Protein AF-A0A4R2TGU3-F1 (afdb_monomer)

pLDDT: mean 83.41, std 20.47, range [23.22, 98.56]

Radius of gyration: 32.49 Å; Cα contacts (8 Å, |Δi|>4): 476; chains: 1; bounding box: 88×55×98 Å

Nearest PDB structures (foldseek):
  6xwl-assembly1_F  TM=6.596E-01  e=2.596E-02  Toxoplasma gondii ME49

Secondary structure (DSSP, 8-state):
-----------------PPPPPPPP--------------TTS-SS-----HHHHHHHHHHH-HHHHHHHHTTT--HHHHHHHHHHHHHHHHHHHHHHHHHHHHHHHHHHHHHHHHH-TTTTTS-SSPPPHHHHHHHHHHHHHHHHHHHHTTPPPP-HHHHHHHS-HHHHHHTTSGGGGGG--HHHHHHH-TTPPTT--HHHHHHHHHHHHHHHHHHHTT---SSSS-HHHHHHHHHHHHHHH-HHHHHHHHHH--HHHHHT----SS-SS---BGGGS---PPPEE-TT-BHHHHHHHHHHSSSSEEEE-SSS---EEEHHHHHHHHHHHHHHTTT---GGG-BHHHHHHHSPPPEEEEETTSBHHHHHHHHS-SSTTS---SEEEEEPTTS-EEEEEEPPSS--

Mean predicted aligned error: 12.14 Å

Structure (mmCIF, N/CA/C/O backbone):
data_AF-A0A4R2TGU3-F1
#
_entry.id   AF-A0A4R2TGU3-F1
#
loop_
_atom_site.group_PDB
_atom_site.id
_atom_site.type_symbol
_atom_site.label_atom_id
_atom_site.label_alt_id
_atom_site.label_comp_id
_atom_site.label_asym_id
_atom_site.label_entity_id
_atom_site.label_seq_id
_atom_site.pdbx_PDB_ins_code
_atom_site.Cartn_x
_atom_site.Cartn_y
_atom_site.Cartn_z
_atom_site.occupancy
_atom_site.B_iso_or_equiv
_atom_site.auth_seq_id
_atom_site.auth_comp_id
_atom_site.auth_asym_id
_atom_site.auth_atom_id
_atom_site.pdbx_PDB_model_num
ATOM 1 N N . MET A 1 1 ? 49.206 -29.127 63.005 1.00 26.64 1 MET A N 1
ATOM 2 C CA . MET A 1 1 ? 50.308 -28.362 63.632 1.00 26.64 1 MET A CA 1
ATOM 3 C C . MET A 1 1 ? 51.239 -27.902 62.522 1.00 26.64 1 MET A C 1
ATOM 5 O O . MET A 1 1 ? 51.360 -28.641 61.556 1.00 26.64 1 MET A O 1
ATOM 9 N N . PRO A 1 2 ? 51.779 -26.683 62.606 1.00 42.75 2 PRO A N 1
ATOM 10 C CA . PRO A 1 2 ? 51.248 -25.508 61.911 1.00 42.75 2 PRO A CA 1
ATOM 11 C C . PRO A 1 2 ? 52.262 -24.960 60.891 1.00 42.75 2 PRO A C 1
ATOM 13 O O . PRO A 1 2 ? 53.288 -25.598 60.689 1.00 42.75 2 PRO A O 1
ATOM 16 N N . MET A 1 3 ? 51.944 -23.816 60.271 1.00 26.95 3 MET A N 1
ATOM 17 C CA . MET A 1 3 ? 52.833 -22.732 59.784 1.00 26.95 3 MET A CA 1
ATOM 18 C C . MET A 1 3 ? 52.200 -22.106 58.528 1.00 26.95 3 MET A C 1
ATOM 20 O O . MET A 1 3 ? 51.773 -22.833 57.641 1.00 26.95 3 MET A O 1
ATOM 24 N N . ASP A 1 4 ? 52.125 -20.800 58.323 1.00 26.94 4 ASP A N 1
ATOM 25 C CA . ASP A 1 4 ? 52.245 -19.621 59.180 1.00 26.94 4 ASP A CA 1
ATOM 26 C C . ASP A 1 4 ? 51.727 -18.438 58.331 1.00 26.94 4 ASP A C 1
ATOM 28 O O . ASP A 1 4 ? 51.796 -18.479 57.099 1.00 26.94 4 ASP A O 1
ATOM 32 N N . PHE A 1 5 ? 51.184 -17.410 58.975 1.00 29.19 5 PHE A N 1
ATOM 33 C CA . PHE A 1 5 ? 50.661 -16.183 58.369 1.00 29.19 5 PHE A CA 1
ATOM 34 C C . PHE A 1 5 ? 51.628 -15.038 58.692 1.00 29.19 5 PHE A C 1
ATOM 36 O O . PHE A 1 5 ? 51.722 -14.650 59.850 1.00 29.19 5 PHE A O 1
ATOM 43 N N . ALA A 1 6 ? 52.298 -14.471 57.688 1.00 30.12 6 ALA A N 1
ATOM 44 C CA . ALA A 1 6 ? 52.933 -13.141 57.683 1.00 30.12 6 ALA A CA 1
ATOM 45 C C . ALA A 1 6 ? 53.718 -13.017 56.365 1.00 30.12 6 ALA A C 1
ATOM 47 O O . ALA A 1 6 ? 54.318 -13.988 55.926 1.00 30.12 6 ALA A O 1
ATOM 48 N N . ALA A 1 7 ? 53.829 -11.905 55.656 1.00 28.94 7 ALA A N 1
ATOM 49 C CA . ALA A 1 7 ? 53.311 -10.551 55.739 1.00 28.94 7 ALA A CA 1
ATOM 50 C C . ALA A 1 7 ? 53.665 -9.902 54.382 1.00 28.94 7 ALA A C 1
ATOM 52 O O . ALA A 1 7 ? 54.560 -10.397 53.695 1.00 28.94 7 ALA A O 1
ATOM 53 N N . LEU A 1 8 ? 52.986 -8.811 54.022 1.00 28.75 8 LEU A N 1
ATOM 54 C CA . LEU A 1 8 ? 53.554 -7.553 53.499 1.00 28.75 8 LEU A CA 1
ATOM 55 C C . LEU A 1 8 ? 52.477 -6.789 52.707 1.00 28.75 8 LEU A C 1
ATOM 57 O O . LEU A 1 8 ? 52.068 -7.188 51.621 1.00 28.75 8 LEU A O 1
ATOM 61 N N . GLU A 1 9 ? 51.965 -5.737 53.356 1.00 29.62 9 GLU A N 1
ATOM 62 C CA . GLU A 1 9 ? 51.904 -4.345 52.866 1.00 29.62 9 GLU A CA 1
ATOM 63 C C . GLU A 1 9 ? 51.819 -4.187 51.330 1.00 29.62 9 GLU A C 1
ATOM 65 O O . GLU A 1 9 ? 52.727 -4.559 50.602 1.00 29.62 9 GLU A O 1
ATOM 70 N N . GLY A 1 10 ? 50.752 -3.669 50.719 1.00 26.33 10 GLY A N 1
ATOM 71 C CA . GLY A 1 10 ? 50.072 -2.414 51.023 1.00 26.33 10 GLY A CA 1
ATOM 72 C C . GLY A 1 10 ? 50.561 -1.325 50.060 1.00 26.33 10 GLY A C 1
ATOM 73 O O . GLY A 1 10 ? 51.603 -0.758 50.330 1.00 26.33 10 GLY A O 1
ATOM 74 N N . VAL A 1 11 ? 49.826 -1.063 48.963 1.00 28.41 11 VAL A N 1
ATOM 75 C CA . VAL A 1 11 ? 49.543 0.249 48.317 1.00 28.41 11 VAL A CA 1
ATOM 76 C C . VAL A 1 11 ? 48.564 0.007 47.141 1.00 28.41 11 VAL A C 1
ATOM 78 O O . VAL A 1 11 ? 48.791 -0.852 46.294 1.00 28.41 11 VAL A O 1
ATOM 81 N N . ALA A 1 12 ? 47.452 0.749 47.127 1.00 29.55 12 ALA A N 1
ATOM 82 C CA . ALA A 1 12 ? 46.343 0.731 46.152 1.00 29.55 12 ALA A CA 1
ATOM 83 C C . ALA A 1 12 ? 46.509 1.855 45.085 1.00 29.55 12 ALA A C 1
ATOM 85 O O . ALA A 1 12 ? 47.567 2.484 45.082 1.00 29.55 12 ALA A O 1
ATOM 86 N N . PRO A 1 13 ? 45.489 2.285 44.294 1.00 38.31 13 PRO A N 1
ATOM 87 C CA . PRO A 1 13 ? 44.247 1.644 43.815 1.00 38.31 13 PRO A CA 1
ATOM 88 C C . PRO A 1 13 ? 44.007 1.836 42.287 1.00 38.31 13 PRO A C 1
ATOM 90 O O . PRO A 1 13 ? 44.575 2.727 41.661 1.00 38.31 13 PRO A O 1
ATOM 93 N N . GLY A 1 14 ? 43.081 1.079 41.683 1.00 26.09 14 GLY A N 1
ATOM 94 C CA . GLY A 1 14 ? 42.605 1.380 40.325 1.00 26.09 14 GLY A CA 1
ATOM 95 C C . GLY A 1 14 ? 41.578 0.396 39.763 1.00 26.09 14 GLY A C 1
ATOM 96 O O . GLY A 1 14 ? 41.940 -0.692 39.343 1.00 26.09 14 GLY A O 1
ATOM 97 N N . GLU A 1 15 ? 40.326 0.851 39.711 1.00 28.09 15 GLU A N 1
ATOM 98 C CA . GLU A 1 15 ? 39.184 0.340 38.932 1.00 28.09 15 GLU A CA 1
ATOM 99 C C . GLU A 1 15 ? 38.364 -0.852 39.464 1.00 28.09 15 GLU A C 1
ATOM 101 O O . GLU A 1 15 ? 38.822 -1.961 39.723 1.00 28.09 15 GLU A O 1
ATOM 106 N N . ALA A 1 16 ? 37.072 -0.553 39.628 1.00 28.98 16 ALA A N 1
ATOM 107 C CA . ALA A 1 16 ? 36.042 -1.376 40.226 1.00 28.98 16 ALA A CA 1
ATOM 108 C C . ALA A 1 16 ? 35.499 -2.427 39.247 1.00 28.98 16 ALA A C 1
ATOM 110 O O . ALA A 1 16 ? 35.070 -2.122 38.135 1.00 28.98 16 ALA A O 1
ATOM 111 N N . TYR A 1 17 ? 35.451 -3.669 39.720 1.00 24.62 17 TYR A N 1
ATOM 112 C CA . TYR A 1 17 ? 34.819 -4.808 39.067 1.00 24.62 17 TYR A CA 1
ATOM 113 C C . TYR A 1 17 ? 33.315 -4.820 39.403 1.00 24.62 17 TYR A C 1
ATOM 115 O O . TYR A 1 17 ? 32.938 -4.999 40.561 1.00 24.62 17 TYR A O 1
ATOM 123 N N . LEU A 1 18 ? 32.444 -4.619 38.409 1.00 29.78 18 LEU A N 1
ATOM 124 C CA . LEU A 1 18 ? 30.990 -4.780 38.559 1.00 29.78 18 LEU A CA 1
ATOM 125 C C . LEU A 1 18 ? 30.592 -6.270 38.450 1.00 29.78 18 LEU A C 1
ATOM 127 O O . LEU A 1 18 ? 31.096 -6.969 37.566 1.00 29.78 18 LEU A O 1
ATOM 131 N N . PRO A 1 19 ? 29.682 -6.784 39.304 1.00 30.20 19 PRO A N 1
ATOM 132 C CA . PRO A 1 19 ? 29.303 -8.194 39.308 1.00 30.20 19 PRO A CA 1
ATOM 133 C C . PRO A 1 19 ? 28.300 -8.550 38.197 1.00 30.20 19 PRO A C 1
ATOM 135 O O . PRO A 1 19 ? 27.414 -7.776 37.836 1.00 30.20 19 PRO A O 1
ATOM 138 N N . ARG A 1 20 ? 28.444 -9.776 37.680 1.00 28.58 20 ARG A N 1
ATOM 139 C CA . ARG A 1 20 ? 27.581 -10.417 36.675 1.00 28.58 20 ARG A CA 1
ATOM 140 C C . ARG A 1 20 ? 26.161 -10.626 37.223 1.00 28.58 20 ARG A C 1
ATOM 142 O O . ARG A 1 20 ? 26.000 -11.213 38.289 1.00 28.58 20 ARG A O 1
ATOM 149 N N . GLY A 1 21 ? 25.147 -10.183 36.476 1.00 28.81 21 GLY A N 1
ATOM 150 C CA . GLY A 1 21 ? 23.731 -10.442 36.771 1.00 28.81 21 GLY A CA 1
ATOM 151 C C . GLY A 1 21 ? 23.308 -11.899 36.502 1.00 28.81 21 GLY A C 1
ATOM 152 O O . GLY A 1 21 ? 24.009 -12.611 35.775 1.00 28.81 21 GLY A O 1
ATOM 153 N N . PRO A 1 22 ? 22.181 -12.365 37.077 1.00 31.06 22 PRO A N 1
ATOM 154 C CA . PRO A 1 22 ? 21.722 -13.741 36.922 1.00 31.06 22 PRO A CA 1
ATOM 155 C C . PRO A 1 22 ? 20.982 -13.971 35.591 1.00 31.06 22 PRO A C 1
ATOM 157 O O . PRO A 1 22 ? 20.336 -13.081 35.041 1.00 31.06 22 PRO A O 1
ATOM 160 N N . LEU A 1 23 ? 21.101 -15.206 35.096 1.00 26.06 23 LEU A N 1
ATOM 161 C CA . LEU A 1 23 ? 20.457 -15.761 33.900 1.00 26.06 23 LEU A CA 1
ATOM 162 C C . LEU A 1 23 ? 18.921 -15.864 34.049 1.00 26.06 23 LEU A C 1
ATOM 164 O O . LEU A 1 23 ? 18.432 -16.025 35.168 1.00 26.06 23 LEU A O 1
ATOM 168 N N . PRO A 1 24 ? 18.155 -15.824 32.940 1.00 29.91 24 PRO A N 1
ATOM 169 C CA . PRO A 1 24 ? 16.696 -15.795 32.971 1.00 29.91 24 PRO A CA 1
ATOM 170 C C . PRO A 1 24 ? 16.080 -17.186 33.179 1.00 29.91 24 PRO A C 1
ATOM 172 O O . PRO A 1 24 ? 16.484 -18.173 32.562 1.00 29.91 24 PRO A O 1
ATOM 175 N N . THR A 1 25 ? 15.055 -17.243 34.028 1.00 29.28 25 THR A N 1
ATOM 176 C CA . THR A 1 25 ? 14.210 -18.414 34.259 1.00 29.28 25 THR A CA 1
ATOM 177 C C . THR A 1 25 ? 13.187 -18.619 33.138 1.00 29.28 25 THR A C 1
ATOM 179 O O . THR A 1 25 ? 12.531 -17.699 32.657 1.00 29.28 25 THR A O 1
ATOM 182 N N . LEU A 1 26 ? 13.095 -19.889 32.751 1.00 27.09 26 LEU A N 1
ATOM 183 C CA . LEU A 1 26 ? 12.209 -20.547 31.793 1.00 27.09 26 LEU A CA 1
ATOM 184 C C . LEU A 1 26 ? 10.740 -20.080 31.834 1.00 27.09 26 LEU A C 1
ATOM 186 O O . LEU A 1 26 ? 10.051 -20.259 32.835 1.00 27.09 26 LEU A O 1
ATOM 190 N N . CYS A 1 27 ? 10.242 -19.589 30.694 1.00 24.53 27 CYS A N 1
ATOM 191 C CA . CYS A 1 27 ? 8.815 -19.488 30.383 1.00 24.53 27 CYS A CA 1
ATOM 192 C C . CYS A 1 27 ? 8.413 -20.717 29.551 1.00 24.53 27 CYS A C 1
ATOM 194 O O . CYS A 1 27 ? 8.995 -20.965 28.492 1.00 24.53 27 CYS A O 1
ATOM 196 N N . GLY A 1 28 ? 7.460 -21.506 30.049 1.00 23.22 28 GLY A N 1
ATOM 197 C CA . GLY A 1 28 ? 6.988 -22.735 29.421 1.00 23.22 28 GLY A CA 1
ATOM 198 C C . GLY A 1 28 ? 5.522 -22.656 28.993 1.00 23.22 28 GLY A C 1
ATOM 199 O O . GLY A 1 28 ? 4.654 -22.574 29.850 1.00 23.22 28 GLY A O 1
ATOM 200 N N . ILE A 1 29 ? 5.315 -22.801 27.673 1.00 27.58 29 ILE A N 1
ATOM 201 C CA . ILE A 1 29 ? 4.192 -23.479 26.982 1.00 27.58 29 ILE A CA 1
ATOM 202 C C . ILE A 1 29 ? 2.820 -22.756 27.039 1.00 27.58 29 ILE A C 1
ATOM 204 O O . ILE A 1 29 ? 2.200 -22.686 28.086 1.00 27.58 29 ILE A O 1
ATOM 208 N N . GLY A 1 30 ? 2.208 -22.264 25.953 1.00 23.25 30 GLY A N 1
ATOM 209 C CA . GLY A 1 30 ? 2.550 -22.274 24.532 1.00 23.25 30 GLY A CA 1
ATOM 210 C C . GLY A 1 30 ? 1.420 -21.677 23.661 1.00 23.25 30 GLY A C 1
ATOM 211 O O . GLY A 1 30 ? 0.246 -21.791 24.004 1.00 23.25 30 GLY A O 1
ATOM 212 N N . CYS A 1 31 ? 1.835 -21.128 22.504 1.00 24.09 31 CYS A N 1
ATOM 213 C CA . CYS A 1 31 ? 1.101 -21.025 21.224 1.00 24.09 31 CYS A CA 1
ATOM 214 C C . CYS A 1 31 ? 0.082 -19.857 21.095 1.00 24.09 31 CYS A C 1
ATOM 216 O O . CYS A 1 31 ? -0.869 -19.772 21.856 1.00 24.09 31 CYS A O 1
ATOM 218 N N . TYR A 1 32 ? 0.165 -18.907 20.152 1.00 24.39 32 TYR A N 1
ATOM 219 C CA . TYR A 1 32 ? 0.720 -18.897 18.791 1.00 24.39 32 TYR A CA 1
ATOM 220 C C . TYR A 1 32 ? 1.192 -17.479 18.387 1.00 24.39 32 TYR A C 1
ATOM 222 O O . TYR A 1 32 ? 0.466 -16.503 18.544 1.00 24.39 32 TYR A O 1
ATOM 230 N N . GLU A 1 33 ? 2.412 -17.406 17.849 1.00 30.66 33 GLU A N 1
ATOM 231 C CA . GLU A 1 33 ? 2.862 -16.577 16.715 1.00 30.66 33 GLU A CA 1
ATOM 232 C C . GLU A 1 33 ? 2.076 -15.291 16.377 1.00 30.66 33 GLU A C 1
ATOM 234 O O . GLU A 1 33 ? 1.063 -15.335 15.684 1.00 30.66 33 GLU A O 1
ATOM 239 N N . ASN A 1 34 ? 2.619 -14.128 16.771 1.00 29.66 34 ASN A N 1
ATOM 240 C CA . ASN A 1 34 ? 2.734 -12.931 15.910 1.00 29.66 34 ASN A CA 1
ATOM 241 C C . ASN A 1 34 ? 3.566 -11.797 16.551 1.00 29.66 34 ASN A C 1
ATOM 243 O O . ASN A 1 34 ? 3.284 -10.612 16.383 1.00 29.66 34 ASN A O 1
ATOM 247 N N . CYS A 1 35 ? 4.653 -12.130 17.250 1.00 27.30 35 CYS A N 1
ATOM 248 C CA . CYS A 1 35 ? 5.657 -11.141 17.655 1.00 27.30 35 CYS A CA 1
ATOM 249 C C . CYS A 1 35 ? 6.666 -10.906 16.519 1.00 27.30 35 CYS A C 1
ATOM 251 O O . CYS A 1 35 ? 7.846 -11.213 16.638 1.00 27.30 35 CYS A O 1
ATOM 253 N N . SER A 1 36 ? 6.195 -10.374 15.390 1.00 28.61 36 SER A N 1
ATOM 254 C CA . SER A 1 36 ? 7.056 -9.848 14.318 1.00 28.61 36 SER A CA 1
ATOM 255 C C . SER A 1 36 ? 6.419 -8.639 13.625 1.00 28.61 36 SER A C 1
ATOM 257 O O . SER A 1 36 ? 6.492 -8.486 12.408 1.00 28.61 36 SER A O 1
ATOM 259 N N . GLY A 1 37 ? 5.764 -7.786 14.412 1.00 30.16 37 GLY A N 1
ATOM 260 C CA . GLY A 1 37 ? 5.143 -6.543 13.969 1.00 30.16 37 GLY A CA 1
ATOM 261 C C . GLY A 1 37 ? 5.799 -5.324 14.604 1.00 30.16 37 GLY A C 1
ATOM 262 O O . GLY A 1 37 ? 5.102 -4.492 15.165 1.00 30.16 37 GLY A O 1
ATOM 263 N N . ARG A 1 38 ? 7.131 -5.184 14.534 1.00 32.56 38 ARG A N 1
ATOM 264 C CA . ARG A 1 38 ? 7.703 -3.828 14.566 1.00 32.56 38 ARG A CA 1
ATOM 265 C C . ARG A 1 38 ? 7.360 -3.193 13.222 1.00 32.56 38 ARG A C 1
ATOM 267 O O . ARG A 1 38 ? 8.149 -3.256 12.280 1.00 32.56 38 ARG A O 1
ATOM 274 N N . GLU A 1 39 ? 6.143 -2.661 13.115 1.00 32.94 39 GLU A N 1
ATOM 275 C CA . GLU A 1 39 ? 5.711 -1.828 11.999 1.00 32.94 39 GLU A CA 1
ATOM 276 C C . GLU A 1 39 ? 6.567 -0.551 12.018 1.00 32.94 39 GLU A C 1
ATOM 278 O O . GLU A 1 39 ? 6.217 0.466 12.609 1.00 32.94 39 GLU A O 1
ATOM 283 N N . MET A 1 40 ? 7.749 -0.601 11.396 1.00 30.56 40 MET A N 1
ATOM 284 C CA . MET A 1 40 ? 8.581 0.580 11.164 1.00 30.56 40 MET A CA 1
ATOM 285 C C . MET A 1 40 ? 7.906 1.503 10.143 1.00 30.56 40 MET A C 1
ATOM 287 O O . MET A 1 40 ? 8.268 1.546 8.971 1.00 30.56 40 MET A O 1
ATOM 291 N N . ALA A 1 41 ? 6.890 2.219 10.614 1.00 36.78 41 ALA A N 1
ATOM 292 C CA . ALA A 1 41 ? 6.452 3.546 10.193 1.00 36.78 41 ALA A CA 1
ATOM 293 C C . ALA A 1 41 ? 5.457 4.159 11.207 1.00 36.78 41 ALA A C 1
ATOM 295 O O . ALA A 1 41 ? 4.768 5.125 10.872 1.00 36.78 41 ALA A O 1
ATOM 296 N N . GLU A 1 42 ? 5.348 3.600 12.414 1.00 54.34 42 GLU A N 1
ATOM 297 C CA . GLU A 1 42 ? 4.649 4.214 13.539 1.00 54.34 42 GLU A CA 1
ATOM 298 C C . GLU A 1 42 ? 5.580 5.240 14.193 1.00 54.34 42 GLU A C 1
ATOM 300 O O . GLU A 1 42 ? 6.805 5.124 14.108 1.00 54.34 42 GLU A O 1
ATOM 305 N N . SER A 1 43 ? 5.009 6.322 14.721 1.00 55.50 43 SER A N 1
ATOM 306 C CA . SER A 1 43 ? 5.780 7.400 15.344 1.00 55.50 43 SER A CA 1
ATOM 307 C C . SER A 1 43 ? 6.795 6.827 16.337 1.00 55.50 43 SER A C 1
ATOM 309 O O . SER A 1 43 ? 6.464 5.908 17.081 1.00 55.50 43 SER A O 1
ATOM 311 N N . GLN A 1 44 ? 8.017 7.369 16.367 1.00 60.22 44 GLN A N 1
ATOM 312 C CA . GLN A 1 44 ? 9.012 6.964 17.370 1.00 60.22 44 GLN A CA 1
ATOM 313 C C . GLN A 1 44 ? 8.520 7.254 18.797 1.00 60.22 44 GLN A C 1
ATOM 315 O O . GLN A 1 44 ? 8.942 6.594 19.739 1.00 60.22 44 GLN A O 1
ATOM 320 N N . GLU A 1 45 ? 7.592 8.207 18.931 1.00 57.22 45 GLU A N 1
ATOM 321 C CA . GLU A 1 45 ? 6.972 8.605 20.188 1.00 57.22 45 GLU A CA 1
ATOM 322 C C . GLU A 1 45 ? 5.459 8.784 20.017 1.00 57.22 45 GLU A C 1
ATOM 324 O O . GLU A 1 45 ? 4.988 9.369 19.036 1.00 57.22 45 GLU A O 1
ATOM 329 N N . PHE A 1 46 ? 4.674 8.340 20.997 1.00 55.78 46 PHE A N 1
ATOM 330 C CA . PHE A 1 46 ? 3.252 8.668 21.064 1.00 55.78 46 PHE A CA 1
ATOM 331 C C . PHE A 1 46 ? 3.074 10.106 21.570 1.00 55.78 46 PHE A C 1
ATOM 333 O O . PHE A 1 46 ? 2.903 10.341 22.763 1.00 55.78 46 PHE A O 1
ATOM 340 N N . ALA A 1 47 ? 3.113 11.074 20.654 1.00 62.38 47 ALA A N 1
ATOM 341 C CA . ALA A 1 47 ? 2.841 12.478 20.946 1.00 62.38 47 ALA A CA 1
ATOM 342 C C . ALA A 1 47 ? 1.434 12.877 20.476 1.00 62.38 47 ALA A C 1
ATOM 344 O O . ALA A 1 47 ? 1.020 12.564 19.357 1.00 62.38 47 ALA A O 1
ATOM 345 N N . ALA A 1 48 ? 0.695 13.589 21.328 1.00 67.62 48 ALA A N 1
ATOM 346 C CA . ALA A 1 48 ? -0.603 14.145 20.960 1.00 67.62 48 ALA A CA 1
ATOM 347 C C . ALA A 1 48 ? -0.446 15.276 19.925 1.00 67.62 48 ALA A C 1
ATOM 349 O O . ALA A 1 48 ? 0.471 16.096 20.014 1.00 67.62 48 ALA A O 1
ATOM 350 N N . LEU A 1 49 ? -1.372 15.358 18.965 1.00 78.81 49 LEU A N 1
ATOM 351 C CA . LEU A 1 49 ? -1.426 16.449 17.990 1.00 78.81 49 LEU A CA 1
ATOM 352 C C . LEU A 1 49 ? -2.027 17.700 18.640 1.00 78.81 49 LEU A C 1
ATOM 354 O O . LEU A 1 49 ? -3.239 17.897 18.639 1.00 78.81 49 LEU A O 1
ATOM 358 N N . THR A 1 50 ? -1.176 18.544 19.226 1.00 83.62 50 THR A N 1
ATOM 359 C CA . THR A 1 50 ? -1.632 19.800 19.840 1.00 83.62 50 THR A CA 1
ATOM 360 C C . THR A 1 50 ? -2.107 20.807 18.780 1.00 83.62 50 THR A C 1
ATOM 362 O O . THR A 1 50 ? -1.587 20.803 17.657 1.00 83.62 50 THR A O 1
ATOM 365 N N . PRO A 1 51 ? -3.028 21.731 19.115 1.00 87.00 51 PRO A N 1
ATOM 366 C CA . PRO A 1 51 ? -3.445 22.799 18.202 1.00 87.00 51 PRO A CA 1
ATOM 367 C C . PRO A 1 51 ? -2.272 23.635 17.666 1.00 87.00 51 PRO A C 1
ATOM 369 O O . PRO A 1 51 ? -2.263 24.030 16.499 1.00 87.00 51 PRO A O 1
ATOM 372 N N . GLN A 1 52 ? -1.253 23.871 18.499 1.00 90.06 52 GLN A N 1
ATOM 373 C CA . GLN A 1 52 ? -0.032 24.579 18.114 1.00 90.06 52 GLN A CA 1
ATOM 374 C C . GLN A 1 52 ? 0.744 23.803 17.042 1.00 90.06 52 GLN A C 1
ATOM 376 O O . GLN A 1 52 ? 1.139 24.385 16.030 1.00 90.06 52 GLN A O 1
ATOM 381 N N . THR A 1 53 ? 0.916 22.490 17.230 1.00 87.06 53 THR A N 1
ATOM 382 C CA . THR A 1 53 ? 1.573 21.610 16.254 1.00 87.06 53 THR A CA 1
ATOM 383 C C . THR A 1 53 ? 0.816 21.588 14.931 1.00 87.06 53 THR A C 1
ATOM 385 O O . THR A 1 53 ? 1.429 21.758 13.879 1.00 87.06 53 THR A O 1
ATOM 388 N N . ILE A 1 54 ? -0.510 21.425 14.973 1.00 87.50 54 ILE A N 1
ATOM 389 C CA . ILE A 1 54 ? -1.359 21.377 13.775 1.00 87.50 54 ILE A CA 1
ATOM 390 C C . ILE A 1 54 ? -1.180 22.653 12.946 1.00 87.50 54 ILE A C 1
ATOM 392 O O . ILE A 1 54 ? -0.869 22.577 11.758 1.00 87.50 54 ILE A O 1
ATOM 396 N N . LYS A 1 55 ? -1.279 23.824 13.587 1.00 90.25 55 LYS A N 1
ATOM 397 C CA . LYS A 1 55 ? -1.114 25.120 12.917 1.00 90.25 55 LYS A CA 1
ATOM 398 C C . LYS A 1 55 ? 0.285 25.297 12.318 1.00 90.25 55 LYS A C 1
ATOM 400 O O . LYS A 1 55 ? 0.413 25.802 11.204 1.00 90.25 55 LYS A O 1
ATOM 405 N N . ALA A 1 56 ? 1.331 24.888 13.037 1.00 92.12 56 ALA A N 1
ATOM 406 C CA . ALA A 1 56 ? 2.706 24.977 12.546 1.00 92.12 56 ALA A CA 1
ATOM 407 C C . ALA A 1 56 ? 2.936 24.087 11.312 1.00 92.12 56 ALA A C 1
ATOM 409 O O . ALA A 1 56 ? 3.544 24.530 10.336 1.00 92.12 56 ALA A O 1
ATOM 410 N N . VAL A 1 57 ? 2.413 22.856 11.324 1.00 89.50 57 VAL A N 1
ATOM 411 C CA . VAL A 1 57 ? 2.527 21.935 10.184 1.00 89.50 57 VAL A CA 1
ATOM 412 C C . VAL A 1 57 ? 1.712 22.421 8.985 1.00 89.50 57 VAL A C 1
ATOM 414 O O . VAL A 1 57 ? 2.214 22.384 7.863 1.00 89.50 57 VAL A O 1
ATOM 417 N N . GLU A 1 58 ? 0.495 22.923 9.192 1.00 90.06 58 GLU A N 1
ATOM 418 C CA . GLU A 1 58 ? -0.334 23.485 8.117 1.00 90.06 58 GLU A CA 1
ATOM 419 C C . GLU A 1 58 ? 0.374 24.640 7.390 1.00 90.06 58 GLU A C 1
ATOM 421 O O . GLU A 1 58 ? 0.412 24.673 6.156 1.00 90.06 58 GLU A O 1
ATOM 426 N N . LEU A 1 59 ? 1.004 25.547 8.145 1.00 91.31 59 LEU A N 1
ATOM 427 C CA . LEU A 1 59 ? 1.804 26.638 7.584 1.00 91.31 59 LEU A CA 1
ATOM 428 C C . LEU A 1 59 ? 2.985 26.109 6.758 1.00 91.31 59 LEU A C 1
ATOM 430 O O . LEU A 1 59 ? 3.221 26.597 5.652 1.00 91.31 59 LEU A O 1
ATOM 434 N N . ALA A 1 60 ? 3.690 25.089 7.255 1.00 92.31 60 ALA A N 1
ATOM 435 C CA . ALA A 1 60 ? 4.833 24.496 6.563 1.00 92.31 60 ALA A CA 1
ATOM 436 C C . ALA A 1 60 ? 4.443 23.748 5.274 1.00 92.31 60 ALA A C 1
ATOM 438 O O . ALA A 1 60 ? 5.184 23.777 4.291 1.00 92.31 60 ALA A O 1
ATOM 439 N N . LEU A 1 61 ? 3.282 23.085 5.249 1.00 87.94 61 LEU A N 1
ATOM 440 C CA . LEU A 1 61 ? 2.812 22.337 4.079 1.00 87.94 61 LEU A CA 1
ATOM 441 C C . LEU A 1 61 ? 2.210 23.222 2.990 1.00 87.94 61 LEU A C 1
ATOM 443 O O . LEU A 1 61 ? 2.096 22.757 1.857 1.00 87.94 61 LEU A O 1
ATOM 447 N N . SER A 1 62 ? 1.889 24.481 3.290 1.00 87.06 62 SER A N 1
ATOM 448 C CA . SER A 1 62 ? 1.072 25.399 2.488 1.00 87.06 62 SER A CA 1
ATOM 449 C C . SER A 1 62 ? -0.413 25.028 2.434 1.00 87.06 62 SER A C 1
ATOM 451 O O . SER A 1 62 ? -0.803 23.857 2.368 1.00 87.06 62 SER A O 1
ATOM 453 N N . LYS A 1 63 ? -1.251 26.068 2.362 1.00 82.94 63 LYS A N 1
ATOM 454 C CA . LYS A 1 63 ? -2.711 25.945 2.292 1.00 82.94 63 LYS A CA 1
ATOM 455 C C . LYS A 1 63 ? -3.191 25.040 1.143 1.00 82.94 63 LYS A C 1
ATOM 457 O O . LYS A 1 63 ? -4.021 24.177 1.420 1.00 82.94 63 LYS A O 1
ATOM 462 N N . PRO A 1 64 ? -2.678 25.136 -0.104 1.00 84.44 64 PRO A N 1
ATOM 463 C CA . PRO A 1 64 ? -3.133 24.258 -1.184 1.00 84.44 64 PRO A CA 1
ATOM 464 C C . PRO A 1 64 ? -2.877 22.772 -0.908 1.00 84.44 64 PRO A C 1
ATOM 466 O O . PRO A 1 64 ? -3.776 21.956 -1.095 1.00 84.44 64 PRO A O 1
ATOM 469 N N . ARG A 1 65 ? -1.693 22.400 -0.401 1.00 84.69 65 ARG A N 1
ATOM 470 C CA . ARG A 1 65 ? -1.385 20.986 -0.126 1.00 84.69 65 ARG A CA 1
ATOM 471 C C . ARG A 1 65 ? -2.160 20.448 1.068 1.00 84.69 65 ARG A C 1
ATOM 473 O O . ARG A 1 65 ? -2.611 19.309 1.018 1.00 84.69 65 ARG A O 1
ATOM 480 N N . PHE A 1 66 ? -2.329 21.251 2.119 1.00 87.50 66 PHE A N 1
ATOM 481 C CA . PHE A 1 66 ? -3.097 20.837 3.292 1.00 87.50 66 PHE A CA 1
ATOM 482 C C . PHE A 1 66 ? -4.599 20.734 2.989 1.00 87.50 66 PHE A C 1
ATOM 484 O O . PHE A 1 66 ? -5.258 19.805 3.449 1.00 87.50 66 PHE A O 1
ATOM 491 N N . SER A 1 67 ? -5.128 21.612 2.125 1.00 86.06 67 SER A N 1
ATOM 492 C CA . SER A 1 67 ? -6.545 21.603 1.733 1.00 86.06 67 SER A CA 1
ATOM 493 C C . SER A 1 67 ? -6.999 20.293 1.083 1.00 86.06 67 SER A C 1
ATOM 495 O O . SER A 1 67 ? -8.146 19.892 1.266 1.00 86.06 67 SER A O 1
ATOM 497 N N . ALA A 1 68 ? -6.089 19.572 0.417 1.00 86.25 68 ALA A N 1
ATOM 498 C CA . ALA A 1 68 ? -6.369 18.251 -0.144 1.00 86.25 68 ALA A CA 1
ATOM 499 C C . ALA A 1 68 ? -6.719 17.193 0.923 1.00 86.25 68 ALA A C 1
ATOM 501 O O . ALA A 1 68 ? -7.312 16.173 0.585 1.00 86.25 68 ALA A O 1
ATOM 502 N N . TYR A 1 69 ? -6.367 17.424 2.193 1.00 87.31 69 TYR A N 1
ATOM 503 C CA . TYR A 1 69 ? -6.656 16.528 3.317 1.00 87.31 69 TYR A CA 1
ATOM 504 C C . TYR A 1 69 ? -7.822 17.001 4.198 1.00 87.31 69 TYR A C 1
ATOM 506 O O . TYR A 1 69 ? -8.384 16.187 4.925 1.00 87.31 69 TYR A O 1
ATOM 514 N N . LEU A 1 70 ? -8.202 18.285 4.146 1.00 86.75 70 LEU A N 1
ATOM 515 C CA . LEU A 1 70 ? -9.331 18.815 4.929 1.00 86.75 70 LEU A CA 1
ATOM 516 C C . LEU A 1 70 ? -10.677 18.210 4.502 1.00 86.75 70 LEU A C 1
ATOM 518 O O . LEU A 1 70 ? -11.564 18.002 5.335 1.00 86.75 70 LEU A O 1
ATOM 522 N N . GLY A 1 71 ? -10.836 17.950 3.200 1.00 77.06 71 GLY A N 1
ATOM 523 C CA . GLY A 1 71 ? -12.097 17.486 2.622 1.00 77.06 71 GLY A CA 1
ATOM 524 C C . GLY A 1 71 ? -13.285 18.379 3.008 1.00 77.06 71 GLY A C 1
ATOM 525 O O . GLY A 1 71 ? -13.141 19.585 3.202 1.00 77.06 71 GLY A O 1
ATOM 526 N N . SER A 1 72 ? -14.471 17.780 3.140 1.00 62.50 72 SER A N 1
ATOM 527 C CA . SER A 1 72 ? -15.710 18.468 3.541 1.00 62.50 72 SER A CA 1
ATOM 528 C C . SER A 1 72 ? -15.925 18.564 5.057 1.00 62.50 72 SER A C 1
ATOM 530 O O . SER A 1 72 ? -16.908 19.158 5.485 1.00 62.50 72 SER A O 1
ATOM 532 N N . HIS A 1 73 ? -15.062 17.956 5.878 1.00 70.88 73 HIS A N 1
ATOM 533 C CA . HIS A 1 73 ? -15.283 17.833 7.326 1.00 70.88 73 HIS A CA 1
ATOM 534 C C . HIS A 1 73 ? -14.703 18.996 8.136 1.00 70.88 73 HIS A C 1
ATOM 536 O O . HIS A 1 73 ? -15.154 19.235 9.250 1.00 70.88 73 HIS A O 1
ATOM 542 N N . GLY A 1 74 ? -13.707 19.712 7.600 1.00 80.94 74 GLY A N 1
ATOM 543 C CA . GLY A 1 74 ? -13.112 20.873 8.272 1.00 80.94 74 GLY A CA 1
ATOM 544 C C . GLY A 1 74 ? -12.295 20.547 9.528 1.00 80.94 74 GLY A C 1
ATOM 545 O O . GLY A 1 74 ? -11.900 21.462 10.242 1.00 80.94 74 GLY A O 1
ATOM 546 N N . ASP A 1 75 ? -12.033 19.269 9.810 1.00 87.38 75 ASP A N 1
ATOM 547 C CA . ASP A 1 75 ? -11.261 18.832 10.973 1.00 87.38 75 ASP A CA 1
ATOM 548 C C . ASP A 1 75 ? -9.759 18.802 10.642 1.00 87.38 75 ASP A C 1
ATOM 550 O O . ASP A 1 75 ? -9.277 17.951 9.886 1.00 87.38 75 ASP A O 1
ATOM 554 N N . HIS A 1 76 ? -9.011 19.746 11.219 1.00 89.69 76 HIS A N 1
ATOM 555 C CA . HIS A 1 76 ? -7.573 19.891 10.990 1.00 89.69 76 HIS A CA 1
ATOM 556 C C . HIS A 1 76 ? -6.743 18.773 11.655 1.00 89.69 76 HIS A C 1
ATOM 558 O O . HIS A 1 76 ? -5.690 18.409 11.125 1.00 89.69 76 HIS A O 1
ATOM 564 N N . GLU A 1 77 ? -7.189 18.206 12.785 1.00 85.69 77 GLU A N 1
ATOM 565 C CA . GLU A 1 77 ? -6.499 17.080 13.435 1.00 85.69 77 GLU A CA 1
ATOM 566 C C . GLU A 1 77 ? -6.621 15.834 12.549 1.00 85.69 77 GLU A C 1
ATOM 568 O O . GLU A 1 77 ? -5.627 15.167 12.244 1.00 85.69 77 GLU A O 1
ATOM 573 N N . TYR A 1 78 ? -7.830 15.560 12.058 1.00 84.88 78 TYR A N 1
ATOM 574 C CA . TYR A 1 78 ? -8.080 14.466 11.126 1.00 84.88 78 TYR A CA 1
ATOM 575 C C . TYR A 1 78 ? -7.333 14.643 9.796 1.00 84.88 78 TYR A C 1
ATOM 577 O O . TYR A 1 78 ? -6.692 13.698 9.327 1.00 84.88 78 TYR A O 1
ATOM 585 N N . ALA A 1 79 ? -7.330 15.852 9.224 1.00 89.44 79 ALA A N 1
ATOM 586 C CA . ALA A 1 79 ? -6.575 16.165 8.010 1.00 89.44 79 ALA A CA 1
ATOM 587 C C . ALA A 1 79 ? -5.075 15.869 8.179 1.00 89.44 79 ALA A C 1
ATOM 589 O O . ALA A 1 79 ? -4.444 15.254 7.313 1.00 89.44 79 ALA A O 1
ATOM 590 N N . LEU A 1 80 ? -4.498 16.228 9.330 1.00 88.31 80 LEU A N 1
ATOM 591 C CA . LEU A 1 80 ? -3.102 15.926 9.626 1.00 88.31 80 LEU A CA 1
ATOM 592 C C . LEU A 1 80 ? -2.855 14.417 9.794 1.00 88.31 80 LEU A C 1
ATOM 594 O O . LEU A 1 80 ? -1.834 13.896 9.340 1.00 88.31 80 LEU A O 1
ATOM 598 N N . ARG A 1 81 ? -3.802 13.675 10.375 1.00 86.06 81 ARG A N 1
ATOM 599 C CA . ARG A 1 81 ? -3.722 12.207 10.458 1.00 86.06 81 ARG A CA 1
ATOM 600 C C . ARG A 1 81 ? -3.808 11.545 9.082 1.00 86.06 81 ARG A C 1
ATOM 602 O O . ARG A 1 81 ? -3.073 10.584 8.835 1.00 86.06 81 ARG A O 1
ATOM 609 N N . LEU A 1 82 ? -4.629 12.067 8.167 1.00 88.50 82 LEU A N 1
ATOM 610 C CA . LEU A 1 82 ? -4.655 11.637 6.764 1.00 88.50 82 LEU A CA 1
ATOM 611 C C . LEU A 1 82 ? -3.332 11.937 6.057 1.00 88.50 82 LEU A C 1
ATOM 613 O O . LEU A 1 82 ? -2.821 11.075 5.344 1.00 88.50 82 LEU A O 1
ATOM 617 N N . TYR A 1 83 ? -2.735 13.106 6.298 1.00 90.06 83 TYR A N 1
ATOM 618 C CA . TYR A 1 83 ? -1.407 13.448 5.786 1.00 90.06 83 TYR A CA 1
ATOM 619 C C . TYR A 1 83 ? -0.333 12.455 6.264 1.00 90.06 83 TYR A C 1
ATOM 621 O O . TYR A 1 83 ? 0.438 11.926 5.457 1.00 90.06 83 TYR A O 1
ATOM 629 N N . LEU A 1 84 ? -0.321 12.119 7.558 1.00 88.31 84 LEU A N 1
ATOM 630 C CA . LEU A 1 84 ? 0.595 11.118 8.114 1.00 88.31 84 LEU A CA 1
ATOM 631 C C . LEU A 1 84 ? 0.352 9.726 7.517 1.00 88.31 84 LEU A C 1
ATOM 633 O O . LEU A 1 84 ? 1.301 9.018 7.174 1.00 88.31 84 LEU A O 1
ATOM 637 N N . TRP A 1 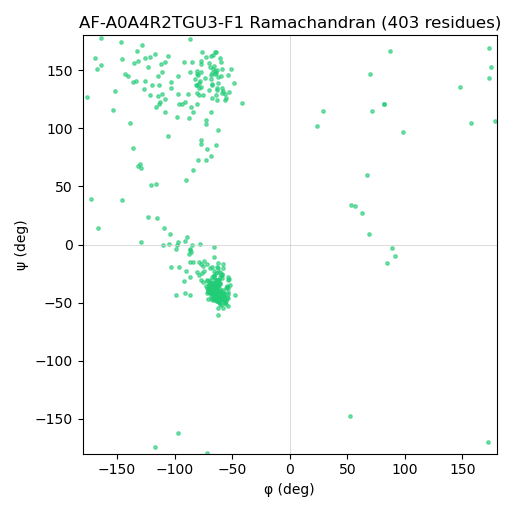85 ? -0.910 9.319 7.357 1.00 88.38 85 TRP A N 1
ATOM 638 C CA . TRP A 1 85 ? -1.256 8.059 6.699 1.00 88.38 85 TRP A CA 1
ATOM 639 C C . TRP A 1 85 ? -0.821 8.026 5.231 1.00 88.38 85 TRP A C 1
ATOM 641 O O . TRP A 1 85 ? -0.226 7.038 4.807 1.00 88.38 85 TRP A O 1
ATOM 651 N N . ASN A 1 86 ? -0.999 9.120 4.489 1.00 92.50 86 ASN A N 1
ATOM 652 C CA . ASN A 1 86 ? -0.496 9.262 3.126 1.00 92.50 86 ASN A CA 1
ATOM 653 C C . ASN A 1 86 ? 1.023 9.075 3.062 1.00 92.50 86 ASN A C 1
ATOM 655 O O . ASN A 1 86 ? 1.519 8.337 2.216 1.00 92.50 86 ASN A O 1
ATOM 659 N N . GLY A 1 87 ? 1.763 9.681 3.994 1.00 92.12 87 GLY A N 1
ATOM 660 C CA . GLY A 1 87 ? 3.208 9.488 4.113 1.00 92.12 87 GLY A CA 1
ATOM 661 C C . GLY A 1 87 ? 3.594 8.026 4.361 1.00 92.12 87 GLY A C 1
ATOM 662 O O . GLY A 1 87 ? 4.493 7.509 3.696 1.00 92.12 87 GLY A O 1
ATOM 663 N N . ARG A 1 88 ? 2.897 7.333 5.273 1.00 90.75 88 ARG A N 1
ATOM 664 C CA . ARG A 1 88 ? 3.114 5.897 5.543 1.00 90.75 88 ARG A CA 1
ATOM 665 C C . ARG A 1 88 ? 2.824 5.039 4.314 1.00 90.75 88 ARG A C 1
ATOM 667 O O . ARG A 1 88 ? 3.612 4.159 3.977 1.00 90.75 88 ARG A O 1
ATOM 674 N N . LEU A 1 89 ? 1.728 5.323 3.621 1.00 92.50 89 LEU A N 1
ATOM 675 C CA . LEU A 1 89 ? 1.328 4.609 2.417 1.00 92.50 89 LEU A CA 1
ATOM 676 C C . LEU A 1 89 ? 2.346 4.810 1.286 1.00 92.50 89 LEU A C 1
ATOM 678 O O . LEU A 1 89 ? 2.787 3.836 0.680 1.00 92.50 89 LEU A O 1
ATOM 682 N N . SER A 1 90 ? 2.781 6.050 1.056 1.00 94.94 90 SER A N 1
ATOM 683 C CA . SER A 1 90 ? 3.826 6.388 0.086 1.00 94.94 90 SER A CA 1
ATOM 684 C C . SER A 1 90 ? 5.121 5.635 0.380 1.00 94.94 90 SER A C 1
ATOM 686 O O . SER A 1 90 ? 5.664 4.995 -0.517 1.00 94.94 90 SER A O 1
ATOM 688 N N . LYS A 1 91 ? 5.570 5.617 1.645 1.00 94.75 91 LYS A N 1
ATOM 689 C CA . LYS A 1 91 ? 6.739 4.833 2.081 1.00 94.75 91 LYS A CA 1
ATOM 690 C C . LYS A 1 91 ? 6.569 3.339 1.796 1.00 94.75 91 LYS A C 1
ATOM 692 O O . LYS A 1 91 ? 7.487 2.720 1.269 1.00 94.75 91 LYS A O 1
ATOM 697 N N . ALA A 1 92 ? 5.401 2.769 2.092 1.00 94.94 92 ALA A N 1
ATOM 698 C CA . ALA A 1 92 ? 5.126 1.354 1.846 1.00 94.94 92 ALA A CA 1
ATOM 699 C C . ALA A 1 92 ? 5.181 0.993 0.351 1.00 94.94 92 ALA A C 1
ATOM 701 O O . ALA A 1 92 ? 5.635 -0.096 -0.000 1.00 94.94 92 ALA A O 1
ATOM 702 N N . PHE A 1 93 ? 4.764 1.904 -0.537 1.00 97.19 93 PHE A N 1
ATOM 703 C CA . PHE A 1 93 ? 4.849 1.715 -1.988 1.00 97.19 93 PHE A CA 1
ATOM 704 C C . PHE A 1 93 ? 6.269 1.854 -2.554 1.00 97.19 93 PHE A C 1
ATOM 706 O O . PHE A 1 93 ? 6.533 1.278 -3.609 1.00 97.19 93 PHE A O 1
ATOM 713 N N . LEU A 1 94 ? 7.196 2.544 -1.876 1.00 97.31 94 LEU A N 1
ATOM 714 C CA . LEU A 1 94 ? 8.574 2.700 -2.370 1.00 97.31 94 LEU A CA 1
ATOM 715 C C . LEU A 1 94 ? 9.273 1.352 -2.588 1.00 97.31 94 LEU A C 1
ATOM 717 O O . LEU A 1 94 ? 9.971 1.190 -3.584 1.00 97.31 94 LEU A O 1
ATOM 721 N N . PHE A 1 95 ? 9.057 0.373 -1.702 1.00 98.06 95 PHE A N 1
ATOM 722 C CA . PHE A 1 95 ? 9.655 -0.957 -1.844 1.00 98.06 95 PHE A CA 1
ATOM 723 C C . PHE A 1 95 ? 9.202 -1.693 -3.122 1.00 98.06 95 PHE A C 1
ATOM 725 O O . PHE A 1 95 ? 10.056 -1.992 -3.959 1.00 98.06 95 PHE A O 1
ATOM 732 N N . PRO A 1 96 ? 7.899 -1.979 -3.337 1.00 98.25 96 PRO A N 1
ATOM 733 C CA . PRO A 1 96 ? 7.464 -2.676 -4.543 1.00 98.25 96 PRO A CA 1
ATOM 734 C C . PRO A 1 96 ? 7.734 -1.870 -5.822 1.00 98.25 96 PRO A C 1
ATOM 736 O O . PRO A 1 96 ? 8.068 -2.474 -6.838 1.00 98.25 96 PRO A O 1
ATOM 739 N N . LEU A 1 97 ? 7.663 -0.533 -5.781 1.00 98.25 97 LEU A N 1
ATOM 740 C CA . LEU A 1 97 ? 8.025 0.314 -6.923 1.00 98.25 97 LEU A CA 1
ATOM 741 C C . LEU A 1 97 ? 9.510 0.205 -7.278 1.00 98.25 97 LEU A C 1
ATOM 743 O O . LEU A 1 97 ? 9.834 0.038 -8.448 1.00 98.25 97 LEU A O 1
ATOM 747 N N . GLY A 1 98 ? 10.403 0.239 -6.286 1.00 97.88 98 GLY A N 1
ATOM 748 C CA . GLY A 1 98 ? 11.840 0.095 -6.515 1.00 97.88 98 GLY A CA 1
ATOM 749 C C . GLY A 1 98 ? 12.196 -1.260 -7.128 1.00 97.88 98 GLY A C 1
ATOM 750 O O . GLY A 1 98 ? 12.959 -1.321 -8.093 1.00 97.88 98 GLY A O 1
ATOM 751 N N . VAL A 1 99 ? 11.593 -2.349 -6.633 1.00 98.44 99 VAL A N 1
ATOM 752 C CA . VAL A 1 99 ? 11.792 -3.680 -7.233 1.00 98.44 99 VAL A CA 1
ATOM 753 C C . VAL A 1 99 ? 11.243 -3.728 -8.659 1.00 98.44 99 VAL A C 1
ATOM 755 O O . VAL A 1 99 ? 11.916 -4.246 -9.546 1.00 98.44 99 VAL A O 1
ATOM 758 N N . CYS A 1 100 ? 10.061 -3.157 -8.900 1.00 98.44 100 CYS A N 1
ATOM 759 C CA . CYS A 1 100 ? 9.466 -3.068 -10.232 1.00 98.44 100 CYS A CA 1
ATOM 760 C C . CYS A 1 100 ? 10.351 -2.312 -11.220 1.00 98.44 100 CYS A C 1
ATOM 762 O O . CYS A 1 100 ? 10.567 -2.795 -12.331 1.00 98.44 100 CYS A O 1
ATOM 764 N N . GLU A 1 101 ? 10.884 -1.161 -10.815 1.00 97.94 101 GLU A N 1
ATOM 765 C CA . GLU A 1 101 ? 11.780 -0.346 -11.630 1.00 97.94 101 GLU A CA 1
ATOM 766 C C . GLU A 1 101 ? 13.033 -1.133 -12.016 1.00 97.94 101 GLU A C 1
ATOM 768 O O . GLU A 1 101 ? 13.333 -1.261 -13.202 1.00 97.94 101 GLU A O 1
ATOM 773 N N . ILE A 1 102 ? 13.716 -1.735 -11.038 1.00 97.88 102 ILE A N 1
ATOM 774 C CA . ILE A 1 102 ? 14.949 -2.496 -11.276 1.00 97.88 102 ILE A CA 1
ATOM 775 C C . ILE A 1 102 ? 14.681 -3.742 -12.131 1.00 97.88 102 ILE A C 1
ATOM 777 O O . ILE A 1 102 ? 15.416 -3.995 -13.086 1.00 97.88 102 ILE A O 1
ATOM 781 N N . ALA A 1 103 ? 13.641 -4.516 -11.812 1.00 98.06 103 ALA A N 1
ATOM 782 C CA . ALA A 1 103 ? 13.314 -5.746 -12.529 1.00 98.06 103 ALA A CA 1
ATOM 783 C C . ALA A 1 103 ? 12.921 -5.461 -13.983 1.00 98.06 103 ALA A C 1
ATOM 785 O O . ALA A 1 103 ? 13.436 -6.103 -14.896 1.00 98.06 103 ALA A O 1
ATOM 786 N N . THR A 1 104 ? 12.059 -4.464 -14.203 1.00 97.69 104 THR A N 1
ATOM 787 C CA . THR A 1 104 ? 11.623 -4.064 -15.548 1.00 97.69 104 THR A CA 1
ATOM 788 C C . THR A 1 104 ? 12.801 -3.528 -16.350 1.00 97.69 104 THR A C 1
ATOM 790 O O . THR A 1 104 ? 13.035 -3.978 -17.466 1.00 97.69 104 THR A O 1
ATOM 793 N N . ARG A 1 105 ? 13.602 -2.627 -15.769 1.00 97.69 105 ARG A N 1
ATOM 794 C CA . ARG A 1 105 ? 14.812 -2.106 -16.407 1.00 97.69 105 ARG A CA 1
ATOM 795 C C . ARG A 1 105 ? 15.752 -3.218 -16.854 1.00 97.69 105 ARG A C 1
ATOM 797 O O . ARG A 1 105 ? 16.188 -3.227 -18.000 1.00 97.69 105 ARG A O 1
ATOM 804 N N . ASN A 1 106 ? 16.099 -4.124 -15.943 1.00 97.69 106 ASN A N 1
ATOM 805 C CA . ASN A 1 106 ? 17.082 -5.163 -16.227 1.00 97.69 106 ASN A CA 1
ATOM 806 C C . ASN A 1 106 ? 16.552 -6.153 -17.272 1.00 97.69 106 ASN A C 1
ATOM 808 O O . ASN A 1 106 ? 17.323 -6.604 -18.115 1.00 97.69 106 ASN A O 1
ATOM 812 N N . ALA A 1 107 ? 15.246 -6.435 -17.261 1.00 98.00 107 ALA A N 1
ATOM 813 C CA . ALA A 1 107 ? 14.589 -7.246 -18.279 1.00 98.00 107 ALA A CA 1
ATOM 814 C C . ALA A 1 107 ? 14.653 -6.596 -19.672 1.00 98.00 107 ALA A C 1
ATOM 816 O O . ALA A 1 107 ? 15.070 -7.244 -20.632 1.00 98.00 107 ALA A O 1
ATOM 817 N N . ILE A 1 108 ? 14.314 -5.303 -19.777 1.00 97.75 108 ILE A N 1
ATOM 818 C CA . ILE A 1 108 ? 14.417 -4.547 -21.035 1.00 97.75 108 ILE A CA 1
ATOM 819 C C . ILE A 1 108 ? 15.871 -4.516 -21.509 1.00 97.75 108 ILE A C 1
ATOM 821 O O . ILE A 1 108 ? 16.154 -4.856 -22.655 1.00 97.75 108 ILE A O 1
ATOM 825 N N . ASN A 1 109 ? 16.802 -4.134 -20.630 1.00 98.00 109 ASN A N 1
ATOM 826 C CA . ASN A 1 109 ? 18.212 -4.032 -20.983 1.00 98.00 109 ASN A CA 1
ATOM 827 C C . ASN A 1 109 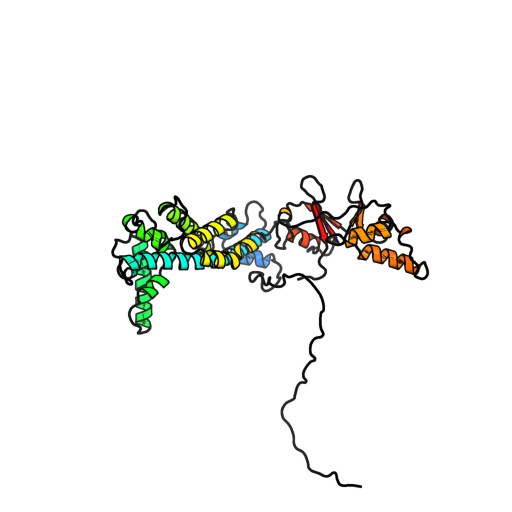? 18.775 -5.375 -21.457 1.00 98.00 109 ASN A C 1
ATOM 829 O O . ASN A 1 109 ? 19.435 -5.410 -22.485 1.00 98.00 109 ASN A O 1
ATOM 833 N N . GLY A 1 110 ? 18.475 -6.476 -20.760 1.00 97.88 110 GLY A N 1
ATOM 834 C CA . GLY A 1 110 ? 18.915 -7.813 -21.160 1.00 97.88 110 GLY A CA 1
ATOM 835 C C . GLY A 1 110 ? 18.394 -8.220 -22.540 1.00 97.88 110 GLY A C 1
ATOM 836 O O . GLY A 1 110 ? 19.170 -8.693 -23.370 1.00 97.88 110 GLY A O 1
ATOM 837 N N . ALA A 1 111 ? 17.110 -7.973 -22.817 1.00 97.81 111 ALA A N 1
ATOM 838 C CA . ALA A 1 111 ? 16.512 -8.276 -24.115 1.00 97.81 111 ALA A CA 1
ATOM 839 C C . ALA A 1 111 ? 17.129 -7.443 -25.251 1.00 97.81 111 ALA A C 1
ATOM 841 O O . ALA A 1 111 ? 17.491 -7.990 -26.293 1.00 97.81 111 ALA A O 1
ATOM 842 N N . LEU A 1 112 ? 17.307 -6.134 -25.042 1.00 97.56 112 LEU A N 1
ATOM 843 C CA . LEU A 1 112 ? 17.902 -5.244 -26.042 1.00 97.56 112 LEU A CA 1
ATOM 844 C C . LEU A 1 112 ? 19.399 -5.498 -26.233 1.00 97.56 112 LEU A C 1
ATOM 846 O O . LEU A 1 112 ? 19.880 -5.450 -27.363 1.00 97.56 112 LEU A O 1
ATOM 850 N N . SER A 1 113 ? 20.129 -5.851 -25.173 1.00 97.38 113 SER A N 1
ATOM 851 C CA . SER A 1 113 ? 21.531 -6.257 -25.277 1.00 97.38 113 SER A CA 1
ATOM 852 C C . SER A 1 113 ? 21.720 -7.521 -26.112 1.00 97.38 113 SER A C 1
ATOM 854 O O . SER A 1 113 ? 22.744 -7.642 -26.780 1.00 97.38 113 SER A O 1
ATOM 856 N N . GLY A 1 114 ? 20.744 -8.434 -26.124 1.00 96.19 114 GLY A N 1
ATOM 857 C CA . GLY A 1 114 ? 20.776 -9.622 -26.981 1.00 96.19 114 GLY A CA 1
ATOM 858 C C . GLY A 1 114 ? 20.696 -9.308 -28.480 1.00 96.19 114 GLY A C 1
ATOM 859 O O . GLY A 1 114 ? 21.212 -10.076 -29.284 1.00 96.19 114 GLY A O 1
ATOM 860 N N . VAL A 1 115 ? 20.088 -8.177 -28.856 1.00 96.00 115 VAL A N 1
ATOM 861 C CA . VAL A 1 115 ? 19.917 -7.764 -30.261 1.00 96.00 115 VAL A CA 1
ATOM 862 C C . VAL A 1 115 ? 20.980 -6.756 -30.692 1.00 96.00 115 VAL A C 1
ATOM 864 O O . VAL A 1 115 ? 21.533 -6.860 -31.782 1.00 96.00 115 VAL A O 1
ATOM 867 N N . TYR A 1 116 ? 21.272 -5.780 -29.837 1.00 96.12 116 TYR A N 1
ATOM 868 C CA . TYR A 1 116 ? 22.087 -4.611 -30.170 1.00 96.12 116 TYR A CA 1
ATOM 869 C C . TYR A 1 116 ? 23.460 -4.596 -29.485 1.00 96.12 116 TYR A C 1
ATOM 871 O O . TYR A 1 116 ? 24.249 -3.672 -29.682 1.00 96.12 116 TYR A O 1
ATOM 879 N N . GLY A 1 117 ? 23.759 -5.609 -28.671 1.00 96.31 117 GLY A N 1
ATOM 880 C CA . GLY A 1 117 ? 24.994 -5.712 -27.904 1.00 96.31 117 GLY A CA 1
ATOM 881 C C . GLY A 1 117 ? 24.937 -5.018 -26.533 1.00 96.31 117 GLY A C 1
ATOM 882 O O . GLY A 1 117 ? 24.041 -4.224 -26.240 1.00 96.31 117 GLY A O 1
ATOM 883 N N . PRO A 1 118 ? 25.913 -5.290 -25.648 1.00 94.88 118 PRO A N 1
ATOM 884 C CA . PRO A 1 118 ? 25.876 -4.878 -24.238 1.00 94.88 118 PRO A CA 1
ATOM 885 C C . PRO A 1 118 ? 25.963 -3.359 -24.015 1.00 94.88 118 PRO A C 1
ATOM 887 O O . PRO A 1 118 ? 25.582 -2.865 -22.954 1.00 94.88 118 PRO A O 1
ATOM 890 N N . ASN A 1 119 ? 26.441 -2.610 -25.011 1.00 95.50 119 ASN A N 1
ATOM 891 C CA . ASN A 1 119 ? 26.667 -1.165 -24.931 1.00 95.50 119 ASN A CA 1
ATOM 892 C C . ASN A 1 119 ? 25.602 -0.333 -25.660 1.00 95.50 119 ASN A C 1
ATOM 894 O O . ASN A 1 119 ? 25.771 0.880 -25.772 1.00 95.50 119 ASN A O 1
ATOM 898 N N . TRP A 1 120 ? 24.506 -0.950 -26.127 1.00 95.62 120 TRP A N 1
ATOM 899 C CA . TRP A 1 120 ? 23.448 -0.262 -26.882 1.00 95.62 120 TRP A CA 1
ATOM 900 C C . TRP A 1 120 ? 22.929 0.990 -26.165 1.00 95.62 120 TRP A C 1
ATOM 902 O O . TRP A 1 120 ? 22.612 1.979 -26.805 1.00 95.62 120 TRP A O 1
ATOM 912 N N . VAL A 1 121 ? 22.865 0.984 -24.831 1.00 95.50 121 VAL A N 1
ATOM 913 C CA . VAL A 1 121 ? 22.333 2.112 -24.057 1.00 95.50 121 VAL A CA 1
ATOM 914 C C . VAL A 1 121 ? 23.225 3.352 -24.141 1.00 95.50 121 VAL A C 1
ATOM 916 O O . VAL A 1 121 ? 22.716 4.459 -24.022 1.00 95.50 121 VAL A O 1
ATOM 919 N N . LEU A 1 122 ? 24.539 3.200 -24.354 1.00 94.94 122 LEU A N 1
ATOM 920 C CA . LEU A 1 122 ? 25.460 4.334 -24.501 1.00 94.94 122 LEU A CA 1
ATOM 921 C C . LEU A 1 122 ? 25.222 5.061 -25.827 1.00 94.94 122 LEU A C 1
ATOM 923 O O . LEU A 1 122 ? 25.273 6.287 -25.876 1.00 94.94 122 LEU A O 1
ATOM 927 N N . ALA A 1 123 ? 24.916 4.295 -26.874 1.00 93.06 123 ALA A N 1
ATOM 928 C CA . ALA A 1 123 ? 24.596 4.786 -28.207 1.00 93.06 123 ALA A CA 1
ATOM 929 C C . ALA A 1 123 ? 23.383 4.014 -28.760 1.00 93.06 123 ALA A C 1
ATOM 931 O O . ALA A 1 123 ? 23.570 3.021 -29.471 1.00 93.06 123 ALA A O 1
ATOM 932 N N . PRO A 1 124 ? 22.147 4.427 -28.404 1.00 93.94 124 PRO A N 1
ATOM 933 C CA . PRO A 1 124 ? 20.936 3.730 -28.826 1.00 93.94 124 PRO A CA 1
ATOM 934 C C . PRO A 1 124 ? 20.883 3.590 -30.354 1.00 93.94 124 PRO A C 1
ATOM 936 O O . PRO A 1 124 ? 20.982 4.597 -31.055 1.00 93.94 124 PRO A O 1
ATOM 939 N N . PRO A 1 125 ? 20.717 2.368 -30.896 1.00 92.62 125 PRO A N 1
ATOM 940 C CA . PRO A 1 125 ? 20.740 2.121 -32.342 1.00 92.62 125 PRO A CA 1
ATOM 941 C C . PRO A 1 125 ? 19.433 2.521 -33.044 1.00 92.62 125 PRO A C 1
ATOM 943 O O . PRO A 1 125 ? 19.290 2.348 -34.251 1.00 92.62 125 PRO A O 1
ATOM 946 N N . PHE A 1 126 ? 18.473 3.039 -32.282 1.00 92.88 126 PHE A N 1
ATOM 947 C CA . PHE A 1 126 ? 17.205 3.581 -32.741 1.00 92.88 126 PHE A CA 1
ATOM 948 C C . PHE A 1 126 ? 17.070 5.027 -32.256 1.00 92.88 126 PHE A C 1
ATOM 950 O O . PHE A 1 126 ? 17.628 5.410 -31.225 1.00 92.88 126 PHE A O 1
ATOM 957 N N . GLY A 1 127 ? 16.307 5.836 -32.991 1.00 91.75 127 GLY A N 1
ATOM 958 C CA . GLY A 1 127 ? 16.056 7.223 -32.609 1.00 91.75 127 GLY A CA 1
ATOM 959 C C . GLY A 1 127 ? 15.308 7.305 -31.278 1.00 91.75 127 GLY A C 1
ATOM 960 O O . GLY A 1 127 ? 14.222 6.744 -31.136 1.00 91.75 127 GLY A O 1
ATOM 961 N N . LEU A 1 128 ? 15.870 8.024 -30.304 1.00 94.81 128 LEU A N 1
ATOM 962 C CA . LEU A 1 128 ? 15.142 8.395 -29.095 1.00 94.81 128 LEU A CA 1
ATOM 963 C C . LEU A 1 128 ? 14.219 9.576 -29.395 1.00 94.81 128 LEU A C 1
ATOM 965 O O . LEU A 1 128 ? 14.638 10.573 -29.982 1.00 94.81 128 LEU A O 1
ATOM 969 N N . ASN A 1 129 ? 12.973 9.495 -28.934 1.00 93.75 129 ASN A N 1
ATOM 970 C CA . ASN A 1 129 ? 12.090 10.654 -28.926 1.00 93.75 129 ASN A CA 1
ATOM 971 C C . ASN A 1 129 ? 12.639 11.748 -27.991 1.00 93.75 129 ASN A C 1
ATOM 973 O O . ASN A 1 129 ? 13.512 11.507 -27.152 1.00 93.75 129 ASN A O 1
ATOM 977 N N . VAL A 1 130 ? 12.093 12.960 -28.109 1.00 93.19 130 VAL A N 1
ATOM 978 C CA . VAL A 1 130 ? 12.592 14.148 -27.395 1.00 93.19 130 VAL A CA 1
ATOM 979 C C . VAL A 1 130 ? 12.689 13.924 -25.880 1.00 93.19 130 VAL A C 1
ATOM 981 O O . VAL A 1 130 ? 13.678 14.316 -25.263 1.00 93.19 130 VAL A O 1
ATOM 984 N N . PHE A 1 131 ? 11.705 13.258 -25.271 1.00 91.12 131 PHE A N 1
ATOM 985 C CA . PHE A 1 131 ? 11.679 13.029 -23.824 1.00 91.12 131 PHE A CA 1
ATOM 986 C C . PHE A 1 131 ? 12.734 12.012 -23.372 1.00 91.12 131 PHE A C 1
ATOM 988 O O . PHE A 1 131 ? 13.467 12.267 -22.413 1.00 91.12 131 PHE A O 1
ATOM 995 N N . SER A 1 132 ? 12.848 10.877 -24.067 1.00 94.12 132 SER A N 1
ATOM 996 C CA . SER A 1 132 ? 13.850 9.857 -23.749 1.00 94.12 132 SER A CA 1
ATOM 997 C C . SER A 1 132 ? 15.265 10.354 -24.023 1.00 94.12 132 SER A C 1
ATOM 999 O O . SER A 1 132 ? 16.153 10.087 -23.217 1.00 94.12 132 SER A O 1
ATOM 1001 N N . ALA A 1 133 ? 15.470 11.124 -25.098 1.00 95.44 133 ALA A N 1
ATOM 1002 C CA . ALA A 1 133 ? 16.749 11.751 -25.417 1.00 95.44 133 ALA A CA 1
ATOM 1003 C C . ALA A 1 133 ? 17.178 12.726 -24.313 1.00 95.44 133 ALA A C 1
ATOM 1005 O O . ALA A 1 133 ? 18.284 12.619 -23.796 1.00 95.44 133 ALA A O 1
ATOM 1006 N N . GLN A 1 134 ? 16.280 13.611 -23.864 1.00 95.31 134 GLN A N 1
ATOM 1007 C CA . GLN A 1 134 ? 16.577 14.526 -22.757 1.00 95.31 134 GLN A CA 1
ATOM 1008 C C . GLN A 1 134 ? 16.929 13.781 -21.465 1.00 95.31 134 GLN A C 1
ATOM 1010 O O . GLN A 1 134 ? 17.869 14.167 -20.770 1.00 95.31 134 GLN A O 1
ATOM 1015 N N . SER A 1 135 ? 16.183 12.724 -21.129 1.00 94.81 135 SER A N 1
ATOM 1016 C CA . SER A 1 135 ? 16.470 11.898 -19.950 1.00 94.81 135 SER A CA 1
ATOM 1017 C C . SER A 1 135 ? 17.836 11.217 -20.057 1.00 94.81 135 SER A C 1
ATOM 1019 O O . SER A 1 135 ? 18.601 11.215 -19.092 1.00 94.81 135 SER A O 1
ATOM 1021 N N . HIS A 1 136 ? 18.145 10.662 -21.229 1.00 96.75 136 HIS A N 1
ATOM 1022 C CA . HIS A 1 136 ? 19.409 9.998 -21.529 1.00 96.75 136 HIS A CA 1
ATOM 1023 C C . HIS A 1 136 ? 20.597 10.954 -21.426 1.00 96.75 136 HIS A C 1
ATOM 102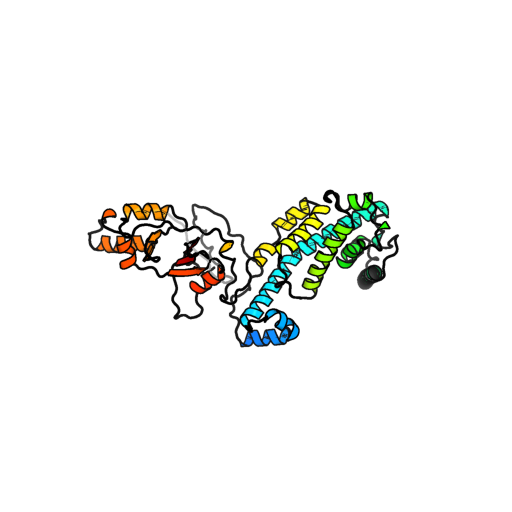5 O O . HIS A 1 136 ? 21.486 10.721 -20.606 1.00 96.75 136 HIS A O 1
ATOM 1031 N N . THR A 1 137 ? 20.557 12.079 -22.144 1.00 96.06 137 THR A N 1
ATOM 1032 C CA . THR A 1 137 ? 21.621 13.091 -22.128 1.00 96.06 137 THR A CA 1
ATOM 1033 C C . THR A 1 137 ? 21.862 13.619 -20.718 1.00 96.06 137 THR A C 1
ATOM 1035 O O . THR A 1 137 ? 22.998 13.644 -20.258 1.00 96.06 137 THR A O 1
ATOM 1038 N N . ARG A 1 138 ? 20.803 13.954 -19.964 1.00 96.06 138 ARG A N 1
ATOM 1039 C CA . ARG A 1 138 ? 20.950 14.426 -18.574 1.00 96.06 138 ARG A CA 1
ATOM 1040 C C . ARG A 1 138 ? 21.636 13.396 -17.678 1.00 96.06 138 ARG A C 1
ATOM 1042 O O . ARG A 1 138 ? 22.469 13.772 -16.851 1.00 96.06 138 ARG A O 1
ATOM 1049 N N . ALA A 1 139 ? 21.269 12.120 -17.802 1.00 95.88 139 ALA A N 1
ATOM 1050 C CA . ALA A 1 139 ? 21.867 11.047 -17.016 1.00 95.88 139 ALA A CA 1
ATOM 1051 C C . ALA A 1 139 ? 23.346 10.850 -17.380 1.00 95.88 139 ALA A C 1
ATOM 1053 O O . ALA A 1 139 ? 24.186 10.817 -16.477 1.00 95.88 139 ALA A O 1
ATOM 1054 N N . LEU A 1 140 ? 23.660 10.794 -18.677 1.00 95.44 140 LEU A N 1
ATOM 1055 C CA . LEU A 1 140 ? 25.021 10.636 -19.179 1.00 95.44 140 LEU A CA 1
ATOM 1056 C C . LEU A 1 140 ? 25.909 11.821 -18.781 1.00 95.44 140 LEU A C 1
ATOM 1058 O O . LEU A 1 140 ? 26.959 11.611 -18.186 1.00 95.44 140 LEU A O 1
ATOM 1062 N N . ASP A 1 141 ? 25.462 13.062 -18.981 1.00 96.19 141 ASP A N 1
ATOM 1063 C CA . ASP A 1 141 ? 26.211 14.268 -18.602 1.00 96.19 141 ASP A CA 1
ATOM 1064 C C . ASP A 1 141 ? 26.481 14.337 -17.098 1.00 96.19 141 ASP A C 1
ATOM 1066 O O . ASP A 1 141 ? 27.532 14.804 -16.650 1.00 96.19 141 ASP A O 1
ATOM 1070 N N . ARG A 1 142 ? 25.512 13.915 -16.277 1.00 96.31 142 ARG A N 1
ATOM 1071 C CA . ARG A 1 142 ? 25.685 13.847 -14.822 1.00 96.31 142 ARG A CA 1
ATOM 1072 C C . ARG A 1 142 ? 26.761 12.827 -14.453 1.00 96.31 142 ARG A C 1
ATOM 1074 O O . ARG A 1 142 ? 27.614 13.141 -13.627 1.00 96.31 142 ARG A O 1
ATOM 1081 N N . LEU A 1 143 ? 26.720 11.635 -15.046 1.00 95.94 143 LEU A N 1
ATOM 1082 C CA . LEU A 1 143 ? 27.699 10.580 -14.785 1.00 95.94 143 LEU A CA 1
ATOM 1083 C C . LEU A 1 143 ? 29.095 10.962 -15.281 1.00 95.94 143 LEU A C 1
ATOM 1085 O O . LEU A 1 143 ? 30.055 10.830 -14.529 1.00 95.94 143 LEU A O 1
ATOM 1089 N N . THR A 1 144 ? 29.203 11.501 -16.493 1.00 95.44 144 THR A N 1
ATOM 1090 C CA . THR A 1 144 ? 30.469 11.955 -17.079 1.00 95.44 144 THR A CA 1
ATOM 1091 C C . THR A 1 144 ? 31.114 13.038 -16.221 1.00 95.44 144 THR A C 1
ATOM 1093 O O . THR A 1 144 ? 32.285 12.913 -15.872 1.00 95.44 144 THR A O 1
ATOM 1096 N N . ARG A 1 145 ? 30.352 14.050 -15.778 1.00 95.81 145 ARG A N 1
ATOM 1097 C CA . ARG A 1 145 ? 30.865 15.077 -14.851 1.00 95.81 145 ARG A CA 1
ATOM 1098 C C . ARG A 1 145 ? 31.290 14.489 -13.508 1.00 95.81 145 ARG A C 1
ATOM 1100 O O . ARG A 1 145 ? 32.326 14.870 -12.972 1.00 95.81 145 ARG A O 1
ATOM 1107 N N . ALA A 1 146 ? 30.515 13.554 -12.957 1.00 94.88 146 ALA A N 1
ATOM 1108 C CA . ALA A 1 146 ? 30.863 12.900 -11.698 1.00 94.88 146 ALA A CA 1
ATOM 1109 C C . ALA A 1 146 ? 32.149 12.061 -11.810 1.00 94.88 146 ALA A C 1
ATOM 1111 O O . ALA A 1 146 ? 32.953 12.071 -10.880 1.00 94.88 146 ALA A O 1
ATOM 1112 N N . ALA A 1 147 ? 32.356 11.372 -12.936 1.00 95.31 147 ALA A N 1
ATOM 1113 C CA . ALA A 1 147 ? 33.574 10.619 -13.216 1.00 95.31 147 ALA A CA 1
ATOM 1114 C C . ALA A 1 147 ? 34.783 11.551 -13.385 1.00 95.31 147 ALA A C 1
ATOM 1116 O O . ALA A 1 147 ? 35.796 11.358 -12.716 1.00 95.31 147 ALA A O 1
ATOM 1117 N N . GLN A 1 148 ? 34.639 12.617 -14.181 1.00 95.50 148 GLN A N 1
ATOM 1118 C CA . GLN A 1 148 ? 35.674 13.638 -14.389 1.00 95.50 148 GLN A CA 1
ATOM 1119 C C . GLN A 1 148 ? 36.120 14.282 -13.073 1.00 95.50 148 GLN A C 1
ATOM 1121 O O . GLN A 1 148 ? 37.312 14.318 -12.781 1.00 95.50 148 GLN A O 1
ATOM 1126 N N . ASN A 1 149 ? 35.173 14.702 -12.229 1.00 95.62 149 ASN A N 1
ATOM 1127 C CA . ASN A 1 149 ? 35.470 15.312 -10.928 1.00 95.62 149 ASN A CA 1
ATOM 1128 C C . ASN A 1 149 ? 36.202 14.365 -9.962 1.00 95.62 149 ASN A C 1
ATOM 1130 O O . ASN A 1 149 ? 36.797 14.822 -8.990 1.00 95.62 149 ASN A O 1
ATOM 1134 N N . ARG A 1 150 ? 36.132 13.051 -10.197 1.00 95.19 150 ARG A N 1
ATOM 1135 C CA . ARG A 1 150 ? 36.773 12.014 -9.377 1.00 95.19 150 ARG A CA 1
ATOM 1136 C C . ARG A 1 150 ? 38.020 11.413 -10.033 1.00 95.19 150 ARG A C 1
ATOM 1138 O O . ARG A 1 150 ? 38.603 10.506 -9.451 1.00 95.19 150 ARG A O 1
ATOM 1145 N N . GLY A 1 151 ? 38.408 11.869 -11.228 1.00 94.75 151 GLY A N 1
ATOM 1146 C CA . GLY A 1 151 ? 39.500 11.267 -12.001 1.00 94.75 151 GLY A CA 1
ATOM 1147 C C . GLY A 1 151 ? 39.236 9.811 -12.411 1.00 94.75 151 GLY A C 1
ATOM 1148 O O . GLY A 1 151 ? 40.176 9.037 -12.561 1.00 94.75 151 GLY A O 1
ATOM 1149 N N . LEU A 1 152 ? 37.965 9.418 -12.545 1.00 94.25 152 LEU A N 1
ATOM 1150 C CA . LEU A 1 152 ? 37.544 8.067 -12.927 1.00 94.25 152 LEU A CA 1
ATOM 1151 C C . LEU A 1 152 ? 37.360 7.951 -14.451 1.00 94.25 152 LEU A C 1
ATOM 1153 O O . LEU A 1 152 ? 37.115 8.964 -15.114 1.00 94.25 152 LEU A O 1
ATOM 1157 N N . PRO A 1 153 ? 37.442 6.731 -15.022 1.00 93.00 153 PRO A N 1
ATOM 1158 C CA . PRO A 1 153 ? 37.149 6.513 -16.437 1.00 93.00 153 PRO A CA 1
ATOM 1159 C C . PRO A 1 153 ? 35.701 6.904 -16.794 1.00 93.00 153 PRO A C 1
ATOM 1161 O O . PRO A 1 153 ? 34.846 6.979 -15.904 1.00 93.00 153 PRO A O 1
ATOM 1164 N N . PRO A 1 154 ? 35.401 7.135 -18.089 1.00 91.12 154 PRO A N 1
ATOM 1165 C CA . PRO A 1 154 ? 34.045 7.423 -18.547 1.00 91.12 154 PRO A CA 1
ATOM 1166 C C . PRO A 1 154 ? 33.035 6.358 -18.088 1.00 91.12 154 PRO A C 1
ATOM 1168 O O . PRO A 1 154 ? 33.390 5.178 -18.019 1.00 91.12 154 PRO A O 1
ATOM 1171 N N . PRO A 1 155 ? 31.781 6.752 -17.797 1.00 92.94 155 PRO A N 1
ATOM 1172 C CA . PRO A 1 155 ? 30.766 5.826 -17.308 1.00 92.94 155 PRO A CA 1
ATOM 1173 C C . PRO A 1 155 ? 30.461 4.727 -18.331 1.00 92.94 155 PRO A C 1
ATOM 1175 O O . PRO A 1 155 ? 30.339 4.986 -19.530 1.00 92.94 155 PRO A O 1
ATOM 1178 N N . GLY A 1 156 ? 30.308 3.498 -17.841 1.00 94.25 156 GLY A N 1
ATOM 1179 C CA . GLY A 1 156 ? 29.958 2.339 -18.653 1.00 94.25 156 GLY A CA 1
ATOM 1180 C C . GLY A 1 156 ? 28.448 2.162 -18.842 1.00 94.25 156 GLY A C 1
ATOM 1181 O O . GLY A 1 156 ? 27.624 2.868 -18.258 1.00 94.25 156 GLY A O 1
ATOM 1182 N N . SER A 1 157 ? 28.075 1.149 -19.632 1.00 94.12 157 SER A N 1
ATOM 1183 C CA . SER A 1 157 ? 26.673 0.776 -19.889 1.00 94.12 157 SER A CA 1
ATOM 1184 C C . SER A 1 157 ? 25.891 0.538 -18.589 1.00 94.12 157 SER A C 1
ATOM 1186 O O . SER A 1 157 ? 24.818 1.105 -18.394 1.00 94.12 157 SER A O 1
ATOM 1188 N N . ASN A 1 158 ? 26.472 -0.206 -17.641 1.00 94.44 158 ASN A N 1
ATOM 1189 C CA . ASN A 1 158 ? 25.839 -0.493 -16.350 1.00 94.44 158 ASN A CA 1
ATOM 1190 C C . ASN A 1 158 ? 25.591 0.769 -15.509 1.00 94.44 158 ASN A C 1
ATOM 1192 O O . ASN A 1 158 ? 24.550 0.861 -14.856 1.00 94.44 158 ASN A O 1
ATOM 1196 N N . ASP A 1 159 ? 26.502 1.747 -15.551 1.00 95.44 159 ASP A N 1
ATOM 1197 C CA . ASP A 1 159 ? 26.343 3.014 -14.831 1.00 95.44 159 ASP A CA 1
ATOM 1198 C C . ASP A 1 159 ? 25.169 3.809 -15.401 1.00 95.44 159 ASP A C 1
ATOM 1200 O O . ASP A 1 159 ? 24.329 4.318 -14.654 1.00 95.44 159 ASP A O 1
ATOM 1204 N N . LEU A 1 160 ? 25.070 3.870 -16.733 1.00 96.62 160 LEU A N 1
ATOM 1205 C CA . LEU A 1 160 ? 23.981 4.569 -17.402 1.00 96.62 160 LEU A CA 1
ATOM 1206 C C . LEU A 1 160 ? 22.637 3.867 -17.179 1.00 96.62 160 LEU A C 1
ATOM 1208 O O . LEU A 1 160 ? 21.656 4.533 -16.850 1.00 96.62 160 LEU A O 1
ATOM 1212 N N . VAL A 1 161 ? 22.596 2.533 -17.260 1.00 96.81 161 VAL A N 1
ATOM 1213 C CA . VAL A 1 161 ? 21.404 1.744 -16.915 1.00 96.81 161 VAL A CA 1
ATOM 1214 C C . VAL A 1 161 ? 20.958 2.064 -15.489 1.00 96.81 161 VAL A C 1
ATOM 1216 O O . VAL A 1 161 ? 19.787 2.368 -15.258 1.00 96.81 161 VAL A O 1
ATOM 1219 N N . ALA A 1 162 ? 21.889 2.069 -14.532 1.00 94.69 162 ALA A N 1
ATOM 1220 C CA . ALA A 1 162 ? 21.600 2.384 -13.138 1.00 94.69 162 ALA A CA 1
ATOM 1221 C C . ALA A 1 162 ? 21.074 3.817 -12.931 1.00 94.69 162 ALA A C 1
ATOM 1223 O O . ALA A 1 162 ? 20.222 4.033 -12.069 1.00 94.69 162 ALA A O 1
ATOM 1224 N N . ALA A 1 163 ? 21.571 4.779 -13.713 1.00 95.62 163 ALA A N 1
ATOM 1225 C CA . ALA A 1 163 ? 21.247 6.198 -13.591 1.00 95.62 163 ALA A CA 1
ATOM 1226 C C . ALA A 1 163 ? 19.916 6.616 -14.232 1.00 95.62 163 ALA A C 1
ATOM 1228 O O . ALA A 1 163 ? 19.374 7.657 -13.845 1.00 95.62 163 ALA A O 1
ATOM 1229 N N . LEU A 1 164 ? 19.422 5.855 -15.211 1.00 96.56 164 LEU A N 1
ATOM 1230 C CA . LEU A 1 164 ? 18.152 6.107 -15.890 1.00 96.56 164 LEU A CA 1
ATOM 1231 C C . LEU A 1 164 ? 16.969 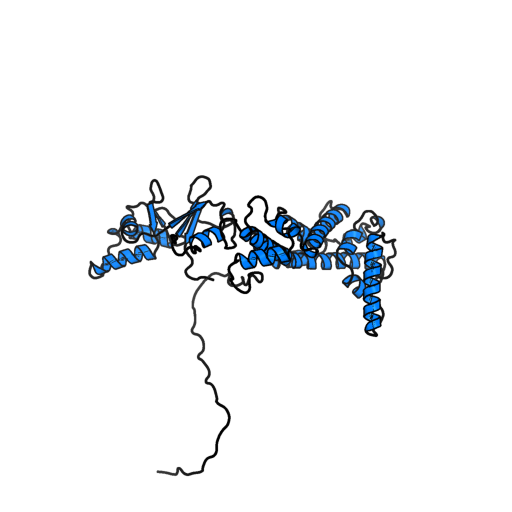5.711 -15.000 1.00 96.56 164 LEU A C 1
ATOM 1233 O O . LEU A 1 164 ? 16.906 4.584 -14.506 1.00 96.56 164 LEU A O 1
ATOM 1237 N N . THR A 1 165 ? 16.023 6.638 -14.831 1.00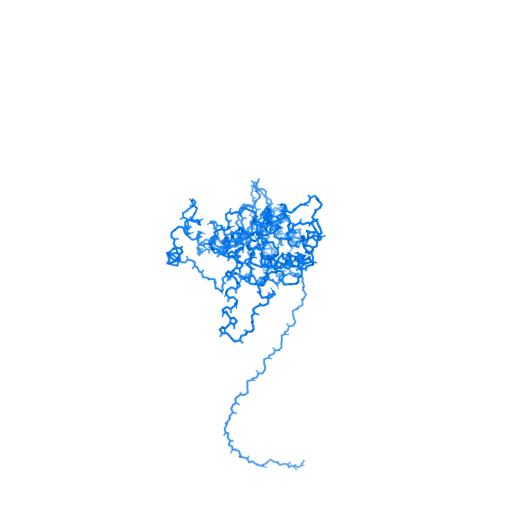 94.50 165 THR A N 1
ATOM 1238 C CA . THR A 1 165 ? 14.820 6.452 -14.007 1.00 94.50 165 THR A CA 1
ATOM 1239 C C . THR A 1 165 ? 13.783 5.574 -14.702 1.00 94.50 165 THR A C 1
ATOM 1241 O O . THR A 1 165 ? 13.818 5.383 -15.921 1.00 94.50 165 THR A O 1
ATOM 1244 N N . PHE A 1 166 ? 12.794 5.098 -13.941 1.00 95.00 166 PHE A N 1
ATOM 1245 C CA . PHE A 1 166 ? 11.648 4.372 -14.496 1.00 95.00 166 PHE A CA 1
ATO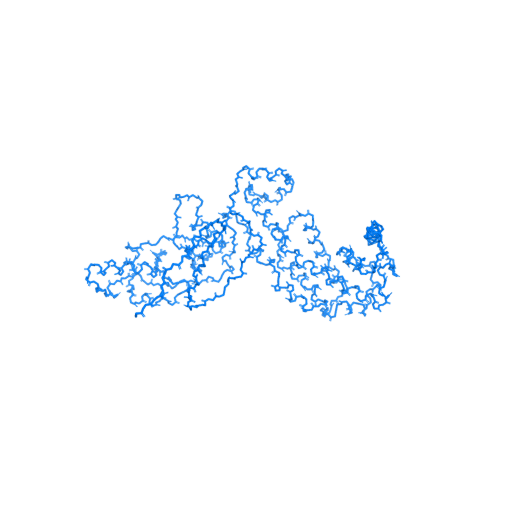M 1246 C C . PHE A 1 166 ? 10.915 5.109 -15.632 1.00 95.00 166 PHE A C 1
ATOM 1248 O O . PHE A 1 166 ? 10.395 4.449 -16.531 1.00 95.00 166 PHE A O 1
ATOM 1255 N N . ASP A 1 167 ? 10.909 6.449 -15.658 1.00 94.44 167 ASP A N 1
ATOM 1256 C CA . ASP A 1 167 ? 10.324 7.222 -16.764 1.00 94.44 167 ASP A CA 1
ATOM 1257 C C . ASP A 1 167 ? 10.964 6.850 -18.110 1.00 94.44 167 ASP A C 1
ATOM 1259 O O . ASP A 1 167 ? 10.257 6.616 -19.087 1.00 94.44 167 ASP A O 1
ATOM 1263 N N . PHE A 1 168 ? 12.297 6.748 -18.176 1.00 96.44 168 PHE A N 1
ATOM 1264 C CA . PHE A 1 168 ? 12.992 6.365 -19.408 1.00 96.44 168 PHE A CA 1
ATOM 1265 C C . PHE A 1 168 ? 12.583 4.957 -19.853 1.00 96.44 168 PHE A C 1
ATOM 1267 O O . PHE A 1 168 ? 12.187 4.756 -21.000 1.00 96.44 168 PHE A O 1
ATOM 1274 N N . TRP A 1 169 ? 12.625 3.994 -18.930 1.00 96.69 169 TRP A N 1
ATOM 1275 C CA . TRP A 1 169 ? 12.341 2.587 -19.215 1.00 96.69 169 TRP A CA 1
ATOM 1276 C C . TRP A 1 169 ? 10.879 2.342 -19.591 1.00 96.69 169 TRP A C 1
ATOM 1278 O O . TRP A 1 169 ? 10.602 1.607 -20.534 1.00 96.69 169 TRP A O 1
ATOM 1288 N N . SER A 1 170 ? 9.939 2.992 -18.904 1.00 94.56 170 SER A N 1
ATOM 1289 C CA . SER A 1 170 ? 8.513 2.918 -19.236 1.00 94.56 170 SER A CA 1
ATOM 1290 C C . SER A 1 170 ? 8.191 3.614 -20.565 1.00 94.56 170 SER A C 1
ATOM 1292 O O . SER A 1 170 ? 7.339 3.136 -21.316 1.00 94.56 170 SER A O 1
ATOM 1294 N N . ASN A 1 171 ? 8.908 4.689 -20.916 1.00 94.44 171 ASN A N 1
ATOM 1295 C CA . ASN A 1 171 ? 8.741 5.374 -22.199 1.00 94.44 171 ASN A CA 1
ATOM 1296 C C . ASN A 1 171 ? 9.145 4.516 -23.399 1.00 94.44 171 ASN A C 1
ATOM 1298 O O . ASN A 1 171 ? 8.574 4.717 -24.468 1.00 94.44 171 ASN A O 1
ATOM 1302 N N . LEU A 1 172 ? 10.054 3.549 -23.239 1.00 95.94 172 LEU A N 1
ATOM 1303 C CA . LEU A 1 172 ? 10.418 2.631 -24.323 1.00 95.94 172 LEU A CA 1
ATOM 1304 C C . LEU A 1 172 ? 9.238 1.776 -24.796 1.00 95.94 172 LEU A C 1
ATOM 1306 O O . LEU A 1 172 ? 9.306 1.233 -25.886 1.00 95.94 172 LEU A O 1
ATOM 1310 N N . PHE A 1 173 ? 8.140 1.676 -24.040 1.00 95.19 173 PHE A N 1
ATOM 1311 C CA . PHE A 1 173 ? 6.920 1.007 -24.498 1.00 95.19 173 PHE A CA 1
ATOM 1312 C C . PHE A 1 173 ? 5.988 1.895 -25.325 1.00 95.19 173 PHE A C 1
ATOM 1314 O O . PHE A 1 173 ? 4.927 1.415 -25.709 1.00 95.19 173 PHE A O 1
ATOM 1321 N N . ARG A 1 174 ? 6.300 3.173 -25.569 1.00 93.19 174 ARG A N 1
ATOM 1322 C CA . ARG A 1 174 ? 5.454 4.055 -26.394 1.00 93.19 174 ARG A CA 1
ATOM 1323 C C . ARG A 1 174 ? 5.455 3.631 -27.863 1.00 93.19 174 ARG A C 1
ATOM 1325 O O . ARG A 1 174 ? 6.353 2.926 -28.313 1.00 93.19 174 ARG A O 1
ATOM 1332 N N . ASP A 1 175 ? 4.460 4.109 -28.607 1.00 92.56 175 ASP A N 1
ATOM 1333 C CA . ASP A 1 175 ? 4.288 3.781 -30.027 1.00 92.56 175 ASP A CA 1
ATOM 1334 C C . ASP A 1 175 ? 5.487 4.222 -30.892 1.00 92.56 175 ASP A C 1
ATOM 1336 O O . ASP A 1 175 ? 5.816 3.532 -31.853 1.00 92.56 175 ASP A O 1
ATOM 1340 N N . ASP A 1 176 ? 6.220 5.273 -30.494 1.00 93.50 176 ASP A N 1
ATOM 1341 C CA . ASP A 1 176 ? 7.477 5.701 -31.142 1.00 93.50 176 ASP A CA 1
ATOM 1342 C C . ASP A 1 176 ? 8.519 4.564 -31.247 1.00 93.50 176 ASP A C 1
ATOM 1344 O O . ASP A 1 176 ? 9.353 4.539 -32.153 1.00 93.50 176 ASP A O 1
ATOM 1348 N N . TYR A 1 177 ? 8.466 3.606 -30.319 1.00 95.00 177 TYR A N 1
ATOM 1349 C CA . TYR A 1 177 ? 9.419 2.507 -30.181 1.00 95.00 177 TYR A CA 1
ATOM 1350 C C . TYR A 1 177 ? 8.823 1.149 -30.570 1.00 95.00 177 TYR A C 1
ATOM 1352 O O . TYR A 1 177 ? 9.413 0.117 -30.260 1.00 95.00 177 TYR A O 1
ATOM 1360 N N . ASP A 1 178 ? 7.667 1.104 -31.240 1.00 93.31 178 ASP A N 1
ATOM 1361 C CA . ASP A 1 178 ? 6.997 -0.160 -31.591 1.00 93.31 178 ASP A CA 1
ATOM 1362 C C . ASP A 1 178 ? 7.921 -1.103 -32.387 1.00 93.31 178 ASP A C 1
ATOM 1364 O O . ASP A 1 178 ? 7.973 -2.301 -32.119 1.00 93.31 178 ASP A O 1
ATOM 1368 N N . HIS A 1 179 ? 8.753 -0.537 -33.270 1.00 92.81 179 HIS A N 1
ATOM 1369 C CA . HIS A 1 179 ? 9.753 -1.254 -34.069 1.00 92.81 179 HIS A CA 1
ATOM 1370 C C . HIS A 1 179 ? 10.851 -1.952 -33.243 1.00 92.81 179 HIS A C 1
ATOM 1372 O O . HIS A 1 179 ? 11.447 -2.920 -33.713 1.00 92.81 179 HIS A O 1
ATOM 1378 N N . VAL A 1 180 ? 11.118 -1.489 -32.017 1.00 94.19 180 VAL A N 1
ATOM 1379 C CA . VAL A 1 180 ? 12.084 -2.106 -31.091 1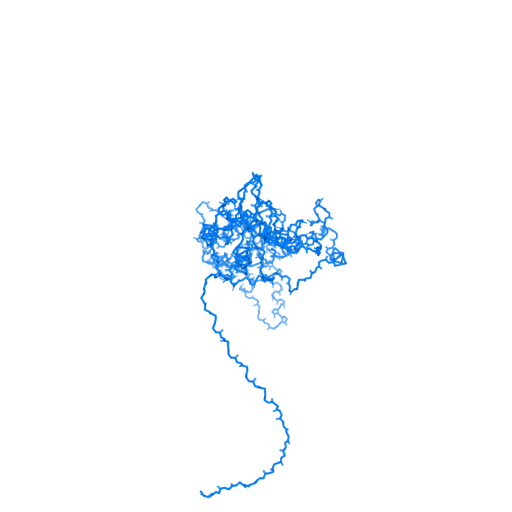.00 94.19 180 VAL A CA 1
ATOM 1380 C C . VAL A 1 180 ? 11.506 -3.393 -30.484 1.00 94.19 180 VAL A C 1
ATOM 1382 O O . VAL A 1 180 ? 12.226 -4.360 -30.234 1.00 94.19 180 VAL A O 1
ATOM 1385 N N . TRP A 1 181 ? 10.187 -3.443 -30.286 1.00 95.69 181 TRP A N 1
ATOM 1386 C CA . TRP A 1 181 ? 9.475 -4.516 -29.587 1.00 95.69 181 TRP A CA 1
ATOM 1387 C C . TRP A 1 181 ? 9.029 -5.651 -30.510 1.00 95.69 181 TRP A C 1
ATOM 1389 O O . TRP A 1 181 ? 7.860 -6.044 -30.536 1.00 95.69 181 TRP A O 1
ATOM 1399 N N . THR A 1 182 ? 9.978 -6.229 -31.246 1.00 94.75 182 THR A N 1
ATOM 1400 C CA . THR A 1 182 ? 9.732 -7.474 -31.989 1.00 94.75 182 THR A CA 1
ATOM 1401 C C . THR A 1 182 ? 9.321 -8.610 -31.041 1.00 94.75 182 THR A C 1
ATOM 1403 O O . THR A 1 182 ? 9.639 -8.591 -29.850 1.00 94.75 182 THR A O 1
ATOM 1406 N N . GLN A 1 183 ? 8.629 -9.633 -31.557 1.00 92.81 183 GLN A N 1
ATOM 1407 C CA . GLN A 1 183 ? 8.185 -10.769 -30.733 1.00 92.81 183 GLN A CA 1
ATOM 1408 C C . GLN A 1 183 ? 9.329 -11.440 -29.945 1.00 92.81 183 GLN A C 1
ATOM 1410 O O . GLN A 1 183 ? 9.137 -11.683 -28.753 1.00 92.81 183 GLN A O 1
ATOM 1415 N N . PRO A 1 184 ? 10.530 -11.676 -30.521 1.00 94.69 184 PRO A N 1
ATOM 1416 C CA . PRO A 1 184 ? 11.660 -12.206 -29.758 1.00 94.69 184 PRO A CA 1
ATOM 1417 C C . PRO A 1 184 ? 12.108 -11.293 -28.610 1.00 94.69 184 PRO A C 1
ATOM 1419 O O . PRO A 1 184 ? 12.366 -11.785 -27.515 1.00 94.69 184 PRO A O 1
ATOM 1422 N N . VAL A 1 185 ? 12.158 -9.972 -28.824 1.00 96.69 185 VAL A N 1
ATOM 1423 C CA . VAL A 1 185 ? 12.545 -8.999 -27.784 1.00 96.69 185 VAL A CA 1
ATOM 1424 C C . VAL A 1 185 ? 11.516 -8.972 -26.659 1.00 96.69 185 VAL A C 1
ATOM 1426 O O . VAL A 1 185 ? 11.878 -9.023 -25.484 1.00 96.69 185 VAL A O 1
ATOM 1429 N N . LEU A 1 186 ? 10.226 -8.938 -27.007 1.00 96.19 186 LEU A N 1
ATOM 1430 C CA . LEU A 1 186 ? 9.147 -8.940 -26.024 1.00 96.19 186 LEU A CA 1
ATOM 1431 C C . LEU A 1 186 ? 9.144 -10.235 -25.199 1.00 96.19 186 LEU A C 1
ATOM 1433 O O . LEU A 1 186 ? 9.034 -10.170 -23.977 1.00 96.19 186 LEU A O 1
ATOM 1437 N N . ALA A 1 187 ? 9.315 -11.391 -25.847 1.00 95.81 187 ALA A N 1
ATOM 1438 C CA . ALA A 1 187 ? 9.382 -12.689 -25.178 1.00 95.81 187 ALA A CA 1
ATOM 1439 C C . ALA A 1 187 ? 10.631 -12.836 -24.292 1.00 95.81 187 ALA A C 1
ATOM 1441 O O . ALA A 1 187 ? 10.551 -13.441 -23.225 1.00 95.81 187 ALA A O 1
ATOM 1442 N N . ALA A 1 188 ? 11.767 -12.261 -24.699 1.00 97.25 188 ALA A N 1
ATOM 1443 C CA . ALA A 1 188 ? 12.990 -12.260 -23.901 1.00 97.25 188 ALA A CA 1
ATOM 1444 C C . ALA A 1 188 ? 12.872 -11.369 -22.653 1.00 97.25 188 ALA A C 1
ATOM 1446 O O . ALA A 1 188 ? 13.302 -11.770 -21.573 1.00 97.25 188 ALA A O 1
ATOM 1447 N N . ALA A 1 189 ? 12.272 -10.180 -22.778 1.00 97.44 189 ALA A N 1
ATOM 1448 C CA . ALA A 1 189 ? 12.058 -9.280 -21.643 1.00 97.44 189 ALA A CA 1
ATOM 1449 C C . ALA A 1 189 ? 10.960 -9.795 -20.693 1.00 97.44 189 ALA A C 1
ATOM 1451 O O . ALA A 1 189 ? 11.063 -9.654 -19.474 1.00 97.44 189 ALA A O 1
ATOM 1452 N N . PHE A 1 190 ? 9.906 -10.399 -21.244 1.00 97.75 190 PHE A N 1
ATOM 1453 C CA . PHE A 1 190 ? 8.720 -10.816 -20.499 1.00 97.75 190 PHE A CA 1
ATOM 1454 C C . PHE A 1 190 ? 8.347 -12.278 -20.796 1.00 97.75 190 PHE A C 1
ATOM 1456 O O . PHE A 1 190 ? 7.305 -12.548 -21.400 1.00 97.75 190 PHE A O 1
ATOM 1463 N N . PRO A 1 191 ? 9.157 -13.255 -20.347 1.00 97.19 191 PRO A N 1
ATOM 1464 C CA . PRO A 1 191 ? 8.933 -14.681 -20.611 1.00 97.19 191 PRO A CA 1
ATOM 1465 C C . PRO A 1 191 ? 7.664 -15.249 -19.956 1.00 97.19 191 PRO A C 1
ATOM 1467 O O . PRO A 1 191 ? 7.267 -16.382 -20.231 1.00 97.19 191 PRO A O 1
ATOM 1470 N N . HIS A 1 192 ? 7.025 -14.502 -19.056 1.00 97.38 192 HIS A N 1
ATOM 1471 C CA . HIS A 1 192 ? 5.788 -14.891 -18.379 1.00 97.38 192 HIS A CA 1
ATOM 1472 C C . HIS A 1 192 ? 4.612 -13.980 -18.741 1.00 97.38 192 HIS A C 1
ATOM 1474 O O . HIS A 1 192 ? 3.652 -13.875 -17.974 1.00 97.38 192 HIS A O 1
ATOM 1480 N N . LEU A 1 193 ? 4.688 -13.309 -19.892 1.00 95.06 193 LEU A N 1
ATOM 1481 C CA . LEU A 1 193 ? 3.602 -12.487 -20.402 1.00 95.06 193 LEU A CA 1
ATOM 1482 C C . LEU A 1 193 ? 2.309 -13.328 -20.536 1.00 95.06 193 LEU A C 1
ATOM 1484 O O . LEU A 1 193 ? 2.354 -14.415 -21.120 1.00 95.06 193 LEU A O 1
ATOM 1488 N N . PRO A 1 194 ? 1.159 -12.873 -19.998 1.00 93.31 194 PRO A N 1
ATOM 1489 C CA . PRO A 1 194 ? -0.093 -13.615 -20.108 1.00 93.31 194 PRO A CA 1
ATOM 1490 C C . PRO A 1 194 ? -0.517 -13.859 -21.562 1.00 93.31 194 PRO A C 1
ATOM 1492 O O . PRO A 1 194 ? -0.247 -13.054 -22.455 1.00 93.31 194 PRO A O 1
ATOM 1495 N N . ALA A 1 195 ? -1.241 -14.953 -21.804 1.00 90.50 195 ALA A N 1
ATOM 1496 C CA . ALA A 1 195 ? -1.773 -15.245 -23.131 1.00 90.50 195 ALA A CA 1
ATOM 1497 C C . ALA A 1 195 ? -2.668 -14.094 -23.626 1.00 90.50 195 ALA A C 1
ATOM 1499 O O . ALA A 1 195 ? -3.526 -13.596 -22.900 1.00 90.50 195 ALA A O 1
ATOM 1500 N N . GLY A 1 196 ? -2.450 -13.662 -24.869 1.00 88.06 196 GLY A N 1
ATOM 1501 C CA . GLY A 1 196 ? -3.187 -12.551 -25.478 1.00 88.06 196 GLY A CA 1
ATOM 1502 C C . GLY A 1 196 ? -2.640 -11.156 -25.160 1.00 88.06 196 GLY A C 1
ATOM 1503 O O . GLY A 1 196 ? -2.948 -10.236 -25.912 1.00 88.06 196 GLY A O 1
ATOM 1504 N N . PHE A 1 197 ? -1.777 -10.994 -24.149 1.00 91.56 197 PHE A N 1
ATOM 1505 C CA . PHE A 1 197 ? -1.145 -9.701 -23.878 1.00 91.56 197 PHE A CA 1
ATOM 1506 C C . PHE A 1 197 ? -0.180 -9.322 -25.005 1.00 91.56 197 PHE A C 1
ATOM 1508 O O . PHE A 1 197 ? 0.444 -10.167 -25.661 1.00 91.56 197 PHE A O 1
ATOM 1515 N N . ARG A 1 198 ? -0.082 -8.018 -25.246 1.00 91.56 198 ARG A N 1
ATOM 1516 C CA . ARG A 1 198 ? 0.795 -7.381 -26.228 1.00 91.56 198 ARG A CA 1
ATOM 1517 C C . ARG A 1 198 ? 1.594 -6.269 -25.552 1.00 91.56 198 ARG A C 1
ATOM 1519 O O . ARG A 1 198 ? 1.303 -5.869 -24.426 1.00 91.56 198 ARG A O 1
ATOM 1526 N N . ARG A 1 199 ? 2.565 -5.698 -26.273 1.00 93.81 199 ARG A N 1
ATOM 1527 C CA . ARG A 1 199 ? 3.335 -4.524 -25.822 1.00 93.81 199 ARG A CA 1
ATOM 1528 C C . ARG A 1 199 ? 2.434 -3.411 -25.268 1.00 93.81 199 ARG A C 1
ATOM 1530 O O . ARG A 1 199 ? 2.750 -2.848 -24.228 1.00 93.81 199 ARG A O 1
ATOM 1537 N N . LYS A 1 200 ? 1.309 -3.112 -25.929 1.00 94.00 200 LYS A N 1
ATOM 1538 C CA . LYS A 1 200 ? 0.367 -2.060 -25.498 1.00 94.00 200 LYS A CA 1
ATOM 1539 C C . LYS A 1 200 ? -0.225 -2.311 -24.107 1.00 94.00 200 LYS A C 1
ATOM 1541 O O . LYS A 1 200 ? -0.440 -1.361 -23.359 1.00 94.00 200 LYS A O 1
ATOM 1546 N N . ASP A 1 201 ? -0.433 -3.568 -23.723 1.00 94.38 201 ASP A N 1
ATOM 1547 C CA . ASP A 1 201 ? -0.916 -3.910 -22.382 1.00 94.38 201 ASP A CA 1
ATOM 1548 C C . ASP A 1 201 ? 0.175 -3.672 -21.331 1.00 94.38 201 ASP A C 1
ATOM 1550 O O . ASP A 1 201 ? -0.092 -3.088 -20.279 1.00 94.38 201 ASP A O 1
ATOM 1554 N N . VAL A 1 202 ? 1.423 -4.037 -21.654 1.00 95.56 202 VAL A N 1
ATOM 1555 C CA . VAL A 1 202 ? 2.601 -3.742 -20.819 1.00 95.56 202 VAL A CA 1
ATOM 1556 C C . VAL A 1 202 ? 2.791 -2.231 -20.674 1.00 95.56 202 VAL A C 1
ATOM 1558 O O . VAL A 1 202 ? 2.972 -1.738 -19.564 1.00 95.56 202 VAL A O 1
ATOM 1561 N N . GLN A 1 203 ? 2.663 -1.479 -21.773 1.00 95.75 203 GLN A N 1
ATOM 1562 C CA . GLN A 1 203 ? 2.723 -0.016 -21.787 1.00 95.75 203 GLN A CA 1
ATOM 1563 C C . GLN A 1 203 ? 1.688 0.589 -20.839 1.00 95.75 203 GLN A C 1
ATOM 1565 O O . GLN A 1 203 ? 2.030 1.451 -20.032 1.00 95.75 203 GLN A O 1
ATOM 1570 N N . LYS A 1 204 ? 0.428 0.145 -20.927 1.00 94.81 204 LYS A N 1
ATOM 1571 C CA . LYS A 1 204 ? -0.649 0.643 -20.070 1.00 94.81 204 LYS A CA 1
ATOM 1572 C C . LYS A 1 204 ? -0.327 0.408 -18.595 1.00 94.81 204 LYS A C 1
ATOM 1574 O O . LYS A 1 204 ? -0.448 1.329 -17.791 1.00 94.81 204 LYS A O 1
ATOM 1579 N N . GLN A 1 205 ? 0.132 -0.795 -18.244 1.00 94.44 205 GLN A N 1
ATOM 1580 C CA . GLN A 1 205 ? 0.520 -1.094 -16.866 1.00 94.44 205 GLN A CA 1
ATOM 1581 C C . GLN A 1 205 ? 1.699 -0.236 -16.398 1.00 94.44 205 GLN A C 1
ATOM 1583 O O . GLN A 1 205 ? 1.621 0.371 -15.330 1.00 94.44 205 GLN A O 1
ATOM 1588 N N . ALA A 1 206 ? 2.759 -0.140 -17.202 1.00 96.19 206 ALA A N 1
ATOM 1589 C CA . ALA A 1 206 ? 3.940 0.652 -16.882 1.00 96.19 206 ALA A CA 1
ATOM 1590 C C . ALA A 1 206 ? 3.607 2.145 -16.721 1.00 96.19 206 ALA A C 1
ATOM 1592 O O . ALA A 1 206 ? 4.101 2.774 -15.789 1.00 96.19 206 ALA A O 1
ATOM 1593 N N . ALA A 1 207 ? 2.732 2.700 -17.566 1.00 94.75 207 ALA A N 1
ATOM 1594 C CA . ALA A 1 207 ? 2.303 4.096 -17.489 1.00 94.75 207 ALA A CA 1
ATOM 1595 C C . ALA A 1 207 ? 1.551 4.404 -16.185 1.00 94.75 207 ALA A C 1
ATOM 1597 O O . ALA A 1 207 ? 1.829 5.408 -15.533 1.00 94.75 207 ALA A O 1
ATOM 1598 N N . GLU A 1 208 ? 0.639 3.527 -15.764 1.00 94.00 208 GLU A N 1
ATOM 1599 C CA . GLU A 1 208 ? -0.109 3.703 -14.514 1.00 94.00 208 GLU A CA 1
ATOM 1600 C C . GLU A 1 208 ? 0.777 3.520 -13.268 1.00 94.00 208 GLU A C 1
ATOM 1602 O O . GLU A 1 208 ? 0.607 4.223 -12.270 1.00 94.00 208 GLU A O 1
ATOM 1607 N N . ILE A 1 209 ? 1.755 2.607 -13.323 1.00 96.50 209 ILE A N 1
ATOM 1608 C CA . ILE A 1 209 ? 2.777 2.459 -12.272 1.00 96.50 209 ILE A CA 1
ATOM 1609 C C . ILE A 1 209 ? 3.645 3.720 -12.198 1.00 96.50 209 ILE A C 1
ATOM 1611 O O . ILE A 1 209 ? 3.951 4.197 -11.104 1.00 96.50 209 ILE A O 1
ATOM 1615 N N . ASN A 1 210 ? 4.010 4.280 -13.351 1.00 95.19 210 ASN A N 1
ATOM 1616 C CA . ASN A 1 210 ? 4.825 5.481 -13.431 1.00 95.19 210 ASN A CA 1
ATOM 1617 C C . ASN A 1 210 ? 4.085 6.727 -12.904 1.00 95.19 210 ASN A C 1
ATOM 1619 O O . ASN A 1 210 ? 4.681 7.508 -12.166 1.00 95.19 210 ASN A O 1
ATOM 1623 N N . ASP A 1 211 ? 2.779 6.874 -13.173 1.00 94.31 211 ASP A N 1
ATOM 1624 C CA . ASP A 1 211 ? 1.936 7.917 -12.551 1.00 94.31 211 ASP A CA 1
ATOM 1625 C C . ASP A 1 211 ? 1.978 7.824 -11.021 1.00 94.31 211 ASP A C 1
ATOM 1627 O O . ASP A 1 211 ? 2.271 8.805 -10.334 1.00 94.31 211 ASP A O 1
ATOM 1631 N N . LEU A 1 212 ? 1.762 6.623 -10.472 1.00 95.12 212 LEU A N 1
ATOM 1632 C CA . LEU A 1 212 ? 1.818 6.403 -9.027 1.00 95.12 212 LEU A CA 1
ATOM 1633 C C . LEU A 1 212 ? 3.195 6.756 -8.449 1.00 95.12 212 LEU A C 1
ATOM 1635 O O . LEU A 1 212 ? 3.276 7.439 -7.425 1.00 95.12 212 LEU A O 1
ATOM 1639 N N . ARG A 1 213 ? 4.272 6.308 -9.104 1.00 95.81 213 ARG A N 1
ATOM 1640 C CA . ARG A 1 213 ? 5.651 6.612 -8.704 1.00 95.81 213 ARG A CA 1
ATOM 1641 C C . ARG A 1 213 ? 5.903 8.116 -8.701 1.00 95.81 213 ARG A C 1
ATOM 1643 O O . ARG A 1 213 ? 6.479 8.626 -7.741 1.00 95.81 213 ARG A O 1
ATOM 1650 N N . ASN A 1 214 ? 5.463 8.824 -9.739 1.00 94.50 214 ASN A N 1
ATOM 1651 C CA . ASN A 1 214 ? 5.667 10.264 -9.867 1.00 94.50 214 ASN A CA 1
ATOM 1652 C C . ASN A 1 214 ? 4.891 11.036 -8.801 1.00 94.50 214 ASN A C 1
ATOM 1654 O O . ASN A 1 214 ? 5.468 11.902 -8.151 1.00 94.50 214 ASN A O 1
ATOM 1658 N N . ARG A 1 215 ? 3.652 10.647 -8.494 1.00 93.69 215 ARG A N 1
ATOM 1659 C CA . ARG A 1 215 ? 2.906 11.231 -7.367 1.00 93.69 215 ARG A CA 1
ATOM 1660 C C . ARG A 1 215 ? 3.614 11.065 -6.034 1.00 93.69 215 ARG A C 1
ATOM 1662 O O . ARG A 1 215 ? 3.730 12.026 -5.278 1.00 93.69 215 ARG A O 1
ATOM 1669 N N . ILE A 1 216 ? 4.111 9.860 -5.753 1.00 94.81 216 ILE A N 1
ATOM 1670 C CA . ILE A 1 216 ? 4.861 9.587 -4.522 1.00 94.81 216 ILE A CA 1
ATOM 1671 C C . ILE A 1 216 ? 6.126 10.453 -4.464 1.00 94.81 216 ILE A C 1
ATOM 1673 O O . ILE A 1 216 ? 6.391 11.069 -3.432 1.00 94.81 216 ILE A O 1
ATOM 1677 N N . ALA A 1 217 ? 6.870 10.551 -5.571 1.00 92.94 217 ALA A N 1
ATOM 1678 C CA . ALA A 1 217 ? 8.078 11.370 -5.666 1.00 92.94 217 ALA A CA 1
ATOM 1679 C C . ALA A 1 217 ? 7.800 12.879 -5.524 1.00 92.94 217 ALA A C 1
ATOM 1681 O O . ALA A 1 217 ? 8.637 13.607 -4.997 1.00 92.94 217 ALA A O 1
ATOM 1682 N N . HIS A 1 218 ? 6.625 13.345 -5.951 1.00 91.69 218 HIS A N 1
ATOM 1683 C CA . HIS A 1 218 ? 6.185 14.736 -5.815 1.00 91.69 218 HIS A CA 1
ATOM 1684 C C . HIS A 1 218 ? 5.436 15.029 -4.504 1.00 91.69 218 HIS A C 1
ATOM 1686 O O . HIS A 1 218 ? 4.953 16.146 -4.313 1.00 91.69 218 HIS A O 1
ATOM 1692 N N . HIS A 1 219 ? 5.374 14.065 -3.576 1.00 90.06 219 HIS A N 1
ATOM 1693 C CA . HIS A 1 219 ? 4.644 14.171 -2.306 1.00 90.06 219 HIS A CA 1
ATOM 1694 C C . HIS A 1 219 ? 3.151 14.502 -2.477 1.00 90.06 219 HIS A C 1
ATOM 1696 O O . HIS A 1 219 ? 2.546 15.174 -1.638 1.00 90.06 219 HIS A O 1
ATOM 1702 N N . GLU A 1 220 ? 2.545 14.018 -3.559 1.00 90.44 220 GLU A N 1
ATOM 1703 C CA . GLU A 1 220 ? 1.119 14.182 -3.809 1.00 90.44 220 GLU A CA 1
ATOM 1704 C C . GLU A 1 220 ? 0.267 13.213 -2.965 1.00 90.44 220 GLU A C 1
ATOM 1706 O O . GLU A 1 220 ? 0.726 12.133 -2.566 1.00 90.44 220 GLU A O 1
ATOM 1711 N N . PRO A 1 221 ? -1.004 13.562 -2.698 1.00 89.31 221 PRO A N 1
ATOM 1712 C CA . PRO A 1 221 ? -1.958 12.650 -2.080 1.00 89.31 221 PRO A CA 1
ATOM 1713 C C . PRO A 1 221 ? -2.160 11.362 -2.898 1.00 89.31 221 PRO A C 1
ATOM 1715 O O . PRO A 1 221 ? -2.350 11.393 -4.109 1.00 89.31 221 PRO A O 1
ATOM 1718 N N . ILE A 1 222 ? -2.160 10.208 -2.246 1.00 91.56 222 ILE A N 1
ATOM 1719 C CA . ILE A 1 222 ? -2.534 8.897 -2.801 1.00 91.56 222 ILE A CA 1
ATOM 1720 C C . ILE A 1 222 ? -3.560 8.167 -1.914 1.00 91.56 222 ILE A C 1
ATOM 1722 O O . ILE A 1 222 ? -3.937 7.029 -2.212 1.00 91.56 222 ILE A O 1
ATOM 1726 N N . HIS A 1 223 ? -3.991 8.808 -0.823 1.00 83.44 223 HIS A N 1
ATOM 1727 C CA . HIS A 1 223 ? -4.917 8.288 0.184 1.00 83.44 223 HIS A CA 1
ATOM 1728 C C . HIS A 1 223 ? -6.372 8.202 -0.315 1.00 83.44 223 HIS A C 1
ATOM 1730 O O . HIS A 1 223 ? -7.079 7.255 0.014 1.00 83.44 223 HIS A O 1
ATOM 1736 N N . ASP A 1 224 ? -6.787 9.162 -1.142 1.00 73.50 224 ASP A N 1
ATOM 1737 C CA . ASP A 1 224 ? -8.123 9.338 -1.730 1.00 73.50 224 ASP A CA 1
ATOM 1738 C C . ASP A 1 224 ? -8.384 8.414 -2.930 1.00 73.50 224 ASP A C 1
ATOM 1740 O O . ASP A 1 224 ? -9.519 8.045 -3.239 1.00 73.50 224 ASP A O 1
ATOM 1744 N N . ARG A 1 225 ? -7.318 8.004 -3.619 1.00 61.53 22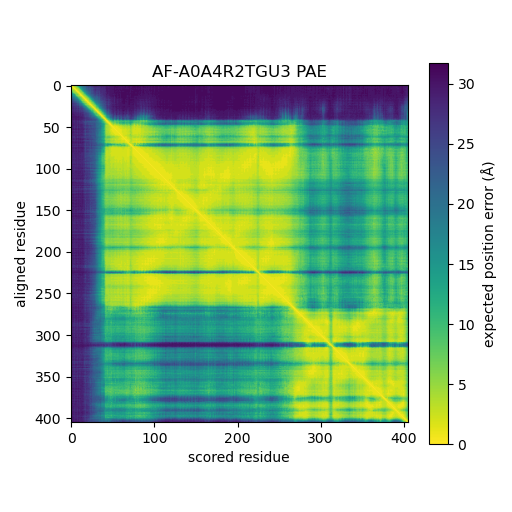5 ARG A N 1
ATOM 1745 C CA . ARG A 1 225 ? -7.415 7.128 -4.782 1.00 61.53 225 ARG A CA 1
ATOM 1746 C C . ARG A 1 225 ? -7.759 5.719 -4.339 1.00 61.53 225 ARG A C 1
ATOM 1748 O O . ARG A 1 225 ? -6.889 4.988 -3.859 1.00 61.53 225 ARG A O 1
ATOM 1755 N N . GLN A 1 226 ? -9.001 5.323 -4.595 1.00 65.75 226 GLN A N 1
ATOM 1756 C CA . GLN A 1 226 ? -9.516 3.997 -4.276 1.00 65.75 226 GLN A CA 1
ATOM 1757 C C . GLN A 1 226 ? -8.605 2.869 -4.802 1.00 65.75 226 GLN A C 1
ATOM 1759 O O . GLN A 1 226 ? -7.891 2.998 -5.801 1.00 65.75 226 GLN A O 1
ATOM 1764 N N . ASN A 1 227 ? -8.638 1.749 -4.079 1.00 83.75 227 ASN A N 1
ATOM 1765 C CA . ASN A 1 227 ? -8.037 0.465 -4.433 1.00 83.75 227 ASN A CA 1
ATOM 1766 C C . ASN A 1 227 ? -6.492 0.416 -4.479 1.00 83.75 227 ASN A C 1
ATOM 1768 O O . ASN A 1 227 ? -5.881 0.081 -5.496 1.00 83.75 227 ASN A O 1
ATOM 1772 N N . HIS A 1 228 ? -5.829 0.702 -3.349 1.00 91.88 228 HIS A N 1
ATOM 1773 C CA . HIS A 1 228 ? -4.383 0.455 -3.169 1.00 91.88 228 HIS A CA 1
ATOM 1774 C C . HIS A 1 228 ? -3.983 -0.996 -3.468 1.00 91.88 228 HIS A C 1
ATOM 1776 O O . HIS A 1 228 ? -2.890 -1.225 -3.983 1.00 91.88 228 HIS A O 1
ATOM 1782 N N . GLY A 1 229 ? -4.887 -1.951 -3.227 1.00 92.44 229 GLY A N 1
ATOM 1783 C CA . GLY A 1 229 ? -4.702 -3.358 -3.582 1.00 92.44 229 GLY A CA 1
ATOM 1784 C C . GLY A 1 229 ? -4.534 -3.582 -5.084 1.00 92.44 229 GLY A C 1
ATOM 1785 O O . GLY A 1 229 ? -3.593 -4.258 -5.486 1.00 92.44 229 GLY A O 1
ATOM 1786 N N . ALA A 1 230 ? -5.366 -2.963 -5.925 1.00 92.75 230 ALA A N 1
ATOM 1787 C CA . ALA A 1 230 ? -5.222 -3.043 -7.380 1.00 92.75 230 ALA A CA 1
ATOM 1788 C C . ALA A 1 230 ? -3.935 -2.377 -7.881 1.00 92.75 230 ALA A C 1
ATOM 1790 O O . ALA A 1 230 ? -3.298 -2.892 -8.796 1.00 92.75 230 ALA A O 1
ATOM 1791 N N . LYS A 1 231 ? -3.518 -1.263 -7.264 1.00 95.19 231 LYS A N 1
ATOM 1792 C CA . LYS A 1 231 ? -2.235 -0.619 -7.593 1.00 95.19 231 LYS A CA 1
ATOM 1793 C C . LYS A 1 231 ? -1.059 -1.546 -7.286 1.00 95.19 231 LYS A C 1
ATOM 1795 O O . LYS A 1 231 ? -0.189 -1.728 -8.131 1.00 95.19 231 LYS A O 1
ATOM 1800 N N . LEU A 1 232 ? -1.058 -2.171 -6.105 1.00 97.12 232 LEU A N 1
ATOM 1801 C CA . LEU A 1 232 ? -0.052 -3.170 -5.744 1.00 97.12 232 LEU A CA 1
ATOM 1802 C C . LEU A 1 232 ? -0.095 -4.374 -6.692 1.00 97.12 232 LEU A C 1
ATOM 1804 O O . LEU A 1 232 ? 0.955 -4.810 -7.148 1.00 97.12 232 LEU A O 1
ATOM 1808 N N . ALA A 1 233 ? -1.286 -4.889 -7.008 1.00 96.81 233 ALA A N 1
ATOM 1809 C CA . ALA A 1 233 ? -1.451 -6.009 -7.930 1.00 96.81 233 ALA A CA 1
ATOM 1810 C C . ALA A 1 233 ? -0.830 -5.702 -9.296 1.00 96.81 233 ALA A C 1
ATOM 1812 O O . ALA A 1 233 ? -0.045 -6.498 -9.784 1.00 96.81 233 ALA A O 1
ATOM 1813 N N . ARG A 1 234 ? -1.062 -4.507 -9.846 1.00 96.62 234 ARG A N 1
ATOM 1814 C CA . ARG A 1 234 ? -0.471 -4.079 -11.121 1.00 96.62 234 ARG A CA 1
ATOM 1815 C C . ARG A 1 234 ? 1.056 -4.034 -11.092 1.00 96.62 234 ARG A C 1
ATOM 1817 O O . ARG A 1 234 ? 1.695 -4.477 -12.039 1.00 96.62 234 ARG A O 1
ATOM 1824 N N . ILE A 1 235 ? 1.639 -3.540 -9.997 1.00 98.19 235 ILE A N 1
ATOM 1825 C CA . ILE A 1 235 ? 3.096 -3.563 -9.793 1.00 98.19 235 ILE A CA 1
ATOM 1826 C C . ILE A 1 235 ? 3.608 -5.011 -9.783 1.00 98.19 235 ILE A C 1
ATOM 1828 O O . ILE A 1 235 ? 4.585 -5.336 -10.454 1.00 98.19 235 ILE A O 1
ATOM 1832 N N . LEU A 1 236 ? 2.935 -5.889 -9.037 1.00 98.56 236 LEU A N 1
ATOM 1833 C CA . LEU A 1 236 ? 3.283 -7.306 -8.959 1.00 98.56 236 LEU A CA 1
ATOM 1834 C C . LEU A 1 236 ? 3.105 -8.016 -10.308 1.00 98.56 236 LEU A C 1
ATOM 1836 O O . LEU A 1 236 ? 3.919 -8.868 -10.648 1.00 98.56 236 LEU A O 1
ATOM 1840 N N . ASP A 1 237 ? 2.087 -7.668 -11.086 1.00 98.00 237 ASP A N 1
ATOM 1841 C CA . ASP A 1 237 ? 1.843 -8.250 -12.402 1.00 98.00 237 ASP A CA 1
ATOM 1842 C C . ASP A 1 237 ? 2.974 -7.898 -13.369 1.00 98.00 237 ASP A C 1
ATOM 1844 O O . ASP A 1 237 ? 3.536 -8.808 -13.975 1.00 98.00 237 ASP A O 1
ATOM 1848 N N . LEU A 1 238 ? 3.392 -6.626 -13.439 1.00 98.06 238 LEU A N 1
ATOM 1849 C CA . LEU A 1 238 ? 4.508 -6.212 -14.298 1.00 98.06 238 LEU A CA 1
ATOM 1850 C C . LEU A 1 238 ? 5.826 -6.899 -13.904 1.00 98.06 238 LEU A C 1
ATOM 1852 O O . LEU A 1 238 ? 6.548 -7.391 -14.770 1.00 98.06 238 LEU A O 1
ATOM 1856 N N . ILE A 1 239 ? 6.118 -7.007 -12.602 1.00 98.50 239 ILE A N 1
ATOM 1857 C CA . ILE A 1 239 ? 7.259 -7.804 -12.115 1.00 98.50 239 ILE A CA 1
ATOM 1858 C C . ILE A 1 239 ? 7.096 -9.272 -12.528 1.00 98.50 239 ILE A C 1
ATOM 1860 O O . ILE A 1 239 ? 8.046 -9.910 -12.968 1.00 98.50 239 ILE A O 1
ATOM 1864 N N . GLY A 1 240 ? 5.890 -9.821 -12.388 1.00 98.25 240 GLY A N 1
ATOM 1865 C CA . GLY A 1 240 ? 5.581 -11.216 -12.679 1.00 98.25 240 GLY A CA 1
ATOM 1866 C C . GLY A 1 240 ? 5.757 -11.589 -14.145 1.00 98.25 240 GLY A C 1
ATOM 1867 O O . GLY A 1 240 ? 6.128 -12.730 -14.416 1.00 98.25 240 GLY A O 1
ATOM 1868 N N . MET A 1 241 ? 5.546 -10.638 -15.062 1.00 97.75 241 MET A N 1
ATOM 1869 C CA . MET A 1 241 ? 5.779 -10.815 -16.498 1.00 97.75 241 MET A CA 1
ATOM 1870 C C . MET A 1 241 ? 7.254 -11.096 -16.811 1.00 97.75 241 MET A C 1
ATOM 1872 O O . MET A 1 241 ? 7.531 -11.887 -17.712 1.00 97.75 241 MET A O 1
ATOM 1876 N N . SER A 1 242 ? 8.191 -10.490 -16.068 1.00 97.38 242 SER A N 1
ATOM 1877 C CA . SER A 1 242 ? 9.630 -10.743 -16.221 1.00 97.38 242 SER A CA 1
ATOM 1878 C C . SER A 1 242 ? 10.133 -11.877 -15.320 1.00 97.38 242 SER A C 1
ATOM 1880 O O . SER A 1 242 ? 10.906 -12.721 -15.765 1.00 97.38 242 SER A O 1
ATOM 1882 N N . SER A 1 243 ? 9.680 -11.949 -14.063 1.00 98.19 243 SER A N 1
ATOM 1883 C CA . SER A 1 243 ? 10.058 -13.003 -13.116 1.00 98.19 243 SER A CA 1
ATOM 1884 C C . SER A 1 243 ? 8.992 -13.261 -12.048 1.00 98.19 243 SER A C 1
ATOM 1886 O O . SER A 1 243 ? 8.746 -12.444 -11.154 1.00 98.19 243 SER A O 1
ATOM 1888 N N . ARG A 1 244 ? 8.421 -14.474 -12.056 1.00 98.06 244 ARG A N 1
ATOM 1889 C CA . ARG A 1 244 ? 7.474 -14.919 -11.015 1.00 98.06 244 ARG A CA 1
ATOM 1890 C C . ARG A 1 244 ? 8.119 -15.016 -9.632 1.00 98.06 244 ARG A C 1
ATOM 1892 O O . ARG A 1 244 ? 7.485 -14.675 -8.637 1.00 98.06 244 ARG A O 1
ATOM 1899 N N . THR A 1 245 ? 9.387 -15.418 -9.568 1.00 98.38 245 THR A N 1
ATOM 1900 C CA . THR A 1 245 ? 10.136 -15.519 -8.308 1.00 98.38 245 THR A CA 1
ATOM 1901 C C . THR A 1 245 ? 10.303 -14.151 -7.654 1.00 98.38 245 THR A C 1
ATOM 1903 O O . THR A 1 245 ? 10.031 -14.003 -6.462 1.00 98.38 245 THR A O 1
ATOM 1906 N N . VAL A 1 246 ? 10.690 -13.132 -8.434 1.00 98.38 246 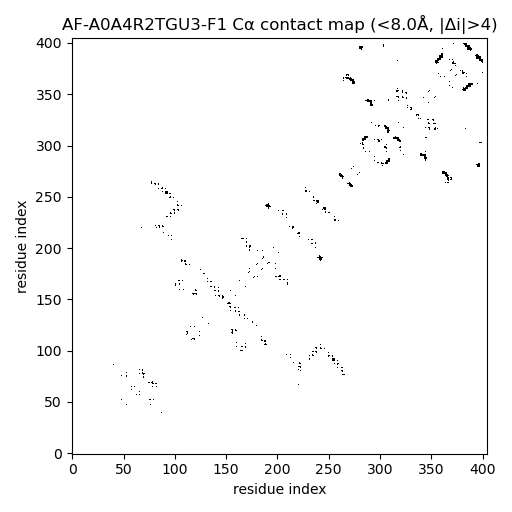VAL A N 1
ATOM 1907 C CA . VAL A 1 246 ? 10.830 -11.761 -7.921 1.00 98.38 246 VAL A CA 1
ATOM 1908 C C . VAL A 1 246 ? 9.470 -11.209 -7.504 1.00 98.38 246 VAL A C 1
ATOM 1910 O O . VAL A 1 246 ? 9.371 -10.615 -6.435 1.00 98.38 246 VAL A O 1
ATOM 1913 N N . ARG A 1 247 ? 8.400 -11.476 -8.266 1.00 98.56 247 ARG A N 1
ATOM 1914 C CA . ARG A 1 247 ? 7.035 -11.086 -7.877 1.00 98.56 247 ARG A CA 1
ATOM 1915 C C . ARG A 1 247 ? 6.666 -11.623 -6.500 1.00 98.56 247 ARG A C 1
ATOM 1917 O O . ARG A 1 247 ? 6.178 -10.874 -5.655 1.00 98.56 247 ARG A O 1
ATOM 1924 N N . ASP A 1 248 ? 6.854 -12.920 -6.283 1.00 98.19 248 ASP A N 1
ATOM 1925 C CA . ASP A 1 248 ? 6.452 -13.560 -5.035 1.00 98.19 248 ASP A CA 1
ATOM 1926 C C . ASP A 1 248 ? 7.309 -13.077 -3.856 1.00 98.19 248 ASP A C 1
ATOM 1928 O O . ASP A 1 248 ? 6.770 -12.864 -2.768 1.00 98.19 248 ASP A O 1
ATOM 1932 N N . PHE A 1 249 ? 8.602 -12.812 -4.077 1.00 98.19 249 PHE A N 1
ATOM 1933 C CA . PHE A 1 249 ? 9.458 -12.118 -3.113 1.00 98.19 249 PHE A CA 1
ATOM 1934 C C . PHE A 1 249 ? 8.896 -10.727 -2.772 1.00 98.19 249 PHE A C 1
ATOM 1936 O O . PHE A 1 249 ? 8.599 -10.448 -1.609 1.00 98.19 249 PHE A O 1
ATOM 1943 N N . THR A 1 250 ? 8.649 -9.875 -3.771 1.00 98.31 250 THR A N 1
ATOM 1944 C CA . THR A 1 250 ? 8.098 -8.528 -3.561 1.00 98.31 250 THR A CA 1
ATOM 1945 C C . THR A 1 250 ? 6.764 -8.567 -2.825 1.00 98.31 250 THR A C 1
ATOM 1947 O O . THR A 1 250 ? 6.538 -7.768 -1.918 1.00 98.31 250 THR A O 1
ATOM 1950 N N . ARG A 1 251 ? 5.884 -9.514 -3.167 1.00 97.56 251 ARG A N 1
ATOM 1951 C CA . ARG A 1 251 ? 4.586 -9.686 -2.507 1.00 97.56 251 ARG A CA 1
ATOM 1952 C C . ARG A 1 251 ? 4.741 -9.997 -1.018 1.00 97.56 251 ARG A C 1
ATOM 1954 O O . ARG A 1 251 ? 4.028 -9.398 -0.220 1.00 97.56 251 ARG A O 1
ATOM 1961 N N . ARG A 1 252 ? 5.639 -10.916 -0.643 1.00 94.44 252 ARG A N 1
ATOM 1962 C CA . ARG A 1 252 ? 5.848 -11.329 0.761 1.00 94.44 252 ARG A CA 1
ATOM 1963 C C . ARG A 1 252 ? 6.427 -10.214 1.628 1.00 94.44 252 ARG A C 1
ATOM 1965 O O . ARG A 1 252 ? 6.103 -10.145 2.806 1.00 94.44 252 ARG A O 1
ATOM 1972 N N . HIS A 1 253 ? 7.257 -9.352 1.047 1.00 96.12 253 HIS A N 1
ATOM 1973 C CA . HIS A 1 253 ? 7.934 -8.273 1.769 1.00 96.12 253 HIS A CA 1
ATOM 1974 C C . HIS A 1 253 ? 7.232 -6.907 1.643 1.00 96.12 253 HIS A C 1
ATOM 1976 O O . HIS A 1 253 ? 7.687 -5.923 2.222 1.00 96.12 253 HIS A O 1
ATOM 1982 N N . SER A 1 254 ? 6.120 -6.816 0.905 1.00 94.50 254 SER A N 1
ATOM 1983 C CA . SER A 1 254 ? 5.356 -5.572 0.773 1.00 94.50 254 SER A CA 1
ATOM 1984 C C . SER A 1 254 ? 4.478 -5.309 1.998 1.00 94.50 254 SER A C 1
ATOM 1986 O O . SER A 1 254 ? 3.648 -6.131 2.381 1.00 94.50 254 SER A O 1
ATOM 1988 N N . THR A 1 255 ? 4.586 -4.103 2.556 1.00 93.75 255 THR A N 1
ATOM 1989 C CA . THR A 1 255 ? 3.763 -3.624 3.679 1.00 93.75 255 THR A CA 1
ATOM 1990 C C . THR A 1 255 ? 2.566 -2.777 3.235 1.00 93.75 255 THR A C 1
ATOM 1992 O O . THR A 1 255 ? 1.788 -2.315 4.069 1.00 93.75 255 THR A O 1
ATOM 1995 N N . VAL A 1 256 ? 2.358 -2.594 1.923 1.00 93.44 256 VAL A N 1
ATOM 1996 C CA . VAL A 1 256 ? 1.300 -1.724 1.370 1.00 93.44 256 VAL A CA 1
ATOM 1997 C C . VAL A 1 256 ? -0.078 -2.106 1.901 1.00 93.44 256 VAL A C 1
ATOM 1999 O O . VAL A 1 256 ? -0.818 -1.242 2.366 1.00 93.44 256 VAL A O 1
ATOM 2002 N N . MET A 1 257 ? -0.422 -3.398 1.875 1.00 89.69 257 MET A N 1
ATOM 2003 C CA . MET A 1 257 ? -1.747 -3.842 2.316 1.00 89.69 257 MET A CA 1
ATOM 2004 C C . MET A 1 257 ? -1.958 -3.652 3.816 1.00 89.69 257 MET A C 1
ATOM 2006 O O . MET A 1 257 ? -3.061 -3.304 4.228 1.00 89.69 257 MET A O 1
ATOM 2010 N N . MET A 1 258 ? -0.909 -3.834 4.616 1.00 85.56 258 MET A N 1
ATOM 2011 C CA . MET A 1 258 ? -0.937 -3.615 6.061 1.00 85.56 258 MET A CA 1
ATOM 2012 C C . MET A 1 258 ? -1.271 -2.153 6.381 1.00 85.56 258 MET A C 1
ATOM 2014 O O . MET A 1 258 ? -2.227 -1.897 7.106 1.00 85.56 258 MET A O 1
ATOM 2018 N N . VAL A 1 259 ? -0.578 -1.210 5.736 1.00 88.19 259 VAL A N 1
ATOM 2019 C CA . VAL A 1 259 ? -0.797 0.234 5.920 1.00 88.19 259 VAL A CA 1
ATOM 2020 C C . VAL A 1 259 ? -2.127 0.698 5.320 1.00 88.19 259 VAL A C 1
ATOM 2022 O O . VAL A 1 259 ? -2.833 1.510 5.914 1.00 88.19 259 VAL A O 1
ATOM 2025 N N . SER A 1 260 ? -2.515 0.181 4.150 1.00 87.62 260 SER A N 1
ATOM 2026 C CA . SER A 1 260 ? -3.772 0.574 3.489 1.00 87.62 260 SER A CA 1
ATOM 2027 C C . SER A 1 260 ? -5.021 0.201 4.294 1.00 87.62 260 SER A C 1
ATOM 2029 O O . SER A 1 260 ? -6.069 0.816 4.132 1.00 87.62 260 SER A O 1
ATOM 2031 N N . ARG A 1 261 ? -4.909 -0.809 5.167 1.00 82.81 261 ARG A N 1
ATOM 2032 C CA . ARG A 1 261 ? -5.999 -1.298 6.015 1.00 82.81 261 ARG A CA 1
ATOM 2033 C C . ARG A 1 261 ? -6.128 -0.537 7.326 1.00 82.81 261 ARG A C 1
ATOM 2035 O O . ARG A 1 261 ? -7.047 -0.846 8.069 1.00 82.81 261 ARG A O 1
ATOM 2042 N N . THR A 1 262 ? -5.246 0.414 7.622 1.00 80.75 262 THR A N 1
ATOM 2043 C CA . THR A 1 262 ? -5.267 1.195 8.867 1.00 80.75 262 THR A CA 1
ATOM 2044 C C . THR A 1 262 ? -5.418 2.703 8.617 1.00 80.75 262 THR A C 1
ATOM 2046 O O . THR A 1 262 ? -4.617 3.497 9.130 1.00 80.75 262 THR A O 1
ATOM 2049 N N . PRO A 1 263 ? -6.423 3.138 7.821 1.00 82.44 263 PRO A N 1
ATOM 2050 C CA . PRO A 1 263 ? -6.691 4.559 7.656 1.00 82.44 263 PRO A CA 1
ATOM 2051 C C . PRO A 1 263 ? -7.096 5.185 9.000 1.00 82.44 263 PRO A C 1
ATOM 2053 O O . PRO A 1 263 ? -7.681 4.508 9.851 1.00 82.44 263 PRO A O 1
ATOM 2056 N N . PRO A 1 264 ? -6.803 6.475 9.216 1.00 80.56 264 PRO A N 1
ATOM 2057 C CA . PRO A 1 264 ? -7.392 7.202 10.329 1.00 80.56 264 PRO A CA 1
ATOM 2058 C C . PRO A 1 264 ? -8.910 7.319 10.127 1.00 80.56 264 PRO A C 1
ATOM 2060 O O . PRO A 1 264 ? -9.384 7.410 8.996 1.00 80.56 264 PRO A O 1
ATOM 2063 N N . THR A 1 265 ? -9.668 7.365 11.221 1.00 77.62 265 THR A N 1
ATOM 2064 C CA . THR A 1 265 ? -11.107 7.672 11.220 1.00 77.62 265 THR A CA 1
ATOM 2065 C C . THR A 1 265 ? -11.354 9.059 11.804 1.00 77.62 265 THR A C 1
ATOM 2067 O O . THR A 1 265 ? -10.533 9.561 12.572 1.00 77.62 265 THR A O 1
ATOM 2070 N N . LEU A 1 266 ? -12.488 9.679 11.473 1.00 75.31 266 LEU A N 1
ATOM 2071 C CA . LEU A 1 266 ? -12.903 10.944 12.096 1.00 75.31 266 LEU A CA 1
ATOM 2072 C C . LEU A 1 266 ? -13.123 10.798 13.611 1.00 75.31 266 LEU A C 1
ATOM 2074 O O . LEU A 1 266 ? -12.923 11.745 14.359 1.00 75.31 266 LEU A O 1
ATOM 2078 N N . HIS A 1 267 ? -13.536 9.613 14.064 1.00 71.25 267 HIS A N 1
ATOM 2079 C CA . HIS A 1 267 ? -14.022 9.397 15.429 1.00 71.25 267 HIS A CA 1
ATOM 2080 C C . HIS A 1 267 ? -12.962 8.871 16.399 1.00 71.25 267 HIS A C 1
ATOM 2082 O O . HIS A 1 267 ? -13.129 8.998 17.610 1.00 71.25 267 HIS A O 1
ATOM 2088 N N . SER A 1 268 ? -11.866 8.298 15.899 1.00 71.06 268 SER A N 1
ATOM 2089 C CA . SER A 1 268 ? -10.798 7.762 16.738 1.00 71.06 268 SER A CA 1
ATOM 2090 C C . SER A 1 268 ? -9.467 8.341 16.364 1.00 71.06 268 SER A C 1
ATOM 2092 O O . SER A 1 268 ? -9.164 8.443 15.185 1.00 71.06 268 SER A O 1
ATOM 2094 N N . ARG A 1 269 ? -8.637 8.625 17.369 1.00 71.19 269 ARG A N 1
ATOM 2095 C CA . ARG A 1 269 ? -7.228 9.009 17.220 1.00 71.19 269 ARG A CA 1
ATOM 2096 C C . ARG A 1 269 ? -6.328 7.821 16.887 1.00 71.19 269 ARG A C 1
ATOM 2098 O O . ARG A 1 269 ? -5.294 8.003 16.242 1.00 71.19 269 ARG A O 1
ATOM 2105 N N . PHE A 1 270 ? -6.742 6.612 17.255 1.00 70.88 270 PHE A N 1
ATOM 2106 C CA . PHE A 1 270 ? -5.986 5.393 17.007 1.00 70.88 270 PHE A CA 1
ATOM 2107 C C . PHE A 1 270 ? -6.148 4.934 15.552 1.00 70.88 270 PHE A C 1
ATOM 2109 O O . PHE A 1 270 ? -7.248 5.013 14.999 1.00 70.88 270 PHE A O 1
ATOM 2116 N N . PRO A 1 271 ? -5.075 4.460 14.897 1.00 68.44 271 PRO A N 1
ATOM 2117 C CA . PRO A 1 271 ? -5.217 3.733 13.644 1.00 68.44 271 PRO A CA 1
ATOM 2118 C C . PRO A 1 271 ? -5.936 2.404 13.904 1.00 68.44 271 PRO A C 1
ATOM 2120 O O . PRO A 1 271 ? -5.820 1.816 14.980 1.00 68.44 271 PRO A O 1
ATOM 2123 N N . GLY A 1 272 ? -6.668 1.901 12.913 1.00 71.88 272 GLY A N 1
ATOM 2124 C CA . GLY A 1 272 ? -7.372 0.640 13.089 1.00 71.88 272 GLY A CA 1
ATOM 2125 C C . GLY A 1 272 ? -7.845 -0.002 11.804 1.00 71.88 272 GLY A C 1
ATOM 2126 O O . GLY A 1 272 ? -8.076 0.673 10.806 1.00 71.88 272 GLY A O 1
ATOM 2127 N N . ARG A 1 273 ? -7.998 -1.326 11.845 1.00 77.44 273 ARG A N 1
ATOM 2128 C CA . ARG A 1 273 ? -8.568 -2.098 10.739 1.00 77.44 273 ARG A CA 1
ATOM 2129 C C . ARG A 1 273 ? -10.091 -2.049 10.800 1.00 77.44 273 ARG A C 1
ATOM 2131 O O . ARG A 1 273 ? -10.620 -2.114 11.909 1.00 77.44 273 ARG A O 1
ATOM 2138 N N . PRO A 1 274 ? -10.803 -1.977 9.661 1.00 82.69 274 PRO A N 1
ATOM 2139 C CA . PRO A 1 274 ? -12.256 -2.111 9.652 1.00 82.69 274 PRO A CA 1
ATOM 2140 C C . PRO A 1 274 ? -12.684 -3.396 10.364 1.00 82.69 274 PRO A C 1
ATOM 2142 O O . PRO A 1 274 ? -12.159 -4.471 10.058 1.00 82.69 274 PRO A O 1
ATOM 2145 N N . LEU A 1 275 ? -13.643 -3.297 11.284 1.00 86.00 275 LEU A N 1
ATOM 2146 C CA . LEU A 1 275 ? -14.143 -4.439 12.054 1.00 86.00 275 LEU A CA 1
ATOM 2147 C C . LEU A 1 275 ? -14.750 -5.503 11.131 1.00 86.00 275 LEU A C 1
ATOM 2149 O O . LEU A 1 275 ? -14.549 -6.692 11.356 1.00 86.00 275 LEU A O 1
ATOM 2153 N N . ALA A 1 276 ? -15.372 -5.088 10.024 1.00 85.19 276 ALA A N 1
ATOM 2154 C CA . ALA A 1 276 ? -15.861 -5.977 8.967 1.00 85.19 276 ALA A CA 1
ATOM 2155 C C . ALA A 1 276 ? -14.779 -6.868 8.315 1.00 85.19 276 ALA A C 1
ATOM 2157 O O . ALA A 1 276 ? -15.111 -7.867 7.685 1.00 85.19 276 ALA A O 1
ATOM 2158 N N . GLN A 1 277 ? -13.492 -6.514 8.425 1.00 81.94 277 GLN A N 1
ATOM 2159 C CA . GLN A 1 277 ? -12.370 -7.317 7.917 1.00 81.94 277 GLN A CA 1
ATOM 2160 C C . GLN A 1 277 ? -11.697 -8.160 9.010 1.00 81.94 277 GLN A C 1
ATOM 2162 O O . GLN A 1 277 ? -10.753 -8.899 8.721 1.00 81.94 277 GLN A O 1
ATOM 2167 N N . MET A 1 278 ? -12.128 -8.026 10.266 1.00 83.81 278 MET A N 1
ATOM 2168 C CA . MET A 1 278 ? -11.606 -8.802 11.384 1.00 83.81 278 MET A CA 1
ATOM 2169 C C . MET A 1 278 ? -12.361 -10.125 11.511 1.00 83.81 278 MET A C 1
ATOM 2171 O O . MET A 1 278 ? -13.550 -10.215 11.217 1.00 83.81 278 MET A O 1
ATOM 2175 N N . ASN A 1 279 ? -11.666 -11.160 11.985 1.00 86.00 279 ASN A N 1
ATOM 2176 C CA . ASN A 1 279 ? -12.281 -12.453 12.274 1.00 86.00 279 ASN A CA 1
ATOM 2177 C C . ASN A 1 279 ? -13.006 -12.395 13.628 1.00 86.00 279 ASN A C 1
ATOM 2179 O O . ASN A 1 279 ? -12.507 -12.895 14.636 1.00 86.00 279 ASN A O 1
ATOM 2183 N N . LEU A 1 280 ? -14.136 -11.691 13.653 1.00 87.62 280 LEU A N 1
ATOM 2184 C CA . LEU A 1 280 ? -14.990 -11.557 14.827 1.00 87.62 280 LEU A CA 1
ATOM 2185 C C . LEU A 1 280 ? -15.834 -12.820 15.006 1.00 87.62 280 LEU A C 1
ATOM 2187 O O . LEU A 1 280 ? -16.308 -13.404 14.032 1.00 87.62 280 LEU A O 1
ATOM 2191 N N . ARG A 1 281 ? -16.013 -13.241 16.259 1.00 85.19 281 ARG A N 1
ATOM 2192 C CA . ARG A 1 281 ? -16.853 -14.387 16.612 1.00 85.19 281 ARG A CA 1
ATOM 2193 C C . ARG A 1 281 ? -17.946 -13.937 17.573 1.00 85.19 281 ARG A C 1
ATOM 2195 O O . ARG A 1 281 ? -17.607 -13.302 18.577 1.00 85.19 281 ARG A O 1
ATOM 2202 N N . PRO A 1 282 ? -19.225 -14.249 17.298 1.00 88.69 282 PRO A N 1
ATOM 2203 C CA . PRO A 1 282 ? -20.284 -14.017 18.264 1.00 88.69 282 PRO A CA 1
ATOM 2204 C C . PRO A 1 282 ? -20.031 -14.888 19.501 1.00 88.69 282 PRO A C 1
ATOM 2206 O O . PRO A 1 282 ? -19.685 -16.066 19.356 1.00 88.69 282 PRO A O 1
ATOM 2209 N N . PRO A 1 283 ? -20.163 -14.330 20.712 1.00 90.69 283 PRO A N 1
ATOM 2210 C CA . PRO A 1 283 ? -20.050 -15.119 21.925 1.00 90.69 283 PRO A CA 1
ATOM 2211 C C . PRO A 1 283 ? -21.263 -16.047 22.078 1.00 90.69 283 PRO A C 1
ATOM 2213 O O . PRO A 1 283 ? -22.340 -15.744 21.551 1.00 90.69 283 PRO A O 1
ATOM 2216 N N . PRO A 1 284 ? -21.122 -17.160 22.817 1.00 92.81 284 PRO A N 1
ATOM 2217 C CA . PRO A 1 284 ? -22.266 -17.967 23.202 1.00 92.81 284 PRO A CA 1
ATOM 2218 C C . PRO A 1 284 ? -23.251 -17.136 24.027 1.00 92.81 284 PRO A C 1
ATOM 2220 O O . PRO A 1 284 ? -22.862 -16.275 24.824 1.00 92.81 284 PRO A O 1
ATOM 2223 N N . VAL A 1 285 ? -24.533 -17.424 23.831 1.00 91.94 285 VAL A N 1
ATOM 2224 C CA . VAL A 1 285 ? -25.620 -16.803 24.580 1.00 91.94 285 VAL A CA 1
ATOM 2225 C C . VAL A 1 285 ? -26.193 -17.841 25.538 1.00 91.94 285 VAL A C 1
ATOM 2227 O O . VAL A 1 285 ? -26.570 -18.928 25.107 1.00 91.94 285 VAL A O 1
ATOM 2230 N N . VAL A 1 286 ? -26.246 -17.499 26.821 1.00 92.75 286 VAL A N 1
ATOM 2231 C CA . VAL A 1 286 ? -26.804 -18.324 27.900 1.00 92.75 286 VAL A CA 1
ATOM 2232 C C . VAL A 1 286 ? -28.079 -17.682 28.438 1.00 92.75 286 VAL A C 1
ATOM 2234 O O . VAL A 1 286 ? -28.283 -16.468 28.316 1.00 92.75 286 VAL A O 1
ATOM 2237 N N . ALA A 1 287 ? -28.972 -18.476 29.019 1.00 91.75 287 ALA A N 1
ATOM 2238 C CA . ALA A 1 287 ? -30.142 -17.937 29.693 1.00 91.75 287 ALA A CA 1
ATOM 2239 C C . ALA A 1 287 ? -29.745 -17.379 31.064 1.00 91.75 287 ALA A C 1
ATOM 2241 O O . ALA A 1 287 ? -28.868 -17.902 31.744 1.00 91.75 287 ALA A O 1
ATOM 2242 N N . ALA A 1 288 ? -30.443 -16.340 31.520 1.00 91.00 288 ALA A N 1
ATOM 2243 C CA . ALA A 1 288 ? -30.153 -15.713 32.811 1.00 91.00 288 ALA A CA 1
ATOM 2244 C C . ALA A 1 288 ? -30.275 -16.682 34.007 1.00 91.00 288 ALA A C 1
ATOM 2246 O O . ALA A 1 288 ? -29.645 -16.480 35.039 1.00 91.00 288 ALA A O 1
ATOM 2247 N N . LYS A 1 289 ? -31.094 -17.727 33.850 1.00 92.69 289 LYS A N 1
ATOM 2248 C CA . LYS A 1 289 ? -31.336 -18.781 34.841 1.00 92.69 289 LYS A CA 1
ATOM 2249 C C . LYS A 1 289 ? -30.346 -19.948 34.769 1.00 92.69 289 LYS A C 1
ATOM 2251 O O . LYS A 1 289 ? -30.436 -20.832 35.612 1.00 92.69 289 LYS A O 1
ATOM 2256 N N . ASP A 1 290 ? -29.482 -19.994 33.754 1.00 94.69 290 ASP A N 1
ATOM 2257 C CA . ASP A 1 290 ? -28.513 -21.080 33.623 1.00 94.69 290 ASP A CA 1
ATOM 2258 C C . ASP A 1 290 ? -27.496 -20.984 34.762 1.00 94.69 290 ASP A C 1
ATOM 2260 O O . ASP A 1 290 ? -27.046 -19.891 35.124 1.00 94.69 290 ASP A O 1
ATOM 2264 N N . THR A 1 291 ? -27.163 -22.132 35.336 1.00 96.62 291 THR A N 1
ATOM 2265 C CA . THR A 1 291 ? -26.290 -22.264 36.501 1.00 96.62 291 THR A CA 1
ATOM 2266 C C . THR A 1 291 ? -24.815 -22.281 36.103 1.00 96.62 291 THR A C 1
ATOM 2268 O O . THR A 1 291 ? -24.464 -22.573 34.954 1.00 96.62 291 THR A O 1
ATOM 2271 N N . LEU A 1 292 ? -23.915 -21.934 37.028 1.00 95.81 292 LEU A N 1
ATOM 2272 C CA . LEU A 1 292 ? -22.495 -21.764 36.709 1.00 95.81 292 LEU A CA 1
ATOM 2273 C C . LEU A 1 292 ? -21.800 -23.058 36.279 1.00 95.81 292 LEU A C 1
ATOM 2275 O O . LEU A 1 292 ? -20.867 -22.991 35.480 1.00 95.81 292 LEU A O 1
ATOM 2279 N N . ASP A 1 293 ? -22.258 -24.222 36.731 1.00 95.75 293 ASP A N 1
ATOM 2280 C CA . ASP A 1 293 ? -21.752 -25.520 36.272 1.00 95.75 293 ASP A CA 1
ATOM 2281 C C . ASP A 1 293 ? -21.998 -25.753 34.769 1.00 95.75 293 ASP A C 1
ATOM 2283 O O . ASP A 1 293 ? -21.171 -26.380 34.109 1.00 95.75 293 ASP A O 1
ATOM 2287 N N . ILE A 1 294 ? -23.072 -25.186 34.208 1.00 95.19 294 ILE A N 1
ATOM 2288 C CA . ILE A 1 294 ? -23.373 -25.218 32.768 1.00 95.19 294 ILE A CA 1
ATOM 2289 C C . ILE A 1 294 ? -22.677 -24.064 32.036 1.00 95.19 294 ILE A C 1
ATOM 2291 O O . ILE A 1 294 ? -22.106 -24.249 30.957 1.00 95.19 294 ILE A O 1
ATOM 2295 N N . VAL A 1 295 ? -22.710 -22.861 32.612 1.00 94.38 295 VAL A N 1
ATOM 2296 C CA . VAL A 1 295 ? -22.220 -21.637 31.961 1.00 94.38 295 VAL A CA 1
ATOM 2297 C C . VAL A 1 295 ? -20.691 -21.627 31.836 1.00 94.38 295 VAL A C 1
ATOM 2299 O O . VAL A 1 295 ? -20.165 -21.257 30.783 1.00 94.38 295 VAL A O 1
ATOM 2302 N N . LEU A 1 296 ? -19.956 -22.069 32.863 1.00 94.69 296 LEU A N 1
ATOM 2303 C CA . LEU A 1 296 ? -18.487 -22.042 32.872 1.00 94.69 296 LEU A CA 1
ATOM 2304 C C . LEU A 1 296 ? -17.852 -22.910 31.765 1.00 94.69 296 LEU A C 1
ATOM 2306 O O . LEU A 1 296 ? -16.960 -22.406 31.074 1.00 94.69 296 LEU A O 1
ATOM 2310 N N . PRO A 1 297 ? -18.284 -24.166 31.515 1.00 94.75 297 PRO A N 1
ATOM 2311 C CA . PRO A 1 297 ? -17.803 -24.947 30.375 1.00 94.75 297 PRO A CA 1
ATOM 2312 C C . PRO A 1 297 ? -18.051 -24.272 29.022 1.00 94.75 297 PRO A C 1
ATOM 2314 O O . PRO A 1 297 ? -17.161 -24.271 28.168 1.00 94.75 297 PRO A O 1
ATOM 2317 N N . VAL A 1 298 ? -19.229 -23.664 28.836 1.00 93.69 298 VAL A N 1
ATOM 2318 C CA . VAL A 1 298 ? -19.587 -22.944 27.603 1.00 93.69 298 VAL A CA 1
ATOM 2319 C C . VAL A 1 298 ? -18.658 -21.748 27.387 1.00 93.69 298 VAL A C 1
ATOM 2321 O O . VAL A 1 298 ? -18.123 -21.570 26.292 1.00 93.69 298 VAL A O 1
ATOM 2324 N N . MET A 1 299 ? -18.400 -20.965 28.437 1.00 92.69 299 MET A N 1
ATOM 2325 C CA . MET A 1 299 ? -17.474 -19.828 28.391 1.00 92.69 299 MET A CA 1
ATOM 2326 C C . MET A 1 299 ? -16.033 -20.258 28.121 1.00 92.69 299 MET A C 1
ATOM 2328 O O . MET A 1 299 ? -15.357 -19.651 27.293 1.00 92.69 299 MET A O 1
ATOM 2332 N N . ARG A 1 300 ? -15.567 -21.334 28.763 1.00 91.94 300 ARG A N 1
ATOM 2333 C CA . ARG A 1 300 ? -14.210 -21.870 28.579 1.00 91.94 300 ARG A CA 1
ATOM 2334 C C . ARG A 1 300 ? -13.951 -22.333 27.142 1.00 91.94 300 ARG A C 1
ATOM 2336 O O . ARG A 1 300 ? -12.827 -22.236 26.652 1.00 91.94 300 ARG A O 1
ATOM 2343 N N . ALA A 1 301 ? -14.978 -22.837 26.460 1.00 90.81 301 ALA A N 1
ATOM 2344 C CA . ALA A 1 301 ? -14.893 -23.224 25.054 1.00 90.81 301 ALA A CA 1
ATOM 2345 C C . ALA A 1 301 ? -14.937 -22.019 24.089 1.00 90.81 301 ALA A C 1
ATOM 2347 O O . ALA A 1 301 ? -14.570 -22.150 22.917 1.00 90.81 301 ALA A O 1
ATOM 2348 N N . ALA A 1 302 ? -15.371 -20.846 24.558 1.00 89.94 302 ALA A N 1
ATOM 2349 C CA . ALA A 1 302 ? -15.506 -19.648 23.743 1.00 89.94 302 ALA A CA 1
ATOM 2350 C C . ALA A 1 302 ? -14.158 -18.960 23.466 1.00 89.94 302 ALA A C 1
ATOM 2352 O O . ALA A 1 302 ? -13.150 -19.137 24.160 1.00 89.94 302 ALA A O 1
ATOM 2353 N N . ARG A 1 303 ? -14.129 -18.159 22.395 1.00 87.69 303 ARG A N 1
ATOM 2354 C CA . ARG A 1 303 ? -12.975 -17.343 21.994 1.00 87.69 303 ARG A CA 1
ATOM 2355 C C . ARG A 1 303 ? -13.465 -15.966 21.525 1.00 87.69 303 ARG A C 1
ATOM 2357 O O . ARG A 1 303 ? -13.964 -15.889 20.400 1.00 87.69 303 ARG A O 1
ATOM 2364 N N . PRO A 1 304 ? -13.301 -14.895 22.327 1.00 87.62 304 PRO A N 1
ATOM 2365 C CA . PRO A 1 304 ? -12.728 -14.869 23.686 1.00 87.62 304 PRO A CA 1
ATOM 2366 C C . PRO A 1 304 ? -13.591 -15.608 24.735 1.00 87.62 304 PRO A C 1
ATOM 2368 O O . PRO A 1 304 ? -14.758 -15.886 24.470 1.00 87.62 304 PRO A O 1
ATOM 2371 N N . GLU A 1 305 ? -13.015 -15.938 25.900 1.00 90.75 305 GLU A N 1
ATOM 2372 C CA . GLU A 1 305 ? -13.666 -16.702 26.990 1.00 90.75 305 GLU A CA 1
ATOM 2373 C C . GLU A 1 305 ? -14.722 -15.870 27.739 1.00 90.75 305 GLU A C 1
ATOM 2375 O O . GLU A 1 305 ? -14.517 -15.400 28.860 1.00 90.75 305 GLU A O 1
ATOM 2380 N N . LEU A 1 306 ? -15.854 -15.632 27.078 1.00 92.06 306 LEU A N 1
ATOM 2381 C CA . LEU A 1 306 ? -16.979 -14.872 27.613 1.00 92.06 306 LEU A CA 1
ATOM 2382 C C . LEU A 1 306 ? -18.314 -15.424 27.106 1.00 92.06 306 LEU A C 1
ATOM 2384 O O . LEU A 1 306 ? -18.362 -16.077 26.063 1.00 92.06 306 LEU A O 1
ATOM 2388 N N . ALA A 1 307 ? -19.397 -15.112 27.816 1.00 93.12 307 ALA A N 1
ATOM 2389 C CA . ALA A 1 307 ? -20.768 -15.382 27.384 1.00 93.12 307 ALA A CA 1
ATOM 2390 C C . ALA A 1 307 ? -21.654 -14.140 27.543 1.00 93.12 307 ALA A C 1
ATOM 2392 O O . ALA A 1 307 ? -21.359 -13.237 28.327 1.00 93.12 307 ALA A O 1
ATOM 2393 N N . MET A 1 308 ? -22.749 -14.099 26.788 1.00 91.81 308 MET A N 1
ATOM 2394 C CA . MET A 1 308 ? -23.785 -13.071 26.901 1.00 91.81 308 MET A CA 1
ATOM 2395 C C . MET A 1 308 ? -25.075 -13.660 27.465 1.00 91.81 308 MET A C 1
ATOM 2397 O O . MET A 1 308 ? -25.398 -14.810 27.185 1.00 91.81 308 MET A O 1
ATOM 2401 N N . ILE A 1 309 ? -25.844 -12.861 28.204 1.00 89.19 309 ILE A N 1
ATOM 2402 C CA . ILE A 1 309 ? -27.183 -13.259 28.662 1.00 89.19 309 ILE A CA 1
ATOM 2403 C C . ILE A 1 309 ? -28.237 -12.886 27.612 1.00 89.19 309 ILE A C 1
ATOM 2405 O O . ILE A 1 309 ? -28.285 -11.739 27.159 1.00 89.19 309 ILE A O 1
ATOM 2409 N N . ALA A 1 310 ? -29.089 -13.846 27.232 1.00 72.19 310 ALA A N 1
ATOM 2410 C CA . ALA A 1 310 ? -30.245 -13.611 26.363 1.00 72.19 310 ALA A CA 1
ATOM 2411 C C . ALA A 1 310 ? -31.319 -12.752 27.058 1.00 72.19 310 ALA A C 1
ATOM 2413 O O . ALA A 1 310 ? -31.828 -13.138 28.109 1.00 72.19 310 ALA A O 1
ATOM 2414 N N . GLY A 1 311 ? -31.727 -11.654 26.413 1.00 62.66 311 GLY A N 1
ATOM 2415 C CA . GLY A 1 311 ? -32.858 -10.797 26.789 1.00 62.66 311 GLY A CA 1
ATOM 2416 C C . GLY A 1 311 ? -33.269 -9.876 25.628 1.00 62.66 311 GLY A C 1
ATOM 2417 O O . GLY A 1 311 ? -32.635 -9.889 24.572 1.00 62.66 311 GLY A O 1
ATOM 2418 N N . ALA A 1 312 ? -34.320 -9.061 25.797 1.00 47.88 312 ALA A N 1
ATOM 2419 C CA . ALA A 1 312 ? -34.781 -8.090 24.781 1.00 47.88 312 ALA A CA 1
ATOM 2420 C C . ALA A 1 312 ? -33.767 -6.949 24.491 1.00 47.88 312 ALA A C 1
ATOM 2422 O O . ALA A 1 312 ? -33.973 -6.127 23.601 1.00 47.88 312 ALA A O 1
ATOM 2423 N N . GLY A 1 313 ? -32.645 -6.943 25.208 1.00 49.00 313 GLY A N 1
ATOM 2424 C CA . GLY A 1 313 ? -31.369 -6.300 24.907 1.00 49.00 313 GLY A CA 1
ATOM 2425 C C . GLY A 1 313 ? -30.261 -7.195 25.479 1.00 49.00 313 GLY A C 1
ATOM 2426 O O . GLY A 1 313 ? -30.560 -8.188 26.141 1.00 49.00 313 GLY A O 1
ATOM 2427 N N . ALA A 1 314 ? -28.985 -6.895 25.238 1.00 51.84 314 ALA A N 1
ATOM 2428 C CA . ALA A 1 314 ? -27.912 -7.596 25.946 1.00 51.84 314 ALA A CA 1
ATOM 2429 C C . ALA A 1 314 ? -28.046 -7.313 27.460 1.00 51.84 314 ALA A C 1
ATOM 2431 O O . ALA A 1 314 ? -27.660 -6.240 27.908 1.00 51.84 314 ALA A O 1
ATOM 2432 N N . GLU A 1 315 ? -28.640 -8.233 28.234 1.00 67.88 315 GLU A N 1
ATOM 2433 C CA . GLU A 1 315 ? -28.899 -8.039 29.677 1.00 67.88 315 GLU A CA 1
ATOM 2434 C C . GLU A 1 315 ? -27.602 -8.034 30.501 1.00 67.88 315 GLU A C 1
ATOM 2436 O O . GLU A 1 315 ? -27.569 -7.494 31.602 1.00 67.88 315 GLU A O 1
ATOM 2441 N N . GLY A 1 316 ? -26.516 -8.590 29.962 1.00 84.94 316 GLY A N 1
ATOM 2442 C CA . GLY A 1 316 ? -25.202 -8.547 30.585 1.00 84.94 316 GLY A CA 1
ATOM 2443 C C . GLY A 1 316 ? -24.166 -9.394 29.858 1.00 84.94 316 GLY A C 1
ATOM 2444 O O . GLY A 1 316 ? -24.484 -10.192 28.969 1.00 84.94 316 GLY A O 1
ATOM 2445 N N . VAL A 1 317 ? -22.911 -9.208 30.257 1.00 90.19 317 VAL A N 1
ATOM 2446 C CA . VAL A 1 317 ? -21.756 -9.975 29.787 1.00 90.19 317 VAL A CA 1
ATOM 2447 C C . VAL A 1 317 ? -21.119 -10.664 30.986 1.00 90.19 317 VAL A C 1
ATOM 2449 O O . VAL A 1 317 ? -20.958 -10.041 32.034 1.00 90.19 317 VAL A O 1
ATOM 2452 N N . LEU A 1 318 ? -20.737 -11.929 30.821 1.00 91.81 318 LEU A N 1
ATOM 2453 C CA . LEU A 1 318 ? -20.011 -12.701 31.824 1.00 91.81 318 LEU A CA 1
ATOM 2454 C C . LEU A 1 318 ? -18.604 -13.011 31.326 1.00 91.81 318 LEU A C 1
ATOM 2456 O O . LEU A 1 318 ? -18.425 -13.422 30.178 1.00 91.81 318 LEU A O 1
ATOM 2460 N N . THR A 1 319 ? -17.617 -12.880 32.206 1.00 91.31 319 THR A N 1
ATOM 2461 C CA . THR A 1 319 ? -16.245 -13.353 31.984 1.00 91.31 319 THR A CA 1
ATOM 2462 C C . THR A 1 319 ? -15.861 -14.341 33.074 1.00 91.31 319 THR A C 1
ATOM 2464 O O . THR A 1 319 ? -16.485 -14.394 34.136 1.00 91.31 319 THR A O 1
ATOM 2467 N N . THR A 1 320 ? -14.826 -15.143 32.829 1.00 89.12 320 THR A N 1
ATOM 2468 C CA . THR A 1 320 ? -14.305 -16.066 33.846 1.00 89.12 320 THR A CA 1
ATOM 2469 C C . THR A 1 320 ? -13.976 -15.315 35.141 1.00 89.12 320 THR A C 1
ATOM 2471 O O . THR A 1 320 ? -14.297 -15.787 36.225 1.00 89.12 320 THR A O 1
ATOM 2474 N N . THR A 1 321 ? -13.448 -14.092 35.034 1.00 90.06 321 THR A N 1
ATOM 2475 C CA . THR A 1 321 ? -13.144 -13.227 36.179 1.00 90.06 321 THR A CA 1
ATOM 2476 C C . THR A 1 321 ? -14.389 -12.821 36.970 1.00 90.06 321 THR A C 1
ATOM 2478 O O . THR A 1 321 ? -14.357 -12.878 38.197 1.00 90.06 321 THR A O 1
ATOM 2481 N N . SER A 1 322 ? -15.494 -12.442 36.313 1.00 91.94 322 SER A N 1
ATOM 2482 C CA . SER A 1 322 ? -16.724 -12.058 37.029 1.00 91.94 322 SER A CA 1
ATOM 2483 C C . SER A 1 322 ? -17.389 -13.260 37.707 1.00 91.94 322 SER A C 1
ATOM 2485 O O . SER A 1 322 ? -17.879 -13.143 38.827 1.00 91.94 322 SER A O 1
ATOM 2487 N N . ALA A 1 323 ? -17.358 -14.436 37.070 1.00 92.81 323 ALA A N 1
ATOM 2488 C CA . ALA A 1 323 ? -17.859 -15.672 37.672 1.00 92.81 323 ALA A CA 1
ATOM 2489 C C . ALA A 1 323 ? -16.986 -16.142 38.854 1.00 92.81 323 ALA A C 1
ATOM 2491 O O . ALA A 1 323 ? -17.507 -16.589 39.877 1.00 92.81 323 ALA A O 1
ATOM 2492 N N . MET A 1 324 ? -15.660 -15.996 38.749 1.00 92.69 324 MET A N 1
ATOM 2493 C CA . MET A 1 324 ? -14.735 -16.273 39.852 1.00 92.69 324 MET A CA 1
ATOM 2494 C C . MET A 1 324 ? -14.946 -15.327 41.034 1.00 92.69 324 MET A C 1
ATOM 2496 O O . MET A 1 324 ? -14.900 -15.789 42.170 1.00 92.69 324 MET A O 1
ATOM 2500 N N . ALA A 1 325 ? -15.209 -14.040 40.786 1.00 93.69 325 ALA A N 1
ATOM 2501 C CA . ALA A 1 325 ? -15.522 -13.081 41.844 1.00 93.69 325 ALA A CA 1
ATOM 2502 C C . ALA A 1 325 ? -16.768 -13.513 42.636 1.00 93.69 325 ALA A C 1
ATOM 2504 O O . ALA A 1 325 ? -16.691 -13.643 43.854 1.00 93.69 325 ALA A O 1
ATOM 2505 N N . LEU A 1 326 ? -17.852 -13.891 41.943 1.00 94.50 326 LEU A N 1
ATOM 2506 C CA . LEU A 1 326 ? -19.063 -14.392 42.606 1.00 94.50 326 LEU A CA 1
ATOM 2507 C C . LEU A 1 326 ? -18.788 -15.657 43.428 1.00 94.50 326 LEU A C 1
ATOM 2509 O O . LEU A 1 326 ? -19.287 -15.817 44.541 1.00 94.50 326 LEU A O 1
ATOM 2513 N N . THR A 1 327 ? -17.995 -16.570 42.865 1.00 93.88 327 THR A N 1
ATOM 2514 C CA . THR A 1 327 ? -17.620 -17.820 43.536 1.00 93.88 327 THR A CA 1
ATOM 2515 C C . THR A 1 327 ? -16.813 -17.527 44.803 1.00 93.88 327 THR A C 1
ATOM 2517 O O . THR A 1 327 ? -17.050 -18.152 45.832 1.00 93.88 327 THR A O 1
ATOM 2520 N N . ALA A 1 328 ? -15.896 -16.558 44.761 1.00 93.56 328 ALA A N 1
ATOM 2521 C CA . ALA A 1 328 ? -15.107 -16.142 45.917 1.00 93.56 328 ALA A CA 1
ATOM 2522 C C . ALA A 1 328 ? -15.977 -15.498 47.010 1.00 93.56 328 ALA A C 1
ATOM 2524 O O . ALA A 1 328 ? -15.853 -15.870 48.180 1.00 93.56 328 ALA A O 1
ATOM 2525 N N . ASP A 1 329 ? -16.901 -14.612 46.632 1.00 93.38 329 ASP A N 1
ATOM 2526 C CA . ASP A 1 329 ? -17.853 -13.991 47.560 1.00 93.38 329 ASP A CA 1
ATOM 2527 C C . ASP A 1 329 ? -18.728 -15.055 48.237 1.00 93.38 329 ASP A C 1
ATOM 2529 O O . ASP A 1 329 ? -18.891 -15.062 49.460 1.00 93.38 329 ASP A O 1
ATOM 2533 N N . ARG A 1 330 ? -19.229 -16.030 47.464 1.00 94.06 330 ARG A N 1
ATOM 2534 C CA . ARG A 1 330 ? -20.012 -17.142 48.014 1.00 94.06 330 ARG A CA 1
ATOM 2535 C C . ARG A 1 330 ? -19.174 -18.044 48.918 1.00 94.06 330 ARG A C 1
ATOM 2537 O O . ARG A 1 330 ? -19.663 -18.443 49.976 1.00 94.06 330 ARG A O 1
ATOM 2544 N N . ALA A 1 331 ? -17.931 -18.346 48.545 1.00 93.00 331 ALA A N 1
ATOM 2545 C CA . ALA A 1 331 ? -17.017 -19.169 49.338 1.00 93.00 331 ALA A CA 1
ATOM 2546 C C . ALA A 1 331 ? -16.753 -18.554 50.720 1.00 93.00 331 ALA A C 1
ATOM 2548 O O . ALA A 1 331 ? -16.747 -19.270 51.724 1.00 93.00 331 ALA A O 1
ATOM 2549 N N . ALA A 1 332 ? -16.608 -17.226 50.793 1.00 91.75 332 ALA A N 1
ATOM 2550 C CA . ALA A 1 332 ? -16.421 -16.508 52.053 1.00 91.75 332 ALA A CA 1
ATOM 2551 C C . ALA A 1 332 ? -17.612 -16.673 53.017 1.00 91.75 332 ALA A C 1
ATOM 2553 O O . ALA A 1 332 ? -17.423 -16.702 54.232 1.00 91.75 332 ALA A O 1
ATOM 2554 N N . MET A 1 333 ? -18.829 -16.839 52.490 1.00 91.38 333 MET A N 1
ATOM 2555 C CA . MET A 1 333 ? -20.052 -17.024 53.283 1.00 91.38 333 MET A CA 1
ATOM 2556 C C . MET A 1 333 ? -20.329 -18.484 53.674 1.00 91.38 333 MET A C 1
ATOM 2558 O O . MET A 1 333 ? -21.166 -18.741 54.535 1.00 91.38 333 MET A O 1
ATOM 2562 N N . THR A 1 334 ? -19.658 -19.445 53.038 1.00 89.25 334 THR A N 1
ATOM 2563 C CA . THR A 1 334 ? -19.992 -20.883 53.092 1.00 89.25 334 THR A CA 1
ATOM 2564 C C . THR A 1 334 ? -18.831 -21.746 53.590 1.00 89.25 334 THR A C 1
ATOM 2566 O O . THR A 1 334 ? -18.756 -22.939 53.301 1.00 89.25 334 THR A O 1
ATOM 2569 N N . ALA A 1 335 ? -17.898 -21.147 54.339 1.00 89.38 335 ALA A N 1
ATOM 2570 C CA . ALA A 1 335 ? -16.685 -21.812 54.825 1.00 89.38 335 ALA A CA 1
ATOM 2571 C C . ALA A 1 335 ? -15.873 -22.500 53.702 1.00 89.38 335 ALA A C 1
ATOM 2573 O O . ALA A 1 335 ? -15.257 -23.542 53.912 1.00 89.38 335 ALA A O 1
ATOM 2574 N N . GLY A 1 336 ? -15.875 -21.910 52.501 1.00 87.81 336 GLY A N 1
ATOM 2575 C CA . GLY A 1 336 ? -15.118 -22.382 51.342 1.00 87.81 336 GLY A CA 1
ATOM 2576 C C . GLY A 1 336 ? -15.833 -23.395 50.442 1.00 87.81 336 GLY A C 1
ATOM 2577 O O . GLY A 1 336 ? -15.264 -23.766 49.417 1.00 87.81 336 GLY A O 1
ATOM 2578 N N . MET A 1 337 ? -17.052 -23.836 50.773 1.00 89.00 337 MET A N 1
ATOM 2579 C CA . MET A 1 337 ? -17.810 -24.794 49.958 1.00 89.00 337 MET A CA 1
ATOM 2580 C C . MET A 1 337 ? -18.824 -24.087 49.058 1.00 89.00 337 MET A C 1
ATOM 2582 O O . MET A 1 337 ? -19.842 -23.593 49.530 1.00 89.00 337 MET A O 1
ATOM 2586 N N . VAL A 1 338 ? -18.575 -24.086 47.747 1.00 92.62 338 VAL A N 1
ATOM 2587 C CA . VAL A 1 338 ? -19.485 -23.492 46.758 1.00 92.62 338 VAL A CA 1
ATOM 2588 C C . VAL A 1 338 ? -20.077 -24.578 45.871 1.00 92.62 338 VAL A C 1
ATOM 2590 O O . VAL A 1 338 ? -19.338 -25.269 45.171 1.00 92.62 338 VAL A O 1
ATOM 2593 N N . ASP A 1 339 ? -21.404 -24.689 45.869 1.00 94.44 339 ASP A N 1
ATOM 2594 C CA . ASP A 1 339 ? -22.138 -25.431 44.847 1.00 94.44 339 ASP A CA 1
ATOM 2595 C C . ASP A 1 339 ? -22.405 -24.504 43.653 1.00 94.44 339 ASP A C 1
ATOM 2597 O O . ASP A 1 339 ? -23.043 -23.457 43.779 1.00 94.44 339 ASP A O 1
ATOM 2601 N N . LEU A 1 340 ? -21.872 -24.860 42.483 1.00 94.31 340 LEU A N 1
ATOM 2602 C CA . LEU A 1 340 ? -22.034 -24.066 41.262 1.00 94.31 340 LEU A CA 1
ATOM 2603 C C . LEU A 1 340 ? -23.455 -24.149 40.687 1.00 94.31 340 LEU A C 1
ATOM 2605 O O . LEU A 1 340 ? -23.823 -23.291 39.884 1.00 94.31 340 LEU A O 1
ATOM 2609 N N . THR A 1 341 ? -24.248 -25.139 41.104 1.00 95.94 341 THR A N 1
ATOM 2610 C CA . THR A 1 341 ? -25.656 -25.274 40.705 1.00 95.94 341 THR A CA 1
ATOM 2611 C C . THR A 1 341 ? -26.567 -24.274 41.429 1.00 95.94 341 THR A C 1
ATOM 2613 O O . THR A 1 341 ? -27.639 -23.947 40.926 1.00 95.94 341 THR A O 1
ATOM 2616 N N . ASP A 1 342 ? -26.108 -23.700 42.547 1.00 93.81 342 ASP A N 1
ATOM 2617 C CA . ASP A 1 342 ? -26.831 -22.674 43.315 1.00 93.81 342 ASP A CA 1
ATOM 2618 C C . ASP A 1 342 ? -26.592 -21.241 42.807 1.00 93.81 342 ASP A C 1
ATOM 2620 O O . ASP A 1 342 ? -27.191 -20.287 43.311 1.00 93.81 342 ASP A O 1
ATOM 2624 N N . LEU A 1 343 ? -25.681 -21.062 41.847 1.00 95.12 343 LEU A N 1
ATOM 2625 C CA . LEU A 1 343 ? -25.291 -19.761 41.311 1.00 95.12 343 LEU A CA 1
ATOM 2626 C C . LEU A 1 343 ? -25.700 -19.667 39.846 1.00 95.12 343 LEU A C 1
ATOM 2628 O O . LEU A 1 343 ? -25.337 -20.521 39.041 1.00 95.12 343 LEU A O 1
ATOM 2632 N N . THR A 1 344 ? -26.415 -18.607 39.480 1.00 95.12 344 THR A N 1
ATOM 2633 C CA . THR A 1 344 ? -26.904 -18.394 38.113 1.00 95.12 344 THR A CA 1
ATOM 2634 C C . THR A 1 344 ? -26.115 -17.321 37.367 1.00 95.12 344 THR A C 1
ATOM 2636 O O . THR A 1 344 ? -25.449 -16.467 37.958 1.00 95.12 344 THR A O 1
ATOM 2639 N N . ALA A 1 345 ? -26.234 -17.306 36.038 1.00 92.88 345 ALA A N 1
ATOM 2640 C CA . ALA A 1 345 ? -25.696 -16.233 35.205 1.00 92.88 345 ALA A CA 1
ATOM 2641 C C . ALA A 1 345 ? -26.206 -14.843 35.640 1.00 92.88 345 ALA A C 1
ATOM 2643 O O . ALA A 1 345 ? -25.457 -13.863 35.617 1.00 92.88 345 ALA A O 1
ATOM 2644 N N . ARG A 1 346 ? -27.470 -14.750 36.076 1.00 92.56 346 ARG A N 1
ATOM 2645 C CA . ARG A 1 346 ? -28.059 -13.509 36.592 1.00 92.56 346 ARG A CA 1
ATOM 2646 C C . ARG A 1 346 ? -27.391 -13.031 37.877 1.00 92.56 346 ARG A C 1
ATOM 2648 O O . ARG A 1 346 ? -27.186 -11.828 38.023 1.00 92.56 346 ARG A O 1
ATOM 2655 N N . ASP A 1 347 ? -27.012 -13.943 38.768 1.00 93.69 347 ASP A N 1
ATOM 2656 C CA . ASP A 1 347 ? -26.323 -13.584 40.012 1.00 93.69 347 ASP A CA 1
ATOM 2657 C C . ASP A 1 347 ? -24.970 -12.928 39.724 1.00 93.69 347 ASP A C 1
ATOM 2659 O O . ASP A 1 347 ? -24.627 -11.922 40.345 1.00 93.69 347 ASP A O 1
ATOM 2663 N N . VAL A 1 348 ? -24.242 -13.427 38.716 1.00 92.81 348 VAL A N 1
ATOM 2664 C CA . VAL A 1 348 ? -22.958 -12.841 38.294 1.00 92.81 348 VAL A CA 1
ATOM 2665 C C . VAL A 1 348 ? -23.143 -11.409 37.812 1.00 92.81 348 VAL A C 1
ATOM 2667 O O . VAL A 1 348 ? -22.416 -10.523 38.250 1.00 92.81 348 VAL A O 1
ATOM 2670 N N . VAL A 1 349 ? -24.107 -11.165 36.922 1.00 90.38 349 VAL A N 1
ATOM 2671 C CA . VAL A 1 349 ? -24.315 -9.829 36.339 1.00 90.38 349 VAL A CA 1
ATOM 2672 C C . VAL A 1 349 ? -24.829 -8.830 37.374 1.00 90.38 349 VAL A C 1
ATOM 2674 O O . VAL A 1 349 ? -24.449 -7.663 37.324 1.00 90.38 349 VAL A O 1
ATOM 2677 N N . ASN A 1 350 ? -25.649 -9.272 38.329 1.00 91.06 350 ASN A N 1
ATOM 2678 C CA . ASN A 1 350 ? -26.177 -8.400 39.376 1.00 91.06 350 ASN A CA 1
ATOM 2679 C C . ASN A 1 350 ? -25.115 -8.001 40.408 1.00 91.06 350 ASN A C 1
ATOM 2681 O O . ASN A 1 350 ? -25.086 -6.848 40.835 1.00 91.06 350 ASN A O 1
ATOM 2685 N N . LEU A 1 351 ? -24.264 -8.944 40.826 1.00 91.38 351 LEU A N 1
ATOM 2686 C CA . LEU A 1 351 ? -23.292 -8.723 41.903 1.00 91.38 351 LEU A CA 1
ATOM 2687 C C . LEU A 1 351 ? -21.932 -8.233 41.390 1.00 91.38 351 LEU A C 1
ATOM 2689 O O . LEU A 1 351 ? -21.279 -7.426 42.047 1.00 91.38 351 LEU A O 1
ATOM 2693 N N . HIS A 1 352 ? -21.533 -8.649 40.188 1.00 91.81 352 HIS A N 1
ATOM 2694 C CA . HIS A 1 352 ? -20.295 -8.220 39.534 1.00 91.81 352 HIS A CA 1
ATOM 2695 C C . HIS A 1 352 ? -20.564 -7.739 38.100 1.00 91.81 352 HIS A C 1
ATOM 2697 O O . HIS A 1 352 ? -20.106 -8.363 37.134 1.00 91.81 352 HIS A O 1
ATOM 2703 N N . PRO A 1 353 ? -21.299 -6.623 37.933 1.00 89.88 353 PRO A N 1
ATOM 2704 C CA . PRO A 1 353 ? -21.632 -6.100 36.617 1.00 89.88 353 PRO A CA 1
ATOM 2705 C C . PRO A 1 353 ? -20.375 -5.680 35.853 1.00 89.88 353 PRO A C 1
ATOM 2707 O O . PRO A 1 353 ? -19.523 -4.943 36.354 1.00 89.88 353 PRO A O 1
ATOM 2710 N N . LEU A 1 354 ? -20.290 -6.102 34.593 1.00 89.31 354 LEU A N 1
ATOM 2711 C CA . LEU A 1 354 ? -19.267 -5.645 33.661 1.00 89.31 354 LEU A CA 1
ATOM 2712 C C . LEU A 1 354 ? -19.811 -4.518 32.791 1.00 89.31 354 LEU A C 1
ATOM 2714 O O . LEU A 1 354 ? -20.857 -4.652 32.159 1.00 89.31 354 LEU A O 1
ATOM 2718 N N . SER A 1 355 ? -19.063 -3.418 32.711 1.00 89.75 355 SER A N 1
ATOM 2719 C CA . SER A 1 355 ? -19.367 -2.348 31.768 1.00 89.75 355 SER A CA 1
ATOM 2720 C C . SER A 1 355 ? -19.086 -2.813 30.340 1.00 89.75 355 SER A C 1
ATOM 2722 O O . SER A 1 355 ? -18.020 -3.359 30.036 1.00 89.75 355 SER A O 1
ATOM 2724 N N . PHE A 1 356 ? -20.025 -2.554 29.438 1.00 90.25 356 PHE A N 1
ATOM 2725 C CA . PHE A 1 356 ? -19.833 -2.788 28.016 1.00 90.25 356 PHE A CA 1
ATOM 2726 C C . PHE A 1 356 ? -20.336 -1.608 27.192 1.00 90.25 356 PHE A C 1
ATOM 2728 O O . PHE A 1 356 ? -21.163 -0.818 27.641 1.00 90.25 356 PHE A O 1
ATOM 2735 N N . ALA A 1 357 ? -19.796 -1.481 25.986 1.00 91.19 357 ALA A N 1
ATOM 2736 C CA . ALA A 1 357 ? -20.264 -0.537 24.982 1.00 91.19 357 ALA A CA 1
ATOM 2737 C C . ALA A 1 357 ? -20.580 -1.286 23.689 1.00 91.19 357 ALA A C 1
ATOM 2739 O O . ALA A 1 357 ? -20.087 -2.392 23.465 1.00 91.19 357 ALA A O 1
ATOM 2740 N N . GLU A 1 358 ? -21.381 -0.677 22.826 1.00 91.19 358 GLU A N 1
ATOM 2741 C CA . GLU A 1 358 ? -21.741 -1.252 21.536 1.00 91.19 358 GLU A CA 1
ATOM 2742 C C . GLU A 1 358 ? -21.182 -0.409 20.398 1.00 91.19 358 GLU A C 1
ATOM 2744 O O . GLU A 1 358 ? -21.111 0.817 20.490 1.00 91.19 358 GLU A O 1
ATOM 2749 N N . ILE A 1 359 ? -20.783 -1.072 19.317 1.00 91.56 359 ILE A N 1
ATOM 2750 C CA . ILE A 1 359 ? -20.279 -0.406 18.122 1.00 91.56 359 ILE A CA 1
ATOM 2751 C C . ILE A 1 359 ? -20.735 -1.135 16.859 1.00 91.56 359 ILE A C 1
ATOM 2753 O O . ILE A 1 359 ? -20.875 -2.357 16.834 1.00 91.56 359 ILE A O 1
ATOM 2757 N N . ASP A 1 360 ? -20.968 -0.378 15.792 1.00 91.94 360 ASP A N 1
ATOM 2758 C CA . ASP A 1 360 ? -21.332 -0.918 14.483 1.00 91.94 360 ASP A CA 1
ATOM 2759 C C . ASP A 1 360 ? -20.113 -1.563 13.795 1.00 91.94 360 ASP A C 1
ATOM 2761 O O . ASP A 1 360 ? -18.992 -1.058 13.871 1.00 91.94 360 ASP A O 1
ATOM 2765 N N . VAL A 1 361 ? -20.331 -2.663 13.073 1.00 90.00 361 VAL A N 1
ATOM 2766 C CA . VAL A 1 361 ? -19.307 -3.398 12.307 1.00 90.00 361 VAL A CA 1
ATOM 2767 C C . VAL A 1 361 ? -18.590 -2.550 11.240 1.00 90.00 361 VAL A C 1
ATOM 2769 O O . VAL A 1 361 ? -17.517 -2.926 10.763 1.00 90.00 361 VAL A O 1
ATOM 2772 N N . ARG A 1 362 ? -19.150 -1.398 10.855 1.00 87.12 362 ARG A N 1
ATOM 2773 C CA . ARG A 1 362 ? -18.520 -0.419 9.955 1.00 87.12 362 ARG A CA 1
ATOM 2774 C C . ARG A 1 362 ? -17.408 0.392 10.622 1.00 87.12 362 ARG A C 1
ATOM 2776 O O . ARG A 1 362 ? -16.645 1.040 9.908 1.00 87.12 362 ARG A O 1
ATOM 2783 N N . ALA A 1 363 ? -17.306 0.366 11.949 1.00 88.00 363 ALA A N 1
ATOM 2784 C CA . ALA A 1 363 ? -16.218 1.006 12.676 1.00 88.00 363 ALA A CA 1
ATOM 2785 C C . ALA A 1 363 ? -14.889 0.250 12.501 1.00 88.00 363 ALA A C 1
ATOM 2787 O O . ALA A 1 363 ? -14.796 -0.764 11.802 1.00 88.00 363 ALA A O 1
ATOM 2788 N N . THR A 1 364 ? -13.836 0.747 13.140 1.00 85.06 364 THR A N 1
ATOM 2789 C CA . THR A 1 364 ? -12.486 0.179 13.106 1.00 85.06 364 THR A CA 1
ATOM 2790 C C . THR A 1 364 ? -12.024 -0.290 14.484 1.00 85.06 364 THR A C 1
ATOM 2792 O O . THR A 1 364 ? -12.540 0.130 15.519 1.00 85.06 364 THR A O 1
ATOM 2795 N N . SER A 1 365 ? -10.976 -1.117 14.523 1.00 84.88 365 SER A N 1
ATOM 2796 C CA . SER A 1 365 ? -10.297 -1.479 15.773 1.00 84.88 365 SER A CA 1
ATOM 2797 C C . SER A 1 365 ? -9.747 -0.258 16.524 1.00 84.88 365 SER A C 1
ATOM 2799 O O . SER A 1 365 ? -9.604 -0.302 17.740 1.00 84.88 365 SER A O 1
ATOM 2801 N N . GLY A 1 366 ? -9.465 0.842 15.820 1.00 80.75 366 GLY A N 1
ATOM 2802 C CA . GLY A 1 366 ? -9.037 2.104 16.414 1.00 80.75 366 GLY A CA 1
ATOM 2803 C C . GLY A 1 366 ? -10.185 2.785 17.153 1.00 80.75 366 GLY A C 1
ATOM 2804 O O . GLY A 1 366 ? -9.983 3.315 18.242 1.00 80.75 366 GLY A O 1
ATOM 2805 N N . ASP A 1 367 ? -11.401 2.734 16.610 1.00 85.12 367 ASP A N 1
ATOM 2806 C CA . ASP A 1 367 ? -12.607 3.232 17.288 1.00 85.12 367 ASP A CA 1
ATOM 2807 C C . ASP A 1 367 ? -12.899 2.425 18.558 1.00 85.12 367 ASP A C 1
ATOM 2809 O O . ASP A 1 367 ? -13.191 2.997 19.605 1.00 85.12 367 ASP A O 1
ATOM 2813 N N . VAL A 1 368 ? -12.686 1.108 18.516 1.00 88.31 368 VAL A N 1
ATOM 2814 C CA . VAL A 1 368 ? -12.760 0.252 19.711 1.00 88.31 368 VAL A CA 1
ATOM 2815 C C . VAL A 1 368 ? -11.701 0.636 20.752 1.00 88.31 368 VAL A C 1
ATOM 2817 O O . VAL A 1 368 ? -12.013 0.742 21.937 1.00 88.31 368 VAL A O 1
ATOM 2820 N N . LEU A 1 369 ? -10.457 0.902 20.337 1.00 85.44 369 LEU A N 1
ATOM 2821 C CA . LEU A 1 369 ? -9.416 1.389 21.250 1.00 85.44 369 LEU A CA 1
ATOM 2822 C C . LEU A 1 369 ? -9.761 2.758 21.849 1.00 85.44 369 LEU A C 1
ATOM 2824 O O . LEU A 1 369 ? -9.463 2.987 23.017 1.00 85.44 369 LEU A O 1
ATOM 2828 N N . ALA A 1 370 ? -10.416 3.645 21.096 1.00 83.31 370 ALA A N 1
ATOM 2829 C CA . ALA A 1 370 ? -10.882 4.928 21.620 1.00 83.31 370 ALA A CA 1
ATOM 2830 C C . ALA A 1 370 ? -11.972 4.761 22.687 1.00 83.31 370 ALA A C 1
ATOM 2832 O O . ALA A 1 370 ? -11.987 5.532 23.644 1.00 83.31 370 ALA A O 1
ATOM 2833 N N . LEU A 1 371 ? -12.824 3.734 22.575 1.00 87.88 371 LEU A N 1
ATOM 2834 C CA . LEU A 1 371 ? -13.772 3.372 23.633 1.00 87.88 371 LEU A CA 1
ATOM 2835 C C . LEU A 1 371 ? -13.055 2.828 24.875 1.00 87.88 371 LEU A C 1
ATOM 2837 O O . LEU A 1 371 ? -13.370 3.234 25.987 1.00 87.88 371 LEU A O 1
ATOM 2841 N N . PHE A 1 372 ? -12.066 1.942 24.715 1.00 88.00 372 PHE A N 1
ATOM 2842 C CA . PHE A 1 372 ? -11.311 1.401 25.855 1.00 88.00 372 PHE A CA 1
ATOM 2843 C C . PHE A 1 372 ? -10.411 2.432 26.545 1.00 88.00 372 PHE A C 1
ATOM 2845 O O . PHE A 1 372 ? -10.172 2.351 27.755 1.00 88.00 372 PHE A O 1
ATOM 2852 N N . PHE A 1 373 ? -9.892 3.386 25.775 1.00 84.50 373 PHE A N 1
ATOM 2853 C CA . PHE A 1 373 ? -8.928 4.388 26.213 1.00 84.50 373 PHE A CA 1
ATOM 2854 C C . PHE A 1 373 ? -9.371 5.789 25.768 1.00 84.50 373 PHE A C 1
ATOM 2856 O O . PHE A 1 373 ? -8.707 6.407 24.928 1.00 84.50 373 PHE A O 1
ATOM 2863 N N . PRO A 1 374 ? -10.479 6.309 26.326 1.00 81.75 374 PRO A N 1
ATOM 2864 C CA . PRO A 1 374 ? -10.969 7.631 25.977 1.00 81.75 374 PRO A CA 1
ATOM 2865 C C . PRO A 1 374 ? -9.954 8.705 26.383 1.00 81.75 374 PRO A C 1
ATOM 2867 O O . PRO A 1 374 ? -9.225 8.562 27.367 1.00 81.75 374 PRO A O 1
ATOM 2870 N N . SER A 1 375 ? -9.902 9.789 25.603 1.00 70.31 375 SER A N 1
ATOM 2871 C CA . SER A 1 375 ? -9.059 10.954 25.924 1.00 70.31 375 SER A CA 1
ATOM 2872 C C . SER A 1 375 ? -9.583 11.719 27.141 1.00 70.31 375 SER A C 1
ATOM 2874 O O . SER A 1 375 ? -8.798 12.300 27.884 1.00 70.31 375 SER A O 1
ATOM 2876 N N . ASP A 1 376 ? -10.900 11.703 27.339 1.00 77.81 376 ASP A N 1
ATOM 2877 C CA . ASP A 1 376 ? -11.554 12.240 28.524 1.00 77.81 376 ASP A CA 1
ATOM 2878 C C . ASP A 1 376 ? -11.470 11.215 29.661 1.00 77.81 376 ASP A C 1
ATOM 2880 O O . ASP A 1 376 ? -11.943 10.081 29.541 1.00 77.81 376 ASP A O 1
ATOM 2884 N N . SER A 1 377 ? -10.848 11.608 30.772 1.00 74.38 377 SER A N 1
ATOM 2885 C CA . SER A 1 377 ? -10.692 10.747 31.943 1.00 74.38 377 SER A CA 1
ATOM 2886 C C . SER A 1 377 ? -12.022 10.409 32.617 1.00 74.38 377 SER A C 1
ATOM 2888 O O . SER A 1 377 ? -12.080 9.379 33.294 1.00 74.38 377 SER A O 1
ATOM 2890 N N . SER A 1 378 ? -13.057 11.232 32.411 1.00 77.94 378 SER A N 1
ATOM 2891 C CA . SER A 1 378 ? -14.398 11.077 32.982 1.00 77.94 378 SER A CA 1
ATOM 2892 C C . SER A 1 378 ? -15.310 10.138 32.183 1.00 77.94 378 SER A C 1
ATOM 2894 O O . SER A 1 378 ? -16.323 9.674 32.707 1.00 77.94 378 SER A O 1
ATOM 2896 N N . ALA A 1 379 ? -14.946 9.808 30.940 1.00 79.75 379 ALA A N 1
ATOM 2897 C CA . ALA A 1 379 ? -15.735 8.922 30.095 1.00 79.75 379 ALA A CA 1
ATOM 2898 C C . ALA A 1 379 ? -15.732 7.471 30.612 1.00 79.75 379 ALA A C 1
ATOM 2900 O O . ALA A 1 379 ? -14.731 6.972 31.141 1.00 79.75 379 ALA A O 1
ATOM 2901 N N . LEU A 1 380 ? -16.858 6.774 30.415 1.00 79.62 380 LEU A N 1
ATOM 2902 C CA . LEU A 1 380 ? -17.012 5.362 30.766 1.00 79.62 380 LEU A CA 1
ATOM 2903 C C . LEU A 1 380 ? -15.962 4.519 30.027 1.00 79.62 380 LEU A C 1
ATOM 2905 O O . LEU A 1 380 ? -15.820 4.620 28.810 1.00 79.62 380 LEU A O 1
ATOM 2909 N N . LYS A 1 381 ? -15.255 3.658 30.762 1.00 87.81 381 LYS A N 1
ATOM 2910 C CA . LYS A 1 381 ? -14.252 2.736 30.210 1.00 87.81 381 LYS A CA 1
ATOM 2911 C C . LYS A 1 381 ? -14.837 1.324 30.210 1.00 87.81 381 LYS A C 1
ATOM 2913 O O . LYS A 1 381 ? -14.763 0.661 31.248 1.00 87.81 381 LYS A O 1
ATOM 2918 N N . PRO A 1 382 ? -15.459 0.873 29.107 1.00 91.25 382 PRO A N 1
ATOM 2919 C CA . PRO A 1 382 ? -16.035 -0.460 29.038 1.00 91.25 382 PRO A CA 1
ATOM 2920 C C . PRO A 1 382 ? -14.949 -1.531 29.209 1.00 91.25 382 PRO A C 1
ATOM 2922 O O . PRO A 1 382 ? -13.821 -1.374 28.737 1.00 91.25 382 PRO A O 1
ATOM 2925 N N . ALA A 1 383 ? -15.290 -2.634 29.869 1.00 89.94 383 ALA A N 1
ATOM 2926 C CA . ALA A 1 383 ? -14.459 -3.834 29.902 1.00 89.94 383 ALA A CA 1
ATOM 2927 C C . ALA A 1 383 ? -14.573 -4.634 28.591 1.00 89.94 383 ALA A C 1
ATOM 2929 O O . ALA A 1 383 ? -13.611 -5.272 28.160 1.00 89.94 383 ALA A O 1
ATOM 2930 N N . VAL A 1 384 ? -15.739 -4.566 27.938 1.00 91.25 384 VAL A N 1
ATOM 2931 C CA . VAL A 1 384 ? -16.059 -5.296 26.703 1.00 91.25 384 VAL A CA 1
ATOM 2932 C C . VAL A 1 384 ? -16.714 -4.360 25.689 1.00 91.25 384 VAL A C 1
ATOM 2934 O O . VAL A 1 384 ? -17.549 -3.532 26.038 1.00 91.25 384 VAL A O 1
ATOM 2937 N N . VAL A 1 385 ? -16.368 -4.500 24.413 1.00 92.62 385 VAL A N 1
ATOM 2938 C CA . VAL A 1 385 ? -17.072 -3.841 23.308 1.00 92.62 385 VAL A CA 1
ATOM 2939 C C . VAL A 1 385 ? -17.773 -4.898 22.463 1.00 92.62 385 VAL A C 1
ATOM 2941 O O . VAL A 1 385 ? -17.137 -5.821 21.950 1.00 92.62 385 VAL A O 1
ATOM 2944 N N . ILE A 1 386 ? -19.090 -4.762 22.326 1.00 92.31 386 ILE A N 1
ATOM 2945 C CA . ILE A 1 386 ? -19.949 -5.627 21.518 1.00 92.31 386 ILE A CA 1
ATOM 2946 C C . ILE A 1 386 ? -20.043 -5.030 20.117 1.00 92.31 386 ILE A C 1
ATOM 2948 O O . ILE A 1 386 ? -20.469 -3.890 19.935 1.00 92.31 386 ILE A O 1
ATOM 2952 N N . VAL A 1 387 ? -19.662 -5.809 19.111 1.00 92.50 387 VAL A N 1
ATOM 2953 C CA . VAL A 1 387 ? -19.754 -5.409 17.708 1.00 92.50 387 VAL A CA 1
ATOM 2954 C C . VAL A 1 387 ? -21.076 -5.902 17.140 1.00 92.50 387 VAL A C 1
ATOM 2956 O O . VAL A 1 387 ? -21.338 -7.108 17.118 1.00 92.50 387 VAL A O 1
ATOM 2959 N N . ARG A 1 388 ? -21.905 -4.984 16.645 1.00 91.81 388 ARG A N 1
ATOM 2960 C CA . ARG A 1 388 ? -23.182 -5.292 15.998 1.00 91.81 388 ARG A CA 1
ATOM 2961 C C . ARG A 1 388 ? -23.084 -5.186 14.484 1.00 91.81 388 ARG A C 1
ATOM 2963 O O . ARG A 1 388 ? -22.470 -4.276 13.935 1.00 91.81 388 ARG A O 1
ATOM 2970 N N . SER A 1 389 ? -23.723 -6.127 13.802 1.00 87.56 389 SER A N 1
ATOM 2971 C CA . SER A 1 389 ? -23.994 -6.036 12.370 1.00 87.56 389 SER A CA 1
ATOM 2972 C C . SER A 1 389 ? -24.950 -4.878 12.067 1.00 87.56 389 SER A C 1
ATOM 2974 O O . SER A 1 389 ? -25.653 -4.392 12.951 1.00 87.56 389 SER A O 1
ATOM 2976 N N . VAL A 1 390 ? -25.044 -4.498 10.792 1.00 83.94 390 VAL A N 1
ATOM 2977 C CA . VAL A 1 390 ? -25.964 -3.444 10.318 1.00 83.94 390 VAL A CA 1
ATOM 2978 C C . VAL A 1 390 ? -27.435 -3.769 10.629 1.00 83.94 390 VAL A C 1
ATOM 2980 O O . VAL A 1 390 ? -28.246 -2.868 10.796 1.00 83.94 390 VAL A O 1
ATOM 2983 N N . VAL A 1 391 ? -27.775 -5.058 10.745 1.00 83.25 391 VAL A N 1
ATOM 2984 C CA . VAL A 1 391 ? -29.130 -5.553 11.057 1.00 83.25 391 VAL A CA 1
ATOM 2985 C C . VAL A 1 391 ? -29.340 -5.722 12.576 1.00 83.25 391 VAL A C 1
ATOM 2987 O O . VAL A 1 391 ? -30.380 -6.186 13.023 1.00 83.25 391 VAL A O 1
ATOM 2990 N N . GLY A 1 392 ? -28.351 -5.359 13.401 1.00 81.75 392 GLY A N 1
ATOM 2991 C CA . GLY A 1 392 ? -28.445 -5.359 14.865 1.00 81.75 392 GLY A CA 1
ATOM 2992 C C . GLY A 1 392 ? -28.005 -6.653 15.560 1.00 81.75 392 GLY A C 1
ATOM 2993 O O . GLY A 1 392 ? -27.812 -6.647 16.777 1.00 81.75 392 GLY A O 1
ATOM 2994 N N . HIS A 1 393 ? -27.766 -7.749 14.830 1.00 87.06 393 HIS A N 1
ATOM 2995 C CA . HIS A 1 393 ? -27.221 -8.987 15.411 1.00 87.06 393 HIS A CA 1
ATOM 2996 C C . HIS A 1 393 ? -25.795 -8.793 15.938 1.00 87.06 393 HIS A C 1
ATOM 2998 O O . HIS A 1 393 ? -25.018 -8.051 15.335 1.00 87.06 393 HIS A O 1
ATOM 3004 N N . VAL A 1 394 ? -25.430 -9.497 17.013 1.00 89.50 394 VAL A N 1
ATOM 3005 C CA . VAL A 1 394 ? -24.057 -9.506 17.541 1.00 89.50 394 VAL A CA 1
ATOM 3006 C C . VAL A 1 394 ? -23.142 -10.218 16.542 1.00 89.50 394 VAL A C 1
ATOM 3008 O O . VAL A 1 394 ? -23.286 -11.412 16.302 1.00 89.50 394 VAL A O 1
ATOM 3011 N N . ALA A 1 395 ? -22.213 -9.475 15.944 1.00 88.94 395 ALA A N 1
ATOM 3012 C CA . ALA A 1 395 ? -21.202 -9.994 15.023 1.00 88.94 395 ALA A CA 1
ATOM 3013 C C . ALA A 1 395 ? -19.960 -10.503 15.772 1.00 88.94 395 ALA A C 1
ATOM 3015 O O . ALA A 1 395 ? -19.272 -11.410 15.308 1.00 88.94 395 ALA A O 1
ATOM 3016 N N . GLY A 1 396 ? -19.679 -9.931 16.943 1.00 91.31 396 GLY A N 1
ATOM 3017 C CA . GLY A 1 396 ? -18.650 -10.424 17.843 1.00 91.31 396 GLY A CA 1
ATOM 3018 C C . GLY A 1 396 ? -18.385 -9.500 19.014 1.00 91.31 396 GLY A C 1
ATOM 3019 O O . GLY A 1 396 ? -19.127 -8.553 19.259 1.00 91.31 396 GLY A O 1
ATOM 3020 N N . VAL A 1 397 ? -17.321 -9.798 19.748 1.00 90.94 397 VAL A N 1
ATOM 3021 C CA . VAL A 1 397 ? -16.959 -9.120 20.994 1.00 90.94 397 VAL A CA 1
ATOM 3022 C C . VAL A 1 397 ? -15.454 -8.922 21.078 1.00 90.94 397 VAL A C 1
ATOM 3024 O O . VAL A 1 397 ? -14.674 -9.757 20.618 1.00 90.94 397 VAL A O 1
ATOM 3027 N N . LEU A 1 398 ? -15.049 -7.807 21.674 1.00 90.69 398 LEU A N 1
ATOM 3028 C CA . LEU A 1 398 ? -13.657 -7.464 21.937 1.00 90.69 398 LEU A CA 1
ATOM 3029 C C . LEU A 1 398 ? -13.514 -7.142 23.423 1.00 90.69 398 LEU A C 1
ATOM 3031 O O . LEU A 1 398 ? -14.334 -6.416 23.980 1.00 90.69 398 LEU A O 1
ATOM 3035 N N . ILE A 1 399 ? -12.483 -7.689 24.061 1.00 89.38 399 ILE A N 1
ATOM 3036 C CA . ILE A 1 399 ? -12.167 -7.421 25.468 1.00 89.38 399 ILE A CA 1
ATOM 3037 C C . ILE A 1 399 ? -11.089 -6.343 25.520 1.00 89.38 399 ILE A C 1
ATOM 3039 O O . ILE A 1 399 ? -10.203 -6.297 24.661 1.00 89.38 399 ILE A O 1
ATOM 3043 N N . ARG A 1 400 ? -11.165 -5.478 26.531 1.00 87.00 400 ARG A N 1
ATOM 3044 C CA . ARG A 1 400 ? -10.130 -4.488 26.803 1.00 87.00 400 ARG A CA 1
ATOM 3045 C C . ARG A 1 400 ? -8.766 -5.178 26.992 1.00 87.00 400 ARG A C 1
ATOM 3047 O O . ARG A 1 400 ? -8.655 -6.040 27.860 1.00 87.00 400 ARG A O 1
ATOM 3054 N N . PRO A 1 401 ? -7.725 -4.807 26.228 1.00 80.69 401 PRO A N 1
ATOM 3055 C CA . PRO A 1 401 ? -6.403 -5.405 26.383 1.00 80.69 401 PRO A CA 1
ATOM 3056 C C . PRO A 1 401 ? -5.777 -5.024 27.733 1.00 80.69 401 PRO A C 1
ATOM 3058 O O . PRO A 1 401 ? -5.863 -3.869 28.157 1.00 80.69 401 PRO A O 1
ATOM 3061 N N . GLU A 1 402 ? -5.140 -5.995 28.392 1.00 69.75 402 GLU A N 1
ATOM 3062 C CA . GLU A 1 402 ? -4.508 -5.825 29.712 1.00 69.75 402 GLU A CA 1
ATOM 3063 C C . GLU A 1 402 ? -3.227 -4.981 29.656 1.00 69.75 402 GLU A C 1
ATOM 3065 O O . GLU A 1 402 ? -2.921 -4.241 30.589 1.00 69.75 402 GLU A O 1
ATOM 3070 N N . VAL A 1 403 ? -2.500 -5.046 28.536 1.00 53.84 403 VAL A N 1
ATOM 3071 C CA . VAL A 1 403 ? -1.268 -4.285 28.304 1.00 53.84 403 VAL A CA 1
ATOM 3072 C C . VAL A 1 403 ? -1.520 -3.230 27.230 1.00 53.84 403 VAL A C 1
ATOM 3074 O O . VAL A 1 403 ? -2.017 -3.536 26.144 1.00 53.84 403 VAL A O 1
ATOM 3077 N N . ARG A 1 404 ? -1.147 -1.979 27.525 1.00 50.91 404 ARG A N 1
ATOM 3078 C CA . ARG A 1 404 ? -0.934 -0.951 26.497 1.00 50.91 404 ARG A CA 1
ATOM 3079 C C . ARG A 1 404 ? 0.361 -1.306 25.772 1.00 50.91 404 ARG A C 1
ATOM 3081 O O . ARG A 1 404 ? 1.428 -1.134 26.355 1.00 50.91 404 ARG A O 1
ATOM 3088 N N . LEU A 1 405 ? 0.250 -1.859 24.567 1.00 39.88 405 LEU A N 1
ATOM 3089 C CA . LEU A 1 405 ? 1.388 -1.990 23.656 1.00 39.88 405 LEU A CA 1
ATOM 3090 C C . LEU A 1 405 ? 1.747 -0.630 23.062 1.00 39.88 405 LEU A C 1
ATOM 3092 O O . LEU A 1 405 ? 0.798 0.122 22.733 1.00 39.88 405 LEU A O 1
#

Solvent-accessible surface area (backbone atoms only — not comparable to full-atom values): 23692 Å² total; per-residue (Å²): 137,88,87,85,91,84,86,79,88,89,84,88,88,85,85,85,85,80,81,86,79,85,82,87,81,87,86,79,87,82,89,78,92,76,96,80,70,84,62,90,74,61,73,96,59,98,72,80,87,43,74,69,54,49,55,53,50,43,64,74,58,32,67,75,63,44,51,75,44,30,70,95,76,72,40,65,69,51,17,50,44,45,50,53,48,32,52,46,42,44,56,31,44,49,56,50,49,51,52,32,42,53,51,49,44,53,25,47,51,54,26,48,26,73,76,63,36,81,51,28,81,76,57,59,93,59,87,64,54,75,68,47,39,53,52,49,52,54,38,49,55,51,44,40,52,54,22,57,78,65,76,45,71,78,70,51,44,68,54,50,59,70,58,54,52,58,69,53,59,44,53,56,48,37,77,94,35,52,87,70,58,41,71,69,37,45,43,60,24,25,71,51,56,58,88,88,67,49,67,66,56,54,26,54,52,40,51,55,51,46,51,54,50,51,35,49,76,69,72,47,90,63,72,85,56,78,59,65,65,58,55,51,48,52,46,39,48,61,28,26,18,53,34,57,68,58,21,53,51,46,60,74,73,47,47,40,69,66,52,69,44,36,54,65,47,94,87,16,93,42,62,21,42,46,40,75,77,47,94,59,42,56,60,54,73,43,54,45,80,41,25,40,68,62,48,50,61,57,20,69,73,35,74,66,52,26,34,30,31,65,58,105,50,83,74,37,53,46,38,64,66,35,50,48,48,49,49,51,58,48,16,74,77,44,86,66,59,70,65,43,75,81,37,32,48,44,56,27,38,73,76,43,64,60,50,65,46,78,42,57,34,86,43,30,53,7,44,54,47,35,46,52,56,49,91,53,86,85,56,80,62,32,51,32,40,40,28,20,38,98,87,64,50,69,44,16,64,45,68,58,72,91,67,90,126

Foldseek 3Di:
DDDDDDDDDDDDDDDDDDDDDDDDDDDDDDDDDDPPPPPPLPDPDPDDCDPVNLVVVCVVCDPVQLVVQCPPPNDSSQSVLLLSLQLSLLVLVVLLLVLLWVLLLVLLQVLLCVPPNNQCLVPPPDDDDPVLVVLQVVQQVVQQVVCVVVVHDRDGSVSSSVSRTLVNSLCCLDPSNVVVDDPSSLCSSFVPDDPPDDSVNLSVLSVLSVVSNVCSVVSHGPLPPPDLVVSLVSSLVSSVRRPVVSSVVSVVPRCNVVSNQFRDDPQFPGTFGQLLPDPFDAQAEDAQAAFQVVLQVSLVPDVPSKYFYDDPDRPAIDHPVLVVVLLVVVCVVVVRDDDRNVHGNNNSCVPPNFFEEEDESRDTVRNVVCLQPPPDPPHDHGQKYFYAYPVGDGRHIDGRDPDDD

Sequence (405 aa):
MPMDFAALEGVAPGEAYLPRGPLPTLCGIGCYENCSGREMAESQEFAALTPQTIKAVELALSKPRFSAYLGSHGDHEYALRLYLWNGRLSKAFLFPLGVCEIATRNAINGALSGVYGPNWVLAPPFGLNVFSAQSHTRALDRLTRAAQNRGLPPPGSNDLVAALTFDFWSNLFRDDYDHVWTQPVLAAAFPHLPAGFRRKDVQKQAAEINDLRNRIAHHEPIHDRQNHGAKLARILDLIGMSSRTVRDFTRRHSTVMMVSRTPPTLHSRFPGRPLAQMNLRPPPVVAAKDTLDIVLPVMRAARPELAMIAGAGAEGVLTTTSAMALTADRAAMTAGMVDLTDLTARDVVNLHPLSFAEIDVRATSGDVLALFFPSDSSALKPAVVIVRSVVGHVAGVLIRPEVRL